Protein AF-D1PS23-F1 (afdb_monomer_lite)

Sequence (517 aa):
MANCVTKAHSDPNADFGEGYWCDHWTYDLDLIENYLAAYPDEKDALLFGPRNYRWYASRAAVLPLAKRCCRTDAGLRQYHSIDPETRQQADGNWLVEEGGSVARSTLMEKLLLLCAIKAATLDSAGMGVEMEGGKPGWYDALNGLPGLFGSSMAETCELDRLLTFTITALEGRAGTVELYTEMAQLLGRAATIMMNDAPWTRWQQMTRLREAYRTATAHTLAGSRTAVACTELAAQLRALQTRVREGIHRAEALGGGLIPTYFSFEATGITETAEGLVPTGLTPQPLPYFLEGPVRRLKTAMTAEEKAQLEENVRTSDLYDPALRMYKVNASLNDTSFEVGRARAFTPGWLENESIWLHMEYKYLLELLKSGLYHRFFAAFCDAAVPFLDPAVYGRSPLENVSFLGSSVNPDPAARGRGFVARLIPADGDVVAMKSVLEANKDYENPSFGNQKTYEFFAEEASAVDYSLVTRYDTAIGDAFGQAIEAVQKGEKDKETALKDFYSEVQAVYPEIEVPA

Foldseek 3Di:
DVVDVVVDDDDDDDDDDQWDALAPVLVVVVVVVVVCVVVVVCLCCQAPNDFPDFAFQHQKDFDAQQQQWDQDPQAIWGHPRIDNHLHPPAPDGTAAAPVRHTDTFGNLLVLLLVLLLQLLQQALLLAFRWPSGQAYHPLRQLSLQNGLRKGFNLSLLSSLVSLVVSLVSLPPDWFWGKYQPLSVVSLVVLLVLLPPPDSNVSNVVSSVSSVVSCVQRSRHGNPDIDTDTSVRSSSSSVSSSVSSVVNNVVQCVVVVNFGLGMWGWHAPAWDADPSHIDGPDIDIDRAFHFLSRLLSNLVHDDDLVSNVSSVVCQCPDQQAQPVLRFGFRGHACQVPDCSSGNLNVDAAQDDNHRWRFPVSRVSNLVSCVVSVVVVVSVVSCCSDQLLNDDCVLQVHDSLWAARTARDPSGPDPSRHNHGDHTDPDPDDDRPLLDLVVLVVQQCQFDVVVVGDSVSVVSNVVNVVDDPVPPDPCCVVLVVLVVVLVVCCVVVVDPNVVSLVVSQVVCCVVPVVDDGDD

Organism: NCBI:txid411471

pLDDT: mean 89.06, std 14.27, range [27.95, 98.88]

Secondary structure (DSSP, 8-state):
-HHHHTTPPP-------S-B-SSTTHHHHHHHHHHHHH-GGGHHHHHHS-S-EE-B--SSEEPPHHHHEEEETTEEEE---EESSTTTT-SSSB-EETTSPBPEE-HHHHHHHHHHHHHHTB-TTSSSEE-TTB--SS-GGGTTGGGGT-EEHHHHHHHHHHHHHHHHHHTT--SEEEEEHHHHHHHHHHHHHHHHS-HHHHHHHHHHHHHHHHHHTSSEE---EEEEEHHHHHHHHHHHHHHHHHHHHHHHHHTTTS--SEEEEEEEEEEEETTEEEEEEEEEEEPSPBTHHHHHHHTSS--HHHHHHHHHHHHHSTTEETTTTEE-SB---TTS-GGG-GGGGSPTTBTTBSSEEHHHHHHHHHHHHHTT-HHHHHHHHHHHSGGGS-HHHHTS-TTSEEEEEB-TT-SSGGGBT-EEEEE---SS--STT-HHHHHHHTT--BGGGTSB-HHHHHHHHHHH--GGG--TTHHHHHHHHHHHHHHHHTTSS-HHHHHHHHHHHHHHH-TTSPPP-

Radius of gyration: 26.43 Å; chains: 1; bounding box: 63×72×61 Å

Structure (mmCIF, N/CA/C/O backbone):
data_AF-D1PS23-F1
#
_entry.id   AF-D1PS23-F1
#
loop_
_atom_site.group_PDB
_atom_site.id
_atom_site.type_symbol
_atom_site.label_atom_id
_atom_site.label_alt_id
_atom_site.label_comp_id
_atom_site.label_asym_id
_atom_site.label_entity_id
_atom_site.label_seq_id
_atom_site.pdbx_PDB_ins_code
_atom_site.Cartn_x
_atom_site.Cartn_y
_atom_site.Cartn_z
_atom_site.occupancy
_atom_site.B_iso_or_equiv
_atom_site.auth_seq_id
_atom_site.auth_comp_id
_atom_site.auth_asym_id
_atom_site.auth_atom_id
_atom_site.pdbx_PDB_model_num
ATOM 1 N N . MET A 1 1 ? 17.006 -23.143 35.780 1.00 33.31 1 MET A N 1
ATOM 2 C CA . MET A 1 1 ? 16.857 -22.250 34.608 1.00 33.31 1 MET A CA 1
ATOM 3 C C . MET A 1 1 ? 15.988 -22.844 33.493 1.00 33.31 1 MET A C 1
ATOM 5 O O . MET A 1 1 ? 15.280 -22.072 32.870 1.00 33.31 1 MET A O 1
ATOM 9 N N . ALA A 1 2 ? 15.915 -24.172 33.306 1.00 28.77 2 ALA A N 1
ATOM 10 C CA . ALA A 1 2 ? 15.008 -24.825 32.336 1.00 28.77 2 ALA A CA 1
ATOM 11 C C . ALA A 1 2 ? 13.499 -24.513 32.520 1.00 28.77 2 ALA A C 1
ATOM 13 O O . ALA A 1 2 ? 12.756 -24.402 31.549 1.00 28.77 2 ALA A O 1
ATOM 14 N N . ASN A 1 3 ? 13.052 -24.256 33.756 1.00 27.95 3 ASN A N 1
ATOM 15 C CA . ASN A 1 3 ? 11.702 -23.739 34.037 1.00 27.95 3 ASN A CA 1
ATOM 16 C C . ASN A 1 3 ? 11.488 -22.265 33.630 1.00 27.95 3 ASN A C 1
ATOM 18 O O . ASN A 1 3 ? 10.355 -21.798 33.683 1.00 27.95 3 ASN A O 1
ATOM 22 N N . CYS A 1 4 ? 12.542 -21.512 33.293 1.00 28.98 4 CYS A N 1
ATOM 23 C CA . CYS A 1 4 ? 12.445 -20.110 32.871 1.00 28.98 4 CYS A CA 1
ATOM 24 C C . CYS A 1 4 ? 12.300 -19.975 31.351 1.00 28.98 4 CYS A C 1
ATOM 26 O O . CYS A 1 4 ? 11.605 -19.072 30.911 1.00 28.98 4 CYS A O 1
ATOM 28 N N . VAL A 1 5 ? 12.898 -20.879 30.566 1.00 38.66 5 VAL A N 1
ATOM 29 C CA . VAL A 1 5 ? 12.822 -20.862 29.090 1.00 38.66 5 VAL A CA 1
ATOM 30 C C . VAL A 1 5 ? 11.526 -21.507 28.587 1.00 38.66 5 VAL A C 1
ATOM 32 O O . VAL A 1 5 ? 10.859 -20.952 27.728 1.00 38.66 5 VAL A O 1
ATOM 35 N N . THR A 1 6 ? 11.059 -22.587 29.223 1.00 32.41 6 THR A N 1
ATOM 36 C CA . THR A 1 6 ? 9.711 -23.159 28.978 1.00 32.41 6 THR A CA 1
ATOM 37 C C . THR A 1 6 ? 8.562 -22.258 29.452 1.00 32.41 6 THR A C 1
ATOM 39 O O . THR A 1 6 ? 7.399 -22.504 29.140 1.00 32.41 6 THR A O 1
ATOM 42 N N . LYS A 1 7 ? 8.889 -21.200 30.204 1.00 36.50 7 LYS A N 1
ATOM 43 C CA . LYS A 1 7 ? 7.988 -20.104 30.583 1.00 36.50 7 LYS A CA 1
ATOM 44 C C . LYS A 1 7 ? 8.340 -18.785 29.887 1.00 36.50 7 LYS A C 1
ATOM 46 O O . LYS A 1 7 ? 7.732 -17.765 30.214 1.00 36.50 7 LYS A O 1
ATOM 51 N N . ALA A 1 8 ? 9.324 -18.776 28.986 1.00 40.12 8 ALA A N 1
ATOM 52 C CA . ALA A 1 8 ? 9.732 -17.563 28.299 1.00 40.12 8 ALA A CA 1
ATOM 53 C C . ALA A 1 8 ? 8.663 -17.195 27.272 1.00 40.12 8 ALA A C 1
ATOM 55 O O . ALA A 1 8 ? 8.278 -17.996 26.424 1.00 40.12 8 ALA A O 1
ATOM 56 N N . HIS A 1 9 ? 8.172 -15.967 27.374 1.00 51.25 9 HIS A N 1
ATOM 57 C CA . HIS A 1 9 ? 7.291 -15.383 26.380 1.00 51.25 9 HIS A CA 1
ATOM 58 C C . HIS A 1 9 ? 8.147 -14.572 25.410 1.00 51.25 9 HIS A C 1
ATOM 60 O O . HIS A 1 9 ? 8.872 -13.676 25.840 1.00 51.25 9 HIS A O 1
ATOM 66 N N . SER A 1 10 ? 8.046 -14.865 24.111 1.00 60.50 10 SER A N 1
ATOM 67 C CA . SER A 1 10 ? 8.505 -13.928 23.086 1.00 60.50 10 SER A CA 1
ATOM 68 C C . SER A 1 10 ? 7.608 -12.694 23.155 1.00 60.50 10 SER A C 1
ATOM 70 O O . SER A 1 10 ? 6.386 -12.805 22.997 1.00 60.50 10 SER A O 1
ATOM 72 N N . ASP A 1 11 ? 8.199 -11.540 23.469 1.00 68.38 11 ASP A N 1
ATOM 73 C CA . ASP A 1 11 ? 7.498 -10.262 23.458 1.00 68.38 11 ASP A CA 1
ATOM 74 C C . ASP A 1 11 ? 8.018 -9.412 22.295 1.00 68.38 11 ASP A C 1
ATOM 76 O O . ASP A 1 11 ? 9.225 -9.162 22.228 1.00 68.38 11 ASP A O 1
ATOM 80 N N . PRO A 1 12 ? 7.148 -8.972 21.367 1.00 71.69 12 PRO A N 1
ATOM 81 C CA . PRO A 1 12 ? 7.563 -8.088 20.291 1.00 71.69 12 PRO A CA 1
ATOM 82 C C . PRO A 1 12 ? 8.238 -6.830 20.842 1.00 71.69 12 PRO A C 1
ATOM 84 O O . PRO A 1 12 ? 7.673 -6.117 21.676 1.00 71.69 12 PRO A O 1
ATOM 87 N N . ASN A 1 13 ? 9.439 -6.548 20.344 1.00 70.44 13 ASN A N 1
ATOM 88 C CA . ASN A 1 13 ? 10.187 -5.341 20.656 1.00 70.44 13 ASN A CA 1
ATOM 89 C C . ASN A 1 13 ? 10.447 -4.587 19.352 1.00 70.44 13 ASN A C 1
ATOM 91 O O . ASN A 1 13 ? 11.071 -5.129 18.442 1.00 70.44 13 ASN A O 1
ATOM 95 N N . ALA A 1 14 ? 9.939 -3.363 19.249 1.00 72.31 14 ALA A N 1
ATOM 96 C CA . ALA A 1 14 ? 10.107 -2.524 18.071 1.00 72.31 14 ALA A CA 1
ATOM 97 C C . ALA A 1 14 ? 10.588 -1.137 18.497 1.00 72.31 14 ALA A C 1
ATOM 99 O O . ALA A 1 14 ? 10.033 -0.542 19.419 1.00 72.31 14 ALA A O 1
ATOM 100 N N . ASP A 1 15 ? 11.585 -0.585 17.818 1.00 73.62 15 ASP A N 1
ATOM 101 C CA . ASP A 1 15 ? 11.950 0.814 18.023 1.00 73.62 15 ASP A CA 1
ATOM 102 C C . ASP A 1 15 ? 11.524 1.647 16.824 1.00 73.62 15 ASP A C 1
ATOM 104 O O . ASP A 1 15 ? 11.521 1.178 15.682 1.00 73.62 15 ASP A O 1
ATOM 108 N N . PHE A 1 16 ? 11.106 2.878 17.093 1.00 80.94 16 PHE A N 1
ATOM 109 C CA . PHE A 1 16 ? 10.738 3.784 16.020 1.00 80.94 16 PHE A CA 1
ATOM 110 C C . PHE A 1 16 ? 12.007 4.255 15.303 1.00 80.94 16 PHE A C 1
ATOM 112 O O . PHE A 1 16 ? 12.930 4.754 15.940 1.00 80.94 16 PHE A O 1
ATOM 119 N N . GLY A 1 17 ? 12.036 4.099 13.978 1.00 80.81 17 GLY A N 1
ATOM 120 C CA . GLY A 1 17 ? 13.113 4.608 13.132 1.00 80.81 17 GLY A CA 1
ATOM 121 C C . GLY A 1 17 ? 12.831 6.033 12.666 1.00 80.81 17 GLY A C 1
ATOM 122 O O . GLY A 1 17 ? 13.127 7.004 13.353 1.00 80.81 17 GLY A O 1
ATOM 123 N N . GLU A 1 18 ? 12.270 6.158 11.465 1.00 83.06 18 GLU A N 1
ATOM 124 C CA . GLU A 1 18 ? 12.160 7.449 10.769 1.00 83.06 18 GLU A CA 1
ATOM 125 C C . GLU A 1 18 ? 10.757 7.788 10.245 1.00 83.06 18 GLU A C 1
ATOM 127 O O . GLU A 1 18 ? 10.450 8.958 10.028 1.00 83.06 18 GLU A O 1
ATOM 132 N N . GLY A 1 19 ? 9.879 6.804 10.052 1.00 89.31 19 GLY A N 1
ATOM 133 C CA . GLY A 1 19 ? 8.512 7.035 9.590 1.00 89.31 19 GLY A CA 1
ATOM 134 C C . GLY A 1 19 ? 7.707 5.748 9.466 1.00 89.31 19 GLY A C 1
ATOM 135 O O . GLY A 1 19 ? 8.142 4.691 9.922 1.00 89.31 19 GLY A O 1
ATOM 136 N N . TYR A 1 20 ? 6.528 5.845 8.850 1.00 93.00 20 TYR A N 1
ATOM 137 C CA . TYR A 1 20 ? 5.635 4.705 8.626 1.00 93.00 20 TYR A CA 1
ATOM 138 C C . TYR A 1 20 ? 5.431 4.471 7.135 1.00 93.00 20 TYR A C 1
ATOM 140 O O . TYR A 1 20 ? 4.775 5.279 6.474 1.00 93.00 20 TYR A O 1
ATOM 148 N N . TRP A 1 21 ? 5.971 3.363 6.627 1.00 95.88 21 TRP A N 1
ATOM 149 C CA . TRP A 1 21 ? 5.755 2.915 5.251 1.00 95.88 21 TRP A CA 1
ATOM 150 C C . TRP A 1 21 ? 4.279 2.606 5.022 1.00 95.88 21 TRP A C 1
ATOM 152 O O . TRP A 1 21 ? 3.604 2.014 5.877 1.00 95.88 21 TRP A O 1
ATOM 162 N N . CYS A 1 22 ? 3.751 3.059 3.886 1.00 95.31 22 CYS A N 1
ATOM 163 C CA . CYS A 1 22 ? 2.314 3.009 3.646 1.00 95.31 22 CYS A CA 1
ATOM 164 C C . CYS A 1 22 ? 1.801 1.590 3.377 1.00 95.31 22 CYS A C 1
ATOM 166 O O . CYS A 1 22 ? 0.612 1.361 3.600 1.00 95.31 22 CYS A O 1
ATOM 168 N N . ASP A 1 23 ? 2.673 0.646 3.008 1.00 96.06 23 ASP A N 1
ATOM 169 C CA . ASP A 1 23 ? 2.362 -0.732 2.605 1.00 96.06 23 ASP A CA 1
ATOM 170 C C . ASP A 1 23 ? 2.509 -1.784 3.720 1.00 96.06 23 ASP A C 1
ATOM 172 O O . ASP A 1 23 ? 1.945 -2.866 3.590 1.00 96.06 23 ASP A O 1
ATOM 176 N N . HIS A 1 24 ? 3.209 -1.506 4.828 1.00 95.19 24 HIS A N 1
ATOM 177 C CA . HIS A 1 24 ? 3.560 -2.527 5.840 1.00 95.19 24 HIS A CA 1
ATOM 178 C C . HIS A 1 24 ? 2.373 -3.331 6.399 1.00 95.19 24 HIS A C 1
ATOM 180 O O . HIS A 1 24 ? 2.517 -4.495 6.754 1.00 95.19 24 HIS A O 1
ATOM 186 N N . TRP A 1 25 ? 1.192 -2.724 6.477 1.00 95.88 25 TRP A N 1
ATOM 187 C CA . TRP A 1 25 ? -0.023 -3.383 6.964 1.00 95.88 25 TRP A CA 1
ATOM 188 C C . TRP A 1 25 ? -0.627 -4.372 5.956 1.00 95.88 25 TRP A C 1
ATOM 190 O O . TRP A 1 25 ? -1.458 -5.197 6.323 1.00 95.88 25 TRP A O 1
ATOM 200 N N . THR A 1 26 ? -0.258 -4.280 4.676 1.00 94.69 26 THR A N 1
ATOM 201 C CA . THR A 1 26 ? -0.838 -5.116 3.614 1.00 94.69 26 THR A CA 1
ATOM 202 C C . THR A 1 26 ? -0.428 -6.582 3.760 1.00 94.69 26 THR A C 1
ATOM 204 O O . THR A 1 26 ? -1.200 -7.475 3.420 1.00 94.69 26 THR A O 1
ATOM 207 N N . TYR A 1 27 ? 0.747 -6.836 4.346 1.00 92.56 27 TYR A N 1
ATOM 208 C CA . TYR A 1 27 ? 1.287 -8.179 4.565 1.00 92.56 27 TYR A CA 1
ATOM 209 C C . TYR A 1 27 ? 0.515 -8.981 5.623 1.00 92.56 27 TYR A C 1
ATOM 211 O O . TYR A 1 27 ? 0.523 -10.210 5.575 1.00 92.56 27 TYR A O 1
ATOM 219 N N . ASP A 1 28 ? -0.193 -8.310 6.540 1.00 94.94 28 ASP A N 1
ATOM 220 C CA . ASP A 1 28 ? -0.976 -8.978 7.588 1.00 94.94 28 ASP A CA 1
ATOM 221 C C . ASP A 1 28 ? -2.061 -9.880 6.985 1.00 94.94 28 ASP A C 1
ATOM 223 O O . ASP A 1 28 ? -2.278 -10.999 7.452 1.00 94.94 28 ASP A O 1
ATOM 227 N N . LEU A 1 29 ? -2.730 -9.418 5.921 1.00 96.00 29 LEU A N 1
ATOM 228 C CA . LEU A 1 29 ? -3.776 -10.202 5.266 1.00 96.00 29 LEU A CA 1
ATOM 229 C C . LEU A 1 29 ? -3.198 -11.419 4.541 1.00 96.00 29 LEU A C 1
ATOM 231 O O . LEU A 1 29 ? -3.779 -12.496 4.638 1.00 96.00 29 LEU A O 1
ATOM 235 N N . ASP A 1 30 ? -2.050 -11.271 3.875 1.00 90.31 30 ASP A N 1
ATOM 236 C CA . ASP A 1 30 ? -1.392 -12.388 3.191 1.00 90.31 30 ASP A CA 1
ATOM 237 C C . ASP A 1 30 ? -1.003 -13.493 4.208 1.00 90.31 30 ASP A C 1
ATOM 239 O O . ASP A 1 30 ? -1.193 -14.679 3.937 1.00 90.31 30 ASP A O 1
ATOM 243 N N . LEU A 1 31 ? -0.552 -13.130 5.420 1.00 92.19 31 LEU A N 1
ATOM 244 C CA . LEU A 1 31 ? -0.286 -14.089 6.507 1.00 92.19 31 LEU A CA 1
ATOM 245 C C . LEU A 1 31 ? -1.560 -14.781 7.012 1.00 92.19 31 LEU A C 1
ATOM 247 O O . LEU A 1 31 ? -1.560 -15.996 7.223 1.00 92.19 31 LEU A O 1
ATOM 251 N N . ILE A 1 32 ? -2.648 -14.027 7.195 1.00 95.56 32 ILE A N 1
ATOM 252 C CA . ILE A 1 32 ? -3.945 -14.573 7.624 1.00 95.56 32 ILE A CA 1
ATOM 253 C C . ILE A 1 32 ? -4.486 -15.550 6.576 1.00 95.56 32 ILE A C 1
ATOM 255 O O . ILE A 1 32 ? -4.934 -16.640 6.923 1.00 95.56 32 ILE A O 1
ATOM 259 N N . GLU A 1 33 ? -4.442 -15.187 5.297 1.00 91.06 33 GLU A N 1
ATOM 260 C CA . GLU A 1 33 ? -4.911 -16.043 4.207 1.00 91.06 33 GLU A CA 1
ATOM 261 C C . GLU A 1 33 ? -4.064 -17.310 4.078 1.00 91.06 33 GLU A C 1
ATOM 263 O O . GLU A 1 33 ? -4.629 -18.394 3.942 1.00 91.06 33 GLU A O 1
ATOM 268 N N . ASN A 1 34 ? -2.736 -17.207 4.193 1.00 89.06 34 ASN A N 1
ATOM 269 C CA . ASN A 1 34 ? -1.849 -18.372 4.186 1.00 89.06 34 ASN A CA 1
ATOM 270 C C . ASN A 1 34 ? -2.144 -19.316 5.361 1.00 89.06 34 ASN A C 1
ATOM 272 O O . ASN A 1 34 ? -2.212 -20.530 5.171 1.00 89.06 34 ASN A O 1
ATOM 276 N N . TYR A 1 35 ? -2.374 -18.772 6.560 1.00 91.69 35 TYR A N 1
ATOM 277 C CA . TYR A 1 35 ? -2.771 -19.565 7.723 1.00 91.69 35 TYR A CA 1
ATOM 278 C C . TYR A 1 35 ? -4.092 -20.301 7.482 1.00 91.69 35 TYR A C 1
ATOM 280 O O . TYR A 1 35 ? -4.178 -21.510 7.675 1.00 91.69 35 TYR A O 1
ATOM 288 N N . LEU A 1 36 ? -5.117 -19.585 7.015 1.00 91.94 36 LEU A N 1
ATOM 289 C CA . LEU A 1 36 ? -6.451 -20.142 6.787 1.00 91.94 36 LEU A CA 1
ATOM 290 C C . LEU A 1 36 ? -6.520 -21.077 5.575 1.00 91.94 36 LEU A C 1
ATOM 292 O O . LEU A 1 36 ? -7.441 -21.886 5.490 1.00 91.94 36 LEU A O 1
ATOM 296 N N . ALA A 1 37 ? -5.559 -21.000 4.653 1.00 88.06 37 ALA A N 1
ATOM 297 C CA . ALA A 1 37 ? -5.410 -21.986 3.589 1.00 88.06 37 ALA A CA 1
ATOM 298 C C . ALA A 1 37 ? -4.998 -23.362 4.143 1.00 88.06 37 ALA A C 1
ATOM 300 O O . ALA A 1 37 ? -5.428 -24.381 3.605 1.00 88.06 37 ALA A O 1
ATOM 301 N N . ALA A 1 38 ? -4.207 -23.395 5.222 1.00 92.50 38 ALA A N 1
ATOM 302 C CA . ALA A 1 38 ? -3.830 -24.624 5.921 1.00 92.50 38 ALA A CA 1
ATOM 303 C C . ALA A 1 38 ? -4.854 -25.040 6.996 1.00 92.50 38 ALA A C 1
ATOM 305 O O . ALA A 1 38 ? -5.157 -26.226 7.116 1.00 92.50 38 ALA A O 1
ATOM 306 N N . TYR A 1 39 ? -5.408 -24.073 7.737 1.00 93.38 39 TYR A N 1
ATOM 307 C CA . TYR A 1 39 ? -6.303 -24.278 8.888 1.00 93.38 39 TYR A CA 1
ATOM 308 C C . TYR A 1 39 ? -7.639 -23.523 8.724 1.00 93.38 39 TYR A C 1
ATOM 310 O O . TYR A 1 39 ? -7.917 -22.555 9.442 1.00 93.38 39 TYR A O 1
ATOM 318 N N . PRO A 1 40 ? -8.485 -23.906 7.751 1.00 91.69 40 PRO A N 1
ATOM 319 C CA . PRO A 1 40 ? -9.711 -23.169 7.433 1.00 91.69 40 PRO A CA 1
ATOM 320 C C . PRO A 1 40 ? -10.762 -23.205 8.554 1.00 91.69 40 PRO A C 1
ATOM 322 O O . PRO A 1 40 ? -11.548 -22.266 8.701 1.00 91.69 40 PRO A O 1
ATOM 325 N N . ASP A 1 41 ? -10.786 -24.272 9.349 1.00 95.12 41 ASP A N 1
ATOM 326 C CA . ASP A 1 41 ? -11.681 -24.481 10.489 1.00 95.12 41 ASP A CA 1
ATOM 327 C C . ASP A 1 41 ? -11.355 -23.579 11.688 1.00 95.12 41 ASP A C 1
ATOM 329 O O . ASP A 1 41 ? -12.228 -23.295 12.510 1.00 95.12 41 ASP A O 1
ATOM 333 N N . GLU A 1 42 ? -10.142 -23.029 11.743 1.00 95.06 42 GLU A N 1
ATOM 334 C CA . GLU A 1 42 ? -9.721 -22.117 12.806 1.00 95.06 42 GLU A CA 1
ATOM 335 C C . GLU A 1 42 ? -10.136 -20.658 12.579 1.00 95.06 42 GLU A C 1
ATOM 337 O O . GLU A 1 42 ? -9.927 -19.814 13.454 1.00 95.06 42 GLU A O 1
ATOM 342 N N . LYS A 1 43 ? -10.775 -20.336 11.445 1.00 94.88 43 LYS A N 1
ATOM 343 C CA . LYS A 1 43 ? -11.159 -18.961 11.082 1.00 94.88 43 LYS A CA 1
ATOM 344 C C . LYS A 1 43 ? -11.909 -18.227 12.192 1.00 94.88 43 LYS A C 1
ATOM 346 O O . LYS A 1 43 ? -11.584 -17.082 12.509 1.00 94.88 43 LYS A O 1
ATOM 351 N N . ASP A 1 44 ? -12.902 -18.876 12.790 1.00 95.00 44 ASP A N 1
ATOM 352 C CA . ASP A 1 44 ? -13.728 -18.255 13.824 1.00 95.00 44 ASP A CA 1
ATOM 353 C C . ASP A 1 44 ? -12.950 -18.025 15.125 1.00 95.00 44 ASP A C 1
ATOM 355 O O . ASP A 1 44 ? -13.078 -16.965 15.742 1.00 95.00 44 ASP A O 1
ATOM 359 N N . ALA A 1 45 ? -12.101 -18.980 15.514 1.00 95.50 45 ALA A N 1
ATOM 360 C CA . ALA A 1 45 ? -11.244 -18.861 16.689 1.00 95.50 45 ALA A CA 1
ATOM 361 C C . ALA A 1 45 ? -10.165 -17.783 16.497 1.00 95.50 45 ALA A C 1
ATOM 363 O O . ALA A 1 45 ? -9.925 -16.987 17.405 1.00 95.50 45 ALA A O 1
ATOM 364 N N . LEU A 1 46 ? -9.572 -17.706 15.305 1.00 95.75 46 LEU A N 1
ATOM 365 C CA . LEU A 1 46 ? -8.567 -16.711 14.942 1.00 95.75 46 LEU A CA 1
ATOM 366 C C . LEU A 1 46 ? -9.147 -15.287 14.968 1.00 95.75 46 LEU A C 1
ATOM 368 O O . LEU A 1 46 ? -8.565 -14.383 15.568 1.00 95.75 46 LEU A O 1
ATOM 372 N N . LEU A 1 47 ? -10.305 -15.075 14.333 1.00 97.12 47 LEU A N 1
ATOM 373 C CA . LEU A 1 47 ? -10.888 -13.740 14.164 1.00 97.12 47 LEU A CA 1
ATOM 374 C C . LEU A 1 47 ? -11.649 -13.252 15.402 1.00 97.12 47 LEU A C 1
ATOM 376 O O . LEU A 1 47 ? -11.507 -12.091 15.799 1.00 97.12 47 LEU A O 1
ATOM 380 N N . PHE A 1 48 ? -12.459 -14.122 16.005 1.00 96.81 48 PHE A N 1
ATOM 381 C CA . PHE A 1 48 ? -13.428 -13.768 17.048 1.00 96.81 48 PHE A CA 1
ATOM 382 C C . PHE A 1 48 ? -13.131 -14.405 18.407 1.00 96.81 48 PHE A C 1
ATOM 384 O O . PHE A 1 48 ? -13.947 -14.287 19.323 1.00 96.81 48 PHE A O 1
ATOM 391 N N . GLY A 1 49 ? -11.993 -15.086 18.543 1.00 94.62 49 GLY A N 1
ATOM 392 C CA . GLY A 1 49 ? -11.561 -15.694 19.793 1.00 94.62 49 GLY A CA 1
ATOM 393 C C . GLY A 1 49 ? -11.280 -14.684 20.915 1.00 94.62 49 GLY A C 1
ATOM 394 O O . GLY A 1 49 ? -11.636 -13.503 20.840 1.00 94.62 49 GLY A O 1
ATOM 395 N N . PRO A 1 50 ? -10.637 -15.133 22.005 1.00 94.56 50 PRO A N 1
ATOM 396 C CA . PRO A 1 50 ? -10.348 -14.275 23.148 1.00 94.56 50 PRO A CA 1
ATOM 397 C C . PRO A 1 50 ? -9.472 -13.071 22.769 1.00 94.56 50 PRO A C 1
ATOM 399 O O . PRO A 1 50 ? -8.652 -13.124 21.851 1.00 94.56 50 PRO A O 1
ATOM 402 N N . ARG A 1 51 ? -9.614 -11.972 23.523 1.00 94.38 51 ARG A N 1
ATOM 403 C CA . ARG A 1 51 ? -8.851 -10.730 23.314 1.00 94.38 51 ARG A CA 1
ATOM 404 C C . ARG A 1 51 ? -7.385 -10.884 23.734 1.00 94.38 51 ARG A C 1
ATOM 406 O O . ARG A 1 51 ? -6.969 -10.434 24.804 1.00 94.38 51 ARG A O 1
ATOM 413 N N . ASN A 1 52 ? -6.599 -11.531 22.886 1.00 92.12 52 ASN A N 1
ATOM 414 C CA . ASN A 1 52 ? -5.184 -11.806 23.129 1.00 92.12 52 ASN A CA 1
ATOM 415 C C . ASN A 1 52 ? -4.247 -10.800 22.447 1.00 92.12 52 ASN A C 1
ATOM 417 O O . ASN A 1 52 ? -3.080 -10.707 22.823 1.00 92.12 52 ASN A O 1
ATOM 421 N N . TYR A 1 53 ? -4.746 -10.009 21.494 1.00 94.12 53 TYR A N 1
ATOM 422 C CA . TYR A 1 53 ? -3.930 -9.066 20.735 1.00 94.12 53 TYR A CA 1
ATOM 423 C C . TYR A 1 53 ? -3.767 -7.751 21.486 1.00 94.12 53 TYR A C 1
ATOM 425 O O . TYR A 1 53 ? -4.751 -7.120 21.874 1.00 94.12 53 TYR A O 1
ATOM 433 N N . ARG A 1 54 ? -2.520 -7.311 21.649 1.00 93.69 54 ARG A N 1
ATOM 434 C CA . ARG A 1 54 ? -2.161 -6.048 22.308 1.00 93.69 54 ARG A CA 1
ATOM 435 C C . ARG A 1 54 ? -1.977 -4.928 21.289 1.00 93.69 54 ARG A C 1
ATOM 437 O O . ARG A 1 54 ? -1.828 -5.177 20.092 1.00 93.69 54 ARG A O 1
ATOM 444 N N . TRP A 1 55 ? -1.998 -3.682 21.745 1.00 92.19 55 TRP A N 1
ATOM 445 C CA . TRP A 1 55 ? -1.729 -2.506 20.914 1.00 92.19 55 TRP A CA 1
ATOM 446 C C . TRP A 1 55 ? -0.340 -1.971 21.212 1.00 92.19 55 TRP A C 1
ATOM 448 O O . TRP A 1 55 ? -0.038 -1.679 22.364 1.00 92.19 55 TRP A O 1
ATOM 458 N N . TYR A 1 56 ? 0.502 -1.858 20.188 1.00 89.44 56 TYR A N 1
ATOM 459 C CA . TYR A 1 56 ? 1.842 -1.320 20.373 1.00 89.44 56 TYR A CA 1
ATOM 460 C C . TYR A 1 56 ? 1.776 0.172 20.710 1.00 89.44 56 TYR A C 1
ATOM 462 O O . TYR A 1 56 ? 1.067 0.940 20.047 1.00 89.44 56 TYR A O 1
ATOM 470 N N . ALA A 1 57 ? 2.519 0.597 21.729 1.00 86.44 57 ALA A N 1
ATOM 471 C CA . ALA A 1 57 ? 2.663 2.004 22.062 1.00 86.44 57 ALA A CA 1
ATOM 472 C C . ALA A 1 57 ? 3.689 2.650 21.117 1.00 86.44 57 ALA A C 1
ATOM 474 O O . ALA A 1 57 ? 4.861 2.790 21.444 1.00 86.44 57 ALA A O 1
ATOM 475 N N . SER A 1 58 ? 3.239 3.047 19.924 1.00 78.00 58 SER A N 1
ATOM 476 C CA . SER A 1 58 ? 4.076 3.754 18.946 1.00 78.00 58 SER A CA 1
ATOM 477 C C . SER A 1 58 ? 4.795 4.959 19.559 1.00 78.00 58 SER A C 1
ATOM 479 O O . SER A 1 58 ? 4.131 5.848 20.074 1.00 78.00 58 SER A O 1
ATOM 481 N N . ARG A 1 59 ? 6.127 5.022 19.470 1.00 79.25 59 ARG A N 1
ATOM 482 C CA . ARG A 1 59 ? 6.928 6.092 20.099 1.00 79.25 59 ARG A CA 1
ATOM 483 C C . ARG A 1 59 ? 6.824 7.453 19.408 1.00 79.25 59 ARG A C 1
ATOM 485 O O . ARG A 1 59 ? 7.164 8.467 20.007 1.00 79.25 59 ARG A O 1
ATOM 492 N N . ALA A 1 60 ? 6.306 7.462 18.186 1.00 86.25 60 ALA A N 1
ATOM 493 C CA . ALA A 1 60 ? 6.103 8.659 17.393 1.00 86.25 60 ALA A CA 1
ATOM 494 C C . ALA A 1 60 ? 4.664 8.726 16.862 1.00 86.25 60 ALA A C 1
ATOM 496 O O . ALA A 1 60 ? 3.970 7.702 16.766 1.00 86.25 60 ALA A O 1
ATOM 497 N N . ALA A 1 61 ? 4.200 9.932 16.541 1.00 89.12 61 ALA A N 1
ATOM 498 C CA . ALA A 1 61 ? 2.866 10.160 15.995 1.00 89.12 61 ALA A CA 1
ATOM 499 C C . ALA A 1 61 ? 2.928 10.879 14.649 1.00 89.12 61 ALA A C 1
ATOM 501 O O . ALA A 1 61 ? 3.794 11.714 14.408 1.00 89.12 61 ALA A O 1
ATOM 502 N N . VAL A 1 62 ? 1.970 10.574 13.774 1.00 93.31 62 VAL A N 1
ATOM 503 C CA . VAL A 1 62 ? 1.788 11.329 12.530 1.00 93.31 62 VAL A CA 1
ATOM 504 C C . VAL A 1 62 ? 1.206 12.699 12.869 1.00 93.31 62 VAL A C 1
ATOM 506 O O . VAL A 1 62 ? 0.152 12.782 13.506 1.00 93.31 62 VAL A O 1
ATOM 509 N N . LEU A 1 63 ? 1.880 13.761 12.433 1.00 94.00 63 LEU A N 1
ATOM 510 C CA . LEU A 1 63 ? 1.464 15.137 12.685 1.00 94.00 63 LEU A CA 1
ATOM 511 C C . LEU A 1 63 ? 0.182 15.501 11.908 1.00 94.00 63 LEU A C 1
ATOM 513 O O . LEU A 1 63 ? -0.044 14.994 10.805 1.00 94.00 63 LEU A O 1
ATOM 517 N N . PRO A 1 64 ? -0.659 16.409 12.435 1.00 95.19 64 PRO A N 1
ATOM 518 C CA . PRO A 1 64 ? -1.785 16.962 11.688 1.00 95.19 64 PRO A CA 1
ATOM 519 C C . PRO A 1 64 ? -1.348 17.588 10.359 1.00 95.19 64 PRO A C 1
ATOM 521 O O . PRO A 1 64 ? -0.274 18.186 10.278 1.00 95.19 64 PRO A O 1
ATOM 524 N N . LEU A 1 65 ? -2.194 17.511 9.332 1.00 95.69 65 LEU A N 1
ATOM 525 C CA . LEU A 1 65 ? -1.946 18.033 7.984 1.00 95.69 65 LEU A CA 1
ATOM 526 C C . LEU A 1 65 ? -1.413 19.471 8.005 1.00 95.69 65 LEU A C 1
ATOM 528 O O . LEU A 1 65 ? -0.419 19.761 7.346 1.00 95.69 65 LEU A O 1
ATOM 532 N N . ALA A 1 66 ? -2.031 20.351 8.799 1.00 95.00 66 ALA A N 1
ATOM 533 C CA . ALA A 1 66 ? -1.646 21.761 8.879 1.00 95.00 66 ALA A CA 1
ATOM 534 C C . ALA A 1 66 ? -0.185 21.970 9.319 1.00 95.00 66 ALA A C 1
ATOM 536 O O . ALA A 1 66 ? 0.473 22.902 8.858 1.00 95.00 66 ALA A O 1
ATOM 537 N N . LYS A 1 67 ? 0.339 21.066 10.158 1.00 94.62 67 LYS A N 1
ATOM 538 C CA . LYS A 1 67 ? 1.724 21.089 10.651 1.00 94.62 67 LYS A CA 1
ATOM 539 C C . LYS A 1 67 ? 2.717 20.421 9.701 1.00 94.62 67 LYS A C 1
ATOM 541 O O . LYS A 1 67 ? 3.915 20.640 9.837 1.00 94.62 67 LYS A O 1
ATOM 546 N N . ARG A 1 68 ? 2.226 19.606 8.764 1.00 94.94 68 ARG A N 1
ATOM 547 C CA . ARG A 1 68 ? 3.049 18.926 7.754 1.00 94.94 68 ARG A CA 1
ATOM 548 C C . ARG A 1 68 ? 3.203 19.758 6.484 1.00 94.94 68 ARG A C 1
ATOM 550 O O . ARG A 1 68 ? 4.166 19.597 5.748 1.00 94.94 68 ARG A O 1
ATOM 557 N N . CYS A 1 69 ? 2.271 20.661 6.209 1.00 96.31 69 CYS A N 1
ATOM 558 C CA . CYS A 1 69 ? 2.310 21.506 5.024 1.00 96.31 69 CYS A CA 1
ATOM 559 C C . CYS A 1 69 ? 3.377 22.609 5.122 1.00 96.31 69 CYS A C 1
ATOM 561 O O . CYS A 1 69 ? 3.356 23.442 6.028 1.00 96.31 69 CYS A O 1
ATOM 563 N N . CYS A 1 70 ? 4.258 22.680 4.128 1.00 94.88 70 CYS A N 1
ATOM 564 C CA . CYS A 1 70 ? 5.305 23.691 4.008 1.00 94.88 70 CYS A CA 1
ATOM 565 C C . CYS A 1 70 ? 5.230 24.382 2.643 1.00 94.88 70 CYS A C 1
ATOM 567 O O . CYS A 1 70 ? 4.968 23.739 1.625 1.00 94.88 70 CYS A O 1
ATOM 569 N N . ARG A 1 71 ? 5.483 25.695 2.608 1.00 94.69 71 ARG A N 1
ATOM 570 C CA . ARG A 1 71 ? 5.618 26.445 1.353 1.00 94.69 71 ARG A CA 1
ATOM 571 C C . ARG A 1 71 ? 7.052 26.326 0.839 1.00 94.69 71 ARG A C 1
ATOM 573 O O . ARG A 1 71 ? 7.989 26.587 1.587 1.00 94.69 71 ARG A O 1
ATOM 580 N N . THR A 1 72 ? 7.201 25.965 -0.427 1.00 94.19 72 THR A N 1
ATOM 581 C CA . THR A 1 72 ? 8.472 25.928 -1.156 1.00 94.19 72 THR A CA 1
ATOM 582 C C . THR A 1 72 ? 8.361 26.762 -2.432 1.00 94.19 72 THR A C 1
ATOM 584 O O . THR A 1 72 ? 7.266 27.183 -2.815 1.00 94.19 72 THR A O 1
ATOM 587 N N . ASP A 1 73 ? 9.484 26.970 -3.120 1.00 92.19 73 ASP A N 1
ATOM 588 C CA . ASP A 1 73 ? 9.500 27.633 -4.432 1.00 92.19 73 ASP A CA 1
ATOM 589 C C . ASP A 1 73 ? 8.717 26.842 -5.498 1.00 92.19 73 ASP A C 1
ATOM 591 O O . ASP A 1 73 ? 8.216 27.422 -6.459 1.00 92.19 73 ASP A O 1
ATOM 595 N N . ALA A 1 74 ? 8.569 25.526 -5.305 1.00 89.94 74 ALA A N 1
ATOM 596 C CA . ALA A 1 74 ? 7.823 24.626 -6.182 1.00 89.94 74 ALA A CA 1
ATOM 597 C C . ALA A 1 74 ? 6.336 24.474 -5.794 1.00 89.94 74 ALA A C 1
ATOM 599 O O . ALA A 1 74 ? 5.609 23.737 -6.453 1.00 89.94 74 ALA A O 1
ATOM 600 N N . GLY A 1 75 ? 5.867 25.161 -4.745 1.00 93.69 75 GLY A N 1
ATOM 601 C CA . GLY A 1 75 ? 4.475 25.121 -4.292 1.00 93.69 75 GLY A CA 1
ATOM 602 C C . GLY A 1 75 ? 4.311 24.590 -2.868 1.00 93.69 75 GLY A C 1
ATOM 603 O O . GLY A 1 75 ? 5.191 24.722 -2.020 1.00 93.69 75 GLY A O 1
ATOM 604 N N . LEU A 1 76 ? 3.136 24.040 -2.561 1.00 96.94 76 LEU A N 1
ATOM 605 C CA . LEU A 1 76 ? 2.889 23.421 -1.257 1.00 96.94 76 LEU A CA 1
ATOM 606 C C . LEU A 1 76 ? 3.460 21.997 -1.253 1.00 96.94 76 LEU A C 1
ATOM 608 O O . LEU A 1 76 ? 3.273 21.257 -2.219 1.00 96.94 76 LEU A O 1
ATOM 612 N N . ARG A 1 77 ? 4.124 21.602 -0.166 1.00 96.69 77 ARG A N 1
ATOM 613 C CA . ARG A 1 77 ? 4.673 20.253 0.058 1.00 96.69 77 ARG A CA 1
ATOM 614 C C . ARG A 1 77 ? 4.312 19.748 1.455 1.00 96.69 77 ARG A C 1
ATOM 616 O O . ARG A 1 77 ? 3.937 20.552 2.306 1.00 96.69 77 ARG A O 1
ATOM 623 N N . GLN A 1 78 ? 4.428 18.442 1.695 1.00 94.50 78 GLN A N 1
ATOM 624 C CA . GLN A 1 78 ? 4.243 17.824 3.015 1.00 94.50 78 GLN A CA 1
ATOM 625 C C . GLN A 1 78 ? 5.574 17.333 3.604 1.00 94.50 78 GLN A C 1
ATOM 627 O O . GLN A 1 78 ? 6.079 16.281 3.230 1.00 94.50 78 GLN A O 1
ATOM 632 N N . TYR A 1 79 ? 6.131 18.047 4.574 1.00 91.94 79 TYR A N 1
ATOM 633 C CA . TYR A 1 79 ? 7.335 17.638 5.301 1.00 91.94 79 TYR A CA 1
ATOM 634 C C . TYR A 1 79 ? 7.044 17.434 6.788 1.00 91.94 79 TYR A C 1
ATOM 636 O O . TYR A 1 79 ? 5.925 17.642 7.241 1.00 91.94 79 TYR A O 1
ATOM 644 N N . HIS A 1 80 ? 8.037 16.962 7.547 1.00 89.25 80 HIS A N 1
ATOM 645 C CA . HIS A 1 80 ? 7.913 16.767 8.999 1.00 89.25 80 HIS A CA 1
ATOM 646 C C . HIS A 1 80 ? 6.702 15.900 9.369 1.00 89.25 80 HIS A C 1
ATOM 648 O O . HIS A 1 80 ? 5.868 16.276 10.182 1.00 89.25 80 HIS A O 1
ATOM 654 N N . SER A 1 81 ? 6.569 14.736 8.725 1.00 91.44 81 SER A N 1
ATOM 655 C CA . SER A 1 81 ? 5.364 13.913 8.885 1.00 91.44 81 SER A CA 1
ATOM 656 C C . SER A 1 81 ? 5.171 13.367 10.298 1.00 91.44 81 SER A C 1
ATOM 658 O O . SER A 1 81 ? 4.050 13.021 10.669 1.00 91.44 81 SER A O 1
ATOM 660 N N . ILE A 1 82 ? 6.249 13.298 11.076 1.00 91.94 82 ILE A N 1
ATOM 661 C CA . ILE A 1 82 ? 6.301 12.618 12.359 1.00 91.94 82 ILE A CA 1
ATOM 662 C C . ILE A 1 82 ? 6.709 13.585 13.466 1.00 91.94 82 ILE A C 1
ATOM 664 O O . ILE A 1 82 ? 7.670 14.337 13.314 1.00 91.94 82 ILE A O 1
ATOM 668 N N . ASP A 1 83 ? 6.006 13.507 14.590 1.00 86.62 83 ASP A N 1
ATOM 669 C CA . ASP A 1 83 ? 6.432 14.051 15.873 1.00 86.62 83 ASP A CA 1
ATOM 670 C C . ASP A 1 83 ? 7.149 12.946 16.678 1.00 86.62 83 ASP A C 1
ATOM 672 O O . ASP A 1 83 ? 6.500 11.975 17.091 1.00 86.62 83 ASP A O 1
ATOM 676 N N . PRO A 1 84 ? 8.479 13.047 16.874 1.00 73.19 84 PRO A N 1
ATOM 677 C CA . PRO A 1 84 ? 9.255 12.057 17.616 1.00 73.19 84 PRO A CA 1
ATOM 678 C C . PRO A 1 84 ? 9.111 12.202 19.140 1.00 73.19 84 PRO A C 1
ATOM 680 O O . PRO A 1 84 ? 9.600 11.355 19.887 1.00 73.19 84 PRO A O 1
ATOM 683 N N . GLU A 1 85 ? 8.476 13.271 19.622 1.00 68.31 85 GLU A N 1
ATOM 684 C CA . GLU A 1 85 ? 8.383 13.591 21.047 1.00 68.31 85 GLU A CA 1
ATOM 685 C C . GLU A 1 85 ? 7.055 13.139 21.662 1.00 68.31 85 GLU A C 1
ATOM 687 O O . GLU A 1 85 ? 6.952 13.050 22.887 1.00 68.31 85 GLU A O 1
ATOM 692 N N . THR A 1 86 ? 6.060 12.767 20.841 1.00 64.88 86 THR A N 1
ATOM 693 C CA . THR A 1 86 ? 4.701 12.476 21.319 1.00 64.88 86 THR A CA 1
ATOM 694 C C . THR A 1 86 ? 4.658 11.389 22.390 1.00 64.88 86 THR A C 1
ATOM 696 O O . THR A 1 86 ? 3.777 11.441 23.235 1.00 64.88 86 THR A O 1
ATOM 699 N N . ARG A 1 87 ? 5.562 10.396 22.414 1.00 60.25 87 ARG A N 1
ATOM 700 C CA . ARG A 1 87 ? 5.498 9.310 23.416 1.00 60.25 87 ARG A CA 1
ATOM 701 C C . ARG A 1 87 ? 6.816 8.971 24.107 1.00 60.25 87 ARG A C 1
ATOM 703 O O . ARG A 1 87 ? 6.985 7.842 24.559 1.00 60.25 87 ARG A O 1
ATOM 710 N N . GLN A 1 88 ? 7.706 9.947 24.297 1.00 58.03 88 GLN A N 1
ATOM 711 C CA . GLN A 1 88 ? 8.915 9.753 25.122 1.00 58.03 88 GLN A CA 1
ATOM 712 C C . GLN A 1 88 ? 8.614 9.358 26.588 1.00 58.03 88 GLN A C 1
ATOM 714 O O . GLN A 1 88 ? 9.512 8.916 27.294 1.00 58.03 88 GLN A O 1
ATOM 719 N N . GLN A 1 89 ? 7.360 9.493 27.042 1.00 51.97 89 GLN A N 1
ATOM 720 C CA . GLN A 1 89 ? 6.920 9.246 28.423 1.00 51.97 89 GLN A CA 1
ATOM 721 C C . GLN A 1 89 ? 6.127 7.940 28.632 1.00 51.97 89 GLN A C 1
ATOM 723 O O . GLN A 1 89 ? 5.568 7.744 29.707 1.00 51.97 89 GLN A O 1
ATOM 728 N N . ALA A 1 90 ? 6.007 7.062 27.630 1.00 59.59 90 ALA A N 1
ATOM 729 C CA . ALA A 1 90 ? 5.291 5.798 27.820 1.00 59.59 90 ALA A CA 1
ATOM 730 C C . ALA A 1 90 ? 6.168 4.775 28.568 1.00 59.59 90 ALA A C 1
ATOM 732 O O . ALA A 1 90 ? 7.183 4.320 28.038 1.00 59.59 90 ALA A O 1
ATOM 733 N N . ASP A 1 91 ? 5.752 4.382 29.776 1.00 62.88 91 ASP A N 1
ATOM 734 C CA . ASP A 1 91 ? 6.356 3.262 30.503 1.00 62.88 91 ASP A CA 1
ATOM 735 C C . ASP A 1 91 ? 5.977 1.935 29.813 1.00 62.88 91 ASP A C 1
ATOM 737 O O . ASP A 1 91 ? 4.914 1.359 30.045 1.00 62.88 91 ASP A O 1
ATOM 741 N N . GLY A 1 92 ? 6.860 1.446 28.938 1.00 78.31 92 GLY A N 1
ATOM 742 C CA . GLY A 1 92 ? 6.743 0.143 28.274 1.00 78.31 92 GLY A CA 1
ATOM 743 C C . GLY A 1 92 ? 6.285 0.182 26.810 1.00 78.31 92 GLY A C 1
ATOM 744 O O . GLY A 1 92 ? 6.042 1.229 26.218 1.00 78.31 92 GLY A O 1
ATOM 745 N N . ASN A 1 93 ? 6.193 -1.005 26.203 1.00 84.44 93 ASN A N 1
ATOM 746 C CA . ASN A 1 93 ? 5.968 -1.182 24.759 1.00 84.44 93 ASN A CA 1
ATOM 747 C C . ASN A 1 93 ? 4.481 -1.248 24.354 1.00 84.44 93 ASN A C 1
ATOM 749 O O . ASN A 1 93 ? 4.154 -1.302 23.166 1.00 84.44 93 ASN A O 1
ATOM 753 N N . TRP A 1 94 ? 3.562 -1.264 25.321 1.00 90.06 94 TRP A N 1
ATOM 754 C CA . TRP A 1 94 ? 2.148 -1.569 25.095 1.00 90.06 94 TRP A CA 1
ATOM 755 C C . TRP A 1 94 ? 1.250 -0.407 25.510 1.00 90.06 94 TRP A C 1
ATOM 757 O O . TRP A 1 94 ? 1.443 0.194 26.561 1.00 90.06 94 TRP A O 1
ATOM 767 N N . LEU A 1 95 ? 0.244 -0.110 24.687 1.00 91.06 95 LEU A N 1
ATOM 768 C CA . LEU A 1 95 ? -0.784 0.872 25.006 1.00 91.06 95 LEU A CA 1
ATOM 769 C C . LEU A 1 95 ? -1.627 0.360 26.178 1.00 91.06 95 LEU A C 1
ATOM 771 O O . LEU A 1 95 ? -1.996 -0.820 26.220 1.00 91.06 95 LEU A O 1
ATOM 775 N N . VAL A 1 96 ? -1.956 1.255 27.102 1.00 92.94 96 VAL A N 1
ATOM 776 C CA . VAL A 1 96 ? -2.790 0.952 28.267 1.00 92.94 96 VAL A CA 1
ATOM 777 C C . VAL A 1 96 ? -4.146 1.637 28.164 1.00 92.94 96 VAL A C 1
ATOM 779 O O . VAL A 1 96 ? -4.336 2.605 27.429 1.00 92.94 96 VAL A O 1
ATOM 782 N N . GLU A 1 97 ? -5.112 1.106 28.890 1.00 94.50 97 GLU A N 1
ATOM 783 C CA . GLU A 1 97 ? -6.385 1.764 29.145 1.00 94.50 97 GLU A CA 1
ATOM 784 C C . GLU A 1 97 ? -6.207 2.809 30.263 1.00 94.50 97 GLU A C 1
ATOM 786 O O . GLU A 1 97 ? -5.257 2.727 31.041 1.00 94.50 97 GLU A O 1
ATOM 791 N N . GLU A 1 98 ? -7.126 3.767 30.402 1.00 91.06 98 GLU A N 1
ATOM 792 C CA . GLU A 1 98 ? -7.112 4.755 31.500 1.00 91.06 98 GLU A CA 1
ATOM 793 C C . GLU A 1 98 ? -7.075 4.102 32.896 1.00 91.06 98 GLU A C 1
ATOM 795 O O . GLU A 1 98 ? -6.540 4.677 33.841 1.00 91.06 98 GLU A O 1
ATOM 800 N N . GLY A 1 99 ? -7.584 2.871 33.023 1.00 85.31 99 GLY A N 1
ATOM 801 C CA . GLY A 1 99 ? -7.498 2.059 34.242 1.00 85.31 99 GLY A CA 1
ATOM 802 C C . GLY A 1 99 ? -6.130 1.410 34.508 1.00 85.31 99 GLY A C 1
ATOM 803 O O . GLY A 1 99 ? -5.983 0.708 35.506 1.00 85.31 99 GLY A O 1
ATOM 804 N N . GLY A 1 100 ? -5.139 1.601 33.631 1.00 89.81 100 GLY A N 1
ATOM 805 C CA . GLY A 1 100 ? -3.775 1.069 33.752 1.00 89.81 100 GLY A CA 1
ATOM 806 C C . GLY A 1 100 ? -3.577 -0.361 33.229 1.00 89.81 100 GLY A C 1
ATOM 807 O O . GLY A 1 100 ? -2.451 -0.854 33.198 1.00 89.81 100 GLY A O 1
ATOM 808 N N . SER A 1 101 ? -4.638 -1.045 32.794 1.00 92.88 101 SER A N 1
ATOM 809 C CA . SER A 1 101 ? -4.565 -2.358 32.141 1.00 92.88 101 SER A CA 1
ATOM 810 C C . SER A 1 101 ? -3.997 -2.255 30.728 1.00 92.88 101 SER A C 1
ATOM 812 O O . SER A 1 101 ? -4.312 -1.328 29.989 1.00 92.88 101 SER A O 1
ATOM 814 N N . VAL A 1 102 ? -3.213 -3.250 30.299 1.00 94.06 102 VAL A N 1
ATOM 815 C CA . VAL A 1 102 ? -2.783 -3.349 28.894 1.00 94.06 102 VAL A CA 1
ATOM 816 C C . VAL A 1 102 ? -4.007 -3.503 27.993 1.00 94.06 102 VAL A C 1
ATOM 818 O O . VAL A 1 102 ? -4.793 -4.440 28.165 1.00 94.06 102 VAL A O 1
ATOM 821 N N . ALA A 1 103 ? -4.126 -2.627 26.998 1.00 95.50 103 ALA A N 1
ATOM 822 C CA . ALA A 1 103 ? -5.212 -2.662 26.036 1.00 95.50 103 ALA A CA 1
ATOM 823 C C . ALA A 1 103 ? -5.151 -3.945 25.195 1.00 95.50 103 ALA A C 1
ATOM 825 O O . ALA A 1 103 ? -4.123 -4.282 24.596 1.00 95.50 103 ALA A O 1
ATOM 826 N N . ARG A 1 104 ? -6.279 -4.655 25.125 1.00 96.69 104 ARG A N 1
ATOM 827 C CA . ARG A 1 104 ? -6.411 -5.957 24.459 1.00 96.69 104 ARG A CA 1
ATOM 828 C C . ARG A 1 104 ? -7.583 -5.971 23.494 1.00 96.69 104 ARG A C 1
ATOM 830 O O . ARG A 1 104 ? -8.612 -5.359 23.759 1.00 96.69 104 ARG A O 1
ATOM 837 N N . SER A 1 105 ? -7.444 -6.709 22.403 1.00 97.38 105 SER A N 1
ATOM 838 C CA . SER A 1 105 ? -8.392 -6.776 21.286 1.00 97.38 105 SER A CA 1
ATOM 839 C C . SER A 1 105 ? -8.450 -8.172 20.674 1.00 97.38 105 SER A C 1
ATOM 841 O O . SER A 1 105 ? -7.570 -9.002 20.925 1.00 97.38 105 SER A O 1
ATOM 843 N N . THR A 1 106 ? -9.496 -8.437 19.895 1.00 98.06 106 THR A N 1
ATOM 844 C CA . THR A 1 106 ? -9.534 -9.584 18.973 1.00 98.06 106 THR A CA 1
ATOM 845 C C . THR A 1 106 ? -8.822 -9.231 17.665 1.00 98.06 106 THR A C 1
ATOM 847 O O . THR A 1 106 ? -8.555 -8.056 17.398 1.00 98.06 106 THR A O 1
ATOM 850 N N . LEU A 1 107 ? -8.539 -10.225 16.817 1.00 98.06 107 LEU A N 1
ATOM 851 C CA . LEU A 1 107 ? -8.035 -9.937 15.473 1.00 98.06 107 LEU A CA 1
ATOM 852 C C . LEU A 1 107 ? -9.097 -9.214 14.633 1.00 98.06 107 LEU A C 1
ATOM 854 O O . LEU A 1 107 ? -8.767 -8.271 13.926 1.00 98.06 107 LEU A O 1
ATOM 858 N N . MET A 1 108 ? -10.380 -9.567 14.764 1.00 98.25 108 MET A N 1
ATOM 859 C CA . MET A 1 108 ? -11.459 -8.854 14.070 1.00 98.25 108 MET A CA 1
ATOM 860 C C . MET A 1 108 ? -11.474 -7.350 14.398 1.00 98.25 108 MET A C 1
ATOM 862 O O . MET A 1 108 ? -11.590 -6.521 13.500 1.00 98.25 108 MET A O 1
ATOM 866 N N . GLU A 1 109 ? -11.293 -6.975 15.667 1.00 98.31 109 GLU A N 1
ATOM 867 C CA . GLU A 1 109 ? -11.206 -5.567 16.081 1.00 98.31 109 GLU A CA 1
ATOM 868 C C . GLU A 1 109 ? -9.998 -4.850 15.442 1.00 98.31 109 GLU A C 1
ATOM 870 O O . GLU A 1 109 ? -10.119 -3.700 15.016 1.00 98.31 109 GLU A O 1
ATOM 875 N N . LYS A 1 110 ? -8.858 -5.540 15.282 1.00 98.25 110 LYS A N 1
ATOM 876 C CA . LYS A 1 110 ? -7.680 -5.024 14.557 1.00 98.25 110 LYS A CA 1
ATOM 877 C C . LYS A 1 110 ? -7.988 -4.743 13.089 1.00 98.25 110 LYS A C 1
ATOM 879 O O . LYS A 1 110 ? -7.675 -3.657 12.603 1.00 98.25 110 LYS A O 1
ATOM 884 N N . LEU A 1 111 ? -8.616 -5.699 12.403 1.00 98.69 111 LEU A N 1
ATOM 885 C CA . LEU A 1 111 ? -8.953 -5.580 10.982 1.00 98.69 111 LEU A CA 1
ATOM 886 C C . LEU A 1 111 ? -9.983 -4.470 10.733 1.00 98.69 111 LEU A C 1
ATOM 888 O O . LEU A 1 111 ? -9.839 -3.700 9.784 1.00 98.69 111 LEU A O 1
ATOM 892 N N . LEU A 1 112 ? -10.975 -4.332 11.619 1.00 98.81 112 LEU A N 1
ATOM 893 C CA . LEU A 1 112 ? -11.972 -3.259 11.567 1.00 98.81 112 LEU A CA 1
ATOM 894 C C . LEU A 1 112 ? -11.334 -1.875 11.700 1.00 98.81 112 LEU A C 1
ATOM 896 O O . LEU A 1 112 ? -11.635 -0.979 10.907 1.00 98.81 112 LEU A O 1
ATOM 900 N N . LEU A 1 113 ? -10.421 -1.702 12.661 1.00 98.50 113 LEU A N 1
ATOM 901 C CA . LEU A 1 113 ? -9.694 -0.445 12.807 1.00 98.50 113 LEU A CA 1
ATOM 902 C C . LEU A 1 113 ? -8.833 -0.152 11.575 1.00 98.50 113 LEU A C 1
ATOM 904 O O . LEU A 1 113 ? -8.799 0.984 11.104 1.00 98.50 113 LEU A O 1
ATOM 908 N N . LEU A 1 114 ? -8.150 -1.168 11.048 1.00 98.38 114 LEU A N 1
ATOM 909 C CA . LEU A 1 114 ? -7.288 -1.020 9.882 1.00 98.38 114 LEU A CA 1
ATOM 910 C C . LEU A 1 114 ? -8.089 -0.593 8.644 1.00 98.38 114 LEU A C 1
ATOM 912 O O . LEU A 1 114 ? -7.697 0.366 7.978 1.00 98.38 114 LEU A O 1
ATOM 916 N N . CYS A 1 115 ? -9.258 -1.202 8.408 1.00 98.81 115 CYS A N 1
ATOM 917 C CA . CYS A 1 115 ? -10.206 -0.773 7.376 1.00 98.81 115 CYS A CA 1
ATOM 918 C C . CYS A 1 115 ? -10.600 0.701 7.543 1.00 98.81 115 CYS A C 1
ATOM 920 O O . CYS A 1 115 ? -10.521 1.477 6.591 1.00 98.81 115 CYS A O 1
ATOM 922 N N . ALA A 1 116 ? -11.006 1.095 8.755 1.00 98.69 116 ALA A N 1
ATOM 923 C CA . ALA A 1 116 ? -11.462 2.451 9.041 1.00 98.69 116 ALA A CA 1
ATOM 924 C C . ALA A 1 116 ? -10.351 3.492 8.833 1.00 98.69 116 ALA A C 1
ATOM 926 O O . ALA A 1 116 ? -10.567 4.492 8.150 1.00 98.69 116 ALA A O 1
ATOM 927 N N . ILE A 1 117 ? -9.155 3.250 9.383 1.00 98.06 117 ILE A N 1
ATOM 928 C CA . ILE A 1 117 ? -8.018 4.171 9.275 1.00 98.06 117 ILE A CA 1
ATOM 929 C C . ILE A 1 117 ? -7.564 4.298 7.824 1.00 98.06 117 ILE A C 1
ATOM 931 O O . ILE A 1 117 ? -7.374 5.414 7.355 1.00 98.06 117 ILE A O 1
ATOM 935 N N . LYS A 1 118 ? -7.399 3.188 7.097 1.00 98.50 118 LYS A N 1
ATOM 936 C CA . LYS A 1 118 ? -6.869 3.237 5.728 1.00 98.50 118 LYS A CA 1
ATOM 937 C C . LYS A 1 118 ? -7.867 3.839 4.745 1.00 98.50 118 LYS A C 1
ATOM 939 O O . LYS A 1 118 ? -7.461 4.645 3.916 1.00 98.50 118 LYS A O 1
ATOM 944 N N . ALA A 1 119 ? -9.166 3.578 4.909 1.00 98.62 119 ALA A N 1
ATOM 945 C CA . ALA A 1 119 ? -10.200 4.295 4.162 1.00 98.62 119 ALA A CA 1
ATOM 946 C C . ALA A 1 119 ? -10.224 5.795 4.505 1.00 98.62 119 ALA A C 1
ATOM 948 O O . ALA A 1 119 ? -10.455 6.630 3.633 1.00 98.62 119 ALA A O 1
ATOM 949 N N . ALA A 1 120 ? -9.949 6.157 5.763 1.00 98.31 120 ALA A N 1
ATOM 950 C CA . ALA A 1 120 ? -9.803 7.550 6.173 1.00 98.31 120 ALA A CA 1
ATOM 951 C C . ALA A 1 120 ? -8.556 8.239 5.621 1.00 98.31 120 ALA A C 1
ATOM 953 O O . ALA A 1 120 ? -8.516 9.465 5.644 1.00 98.31 120 ALA A O 1
ATOM 954 N N . THR A 1 121 ? -7.575 7.484 5.134 1.00 98.38 121 THR A N 1
ATOM 955 C CA . THR A 1 121 ? -6.323 7.967 4.535 1.00 98.38 121 THR A CA 1
ATOM 956 C C . THR A 1 121 ? -6.367 7.908 3.000 1.00 98.38 121 THR A C 1
ATOM 958 O O . THR A 1 121 ? -5.328 7.962 2.357 1.00 98.38 121 THR A O 1
ATOM 961 N N . LEU A 1 122 ? -7.542 7.792 2.370 1.00 98.69 122 LEU A N 1
ATOM 962 C CA . LEU A 1 122 ? -7.641 7.988 0.919 1.00 98.69 122 LEU A CA 1
ATOM 963 C C . LEU A 1 122 ? -7.332 9.444 0.547 1.00 98.69 122 LEU A C 1
ATOM 965 O O . LEU A 1 122 ? -7.711 10.368 1.269 1.00 98.69 122 LEU A O 1
ATOM 969 N N . ASP A 1 123 ? -6.682 9.633 -0.598 1.00 98.50 123 ASP A N 1
ATOM 970 C CA . ASP A 1 123 ? -6.316 10.949 -1.111 1.00 98.50 123 ASP A CA 1
ATOM 971 C C . ASP A 1 123 ? -7.530 11.820 -1.475 1.00 98.50 123 ASP A C 1
ATOM 973 O O . ASP A 1 123 ? -8.687 11.388 -1.486 1.00 98.50 123 ASP A O 1
ATOM 977 N N . SER A 1 124 ? -7.267 13.088 -1.790 1.00 97.44 124 SER A N 1
ATOM 978 C CA . SER A 1 124 ? -8.312 14.062 -2.142 1.00 97.44 124 SER A CA 1
ATOM 979 C C . SER A 1 124 ? -9.123 13.701 -3.395 1.00 97.44 124 SER A C 1
ATOM 981 O O . SER A 1 124 ? -10.264 14.151 -3.545 1.00 97.44 124 SER A O 1
ATOM 983 N N . ALA A 1 125 ? -8.569 12.863 -4.274 1.00 97.69 125 ALA A N 1
ATOM 984 C CA . ALA A 1 125 ? -9.258 12.305 -5.427 1.00 97.69 125 ALA A CA 1
ATOM 985 C C . ALA A 1 125 ? -9.934 10.960 -5.107 1.00 97.69 125 ALA A C 1
ATOM 987 O O . ALA A 1 125 ? -10.568 10.386 -5.990 1.00 97.69 125 ALA A O 1
ATOM 988 N N . GLY A 1 126 ? -9.860 10.470 -3.870 1.00 97.94 126 GLY A N 1
ATOM 989 C CA . GLY A 1 126 ? -10.420 9.200 -3.425 1.00 97.94 126 GLY A CA 1
ATOM 990 C C . GLY A 1 126 ? -9.827 7.981 -4.129 1.00 97.94 126 GLY A C 1
ATOM 991 O O . GLY A 1 126 ? -10.538 6.988 -4.242 1.00 97.94 126 GLY A O 1
ATOM 992 N N . MET A 1 127 ? -8.601 8.068 -4.655 1.00 98.50 127 MET A N 1
ATOM 993 C CA . MET A 1 127 ? -7.972 7.002 -5.443 1.00 98.50 127 MET A CA 1
ATOM 994 C C . MET A 1 127 ? -6.965 6.207 -4.611 1.00 98.50 127 MET A C 1
ATOM 996 O O . MET A 1 127 ? -7.259 5.086 -4.208 1.00 98.50 127 MET A O 1
ATOM 1000 N N . GLY A 1 128 ? -5.789 6.767 -4.345 1.00 98.50 128 GLY A N 1
ATOM 1001 C CA . GLY A 1 128 ? -4.702 6.134 -3.607 1.00 98.50 128 GLY A CA 1
ATOM 1002 C C . GLY A 1 128 ? -4.799 6.346 -2.095 1.00 98.50 128 GLY A C 1
ATOM 1003 O O . GLY A 1 128 ? -5.388 7.319 -1.623 1.00 98.50 128 GLY A O 1
ATOM 1004 N N . VAL A 1 129 ? -4.169 5.462 -1.322 1.00 98.81 129 VAL A N 1
ATOM 1005 C CA . VAL A 1 129 ? -3.900 5.697 0.106 1.00 98.81 129 VAL A CA 1
ATOM 1006 C C . VAL A 1 129 ? -2.716 6.659 0.233 1.00 98.81 129 VAL A C 1
ATOM 1008 O O . VAL A 1 129 ? -1.672 6.437 -0.378 1.00 98.81 129 VAL A O 1
ATOM 1011 N N . GLU A 1 130 ? -2.870 7.729 1.011 1.00 98.31 130 GLU A N 1
ATOM 1012 C CA . GLU A 1 130 ? -1.852 8.766 1.209 1.00 98.31 130 GLU A CA 1
ATOM 1013 C C . GLU A 1 130 ? -0.619 8.248 1.963 1.00 98.31 130 GLU A C 1
ATOM 1015 O O . GLU A 1 130 ? -0.711 7.534 2.968 1.00 98.31 130 GLU A O 1
ATOM 1020 N N . MET A 1 131 ? 0.553 8.726 1.552 1.00 97.75 131 MET A N 1
ATOM 1021 C CA . MET A 1 131 ? 1.848 8.488 2.196 1.00 97.75 131 MET A CA 1
ATOM 1022 C C . MET A 1 131 ? 2.077 9.445 3.384 1.00 97.75 131 MET A C 1
ATOM 1024 O O . MET A 1 131 ? 3.151 10.016 3.566 1.00 97.75 131 MET A O 1
ATOM 1028 N N . GLU A 1 132 ? 1.051 9.647 4.218 1.00 95.44 132 GLU A N 1
ATOM 1029 C CA . GLU A 1 132 ? 1.054 10.655 5.293 1.00 95.44 132 GLU A CA 1
ATOM 1030 C C . GLU A 1 132 ? 2.047 10.365 6.435 1.00 95.44 132 GLU A C 1
ATOM 1032 O O . GLU A 1 132 ? 2.346 11.251 7.231 1.00 95.44 132 GLU A O 1
ATOM 1037 N N . GLY A 1 133 ? 2.556 9.130 6.513 1.00 95.00 133 GLY A N 1
ATOM 1038 C CA . GLY A 1 133 ? 3.568 8.686 7.475 1.00 95.00 133 GLY A CA 1
ATOM 1039 C C . GLY A 1 133 ? 5.006 9.048 7.093 1.00 95.00 133 GLY A C 1
ATOM 1040 O O . GLY A 1 133 ? 5.937 8.624 7.778 1.00 95.00 133 GLY A O 1
ATOM 1041 N N . GLY A 1 134 ? 5.199 9.804 6.006 1.00 94.94 134 GLY A N 1
ATOM 1042 C CA . GLY A 1 134 ? 6.505 10.291 5.556 1.00 94.94 134 GLY A CA 1
ATOM 1043 C C . GLY A 1 134 ? 7.369 9.249 4.848 1.00 94.94 134 GLY A C 1
ATOM 1044 O O . GLY A 1 134 ? 8.548 9.509 4.611 1.00 94.94 134 GLY A O 1
ATOM 1045 N N . LYS A 1 135 ? 6.811 8.079 4.522 1.00 96.06 135 LYS A N 1
ATOM 1046 C CA . LYS A 1 135 ? 7.500 6.999 3.810 1.00 96.06 135 LYS A CA 1
ATOM 1047 C C . LYS A 1 135 ? 6.627 6.443 2.682 1.00 96.06 135 LYS A C 1
ATOM 1049 O O . LYS A 1 135 ? 5.400 6.454 2.826 1.00 96.06 135 LYS A O 1
ATOM 1054 N N . PRO A 1 136 ? 7.240 6.011 1.564 1.00 96.44 136 PRO A N 1
ATOM 1055 C CA . PRO A 1 136 ? 6.522 5.393 0.453 1.00 96.44 136 PRO A CA 1
ATOM 1056 C C . PRO A 1 136 ? 6.057 3.971 0.815 1.00 96.44 136 PRO A C 1
ATOM 1058 O O . PRO A 1 136 ? 6.083 3.572 1.981 1.00 96.44 136 PRO A O 1
ATOM 1061 N N . GLY A 1 137 ? 5.583 3.230 -0.187 1.00 95.12 137 GLY A N 1
ATOM 1062 C CA . GLY A 1 137 ? 5.248 1.810 -0.062 1.00 95.12 137 GLY A CA 1
ATOM 1063 C C . GLY A 1 137 ? 6.451 0.914 -0.359 1.00 95.12 137 GLY A C 1
ATOM 1064 O O . GLY A 1 137 ? 7.597 1.296 -0.119 1.00 95.12 137 GLY A O 1
ATOM 1065 N N . TRP A 1 138 ? 6.190 -0.243 -0.976 1.00 95.88 138 TRP A N 1
ATOM 1066 C CA . TRP A 1 138 ? 7.220 -1.217 -1.360 1.00 95.88 138 TRP A CA 1
ATOM 1067 C C . TRP A 1 138 ? 8.338 -0.603 -2.219 1.00 95.88 138 TRP A C 1
ATOM 1069 O O . TRP A 1 138 ? 9.514 -0.944 -2.068 1.00 95.88 138 TRP A O 1
ATOM 1079 N N . TYR A 1 139 ? 7.980 0.322 -3.113 1.00 96.00 139 TYR A N 1
ATOM 1080 C CA . TYR A 1 139 ? 8.932 1.017 -3.971 1.00 96.00 139 TYR A CA 1
ATOM 1081 C C . TYR A 1 139 ? 9.632 2.155 -3.208 1.00 96.00 139 TYR A C 1
ATOM 1083 O O . TYR A 1 139 ? 9.321 3.341 -3.349 1.00 96.00 139 TYR A O 1
ATOM 1091 N N . ASP A 1 140 ? 10.621 1.789 -2.395 1.00 92.06 140 ASP A N 1
ATOM 1092 C CA . ASP A 1 140 ? 11.316 2.714 -1.492 1.00 92.06 140 ASP A CA 1
ATOM 1093 C C . ASP A 1 140 ? 12.077 3.839 -2.223 1.00 92.06 140 ASP A C 1
ATOM 1095 O O . ASP A 1 140 ? 12.303 4.920 -1.680 1.00 92.06 140 ASP A O 1
ATOM 1099 N N . ALA A 1 141 ? 12.439 3.634 -3.493 1.00 93.50 141 ALA A N 1
ATOM 1100 C CA . ALA A 1 141 ? 13.128 4.644 -4.292 1.00 93.50 141 ALA A CA 1
ATOM 1101 C C . ALA A 1 141 ? 12.256 5.865 -4.659 1.00 93.50 141 ALA A C 1
ATOM 1103 O O . ALA A 1 141 ? 12.799 6.869 -5.127 1.00 93.50 141 ALA A O 1
ATOM 1104 N N . LEU A 1 142 ? 10.945 5.826 -4.380 1.00 97.19 142 LEU A N 1
ATOM 1105 C CA . LEU A 1 142 ? 10.034 6.981 -4.408 1.00 97.19 142 LEU A CA 1
ATOM 1106 C C . LEU A 1 142 ? 10.001 7.727 -3.060 1.00 97.19 142 LEU A C 1
ATOM 1108 O O . LEU A 1 142 ? 8.975 8.243 -2.623 1.00 97.19 142 LEU A O 1
ATOM 1112 N N . ASN A 1 143 ? 11.139 7.792 -2.375 1.00 95.00 143 ASN A N 1
ATOM 1113 C CA . ASN A 1 143 ? 11.274 8.383 -1.044 1.00 95.00 143 ASN A CA 1
ATOM 1114 C C . ASN A 1 143 ? 10.997 9.897 -0.961 1.00 95.00 143 ASN A C 1
ATOM 1116 O O . ASN A 1 143 ? 10.885 10.418 0.147 1.00 95.00 143 ASN A O 1
ATOM 1120 N N . GLY A 1 144 ? 10.876 10.604 -2.088 1.00 96.56 144 GLY A N 1
ATOM 1121 C CA . GLY A 1 144 ? 10.454 12.008 -2.124 1.00 96.56 144 GLY A CA 1
ATOM 1122 C C . GLY A 1 144 ? 8.949 12.199 -2.352 1.00 96.56 144 GLY A C 1
ATOM 1123 O O . GLY A 1 144 ? 8.387 13.228 -1.976 1.00 96.56 144 GLY A O 1
ATOM 1124 N N . LEU A 1 145 ? 8.264 11.178 -2.877 1.00 97.94 145 LEU A N 1
ATOM 1125 C CA . LEU A 1 145 ? 6.839 11.213 -3.201 1.00 97.94 145 LEU A CA 1
ATOM 1126 C C . LEU A 1 145 ? 5.913 11.551 -2.011 1.00 97.94 145 LEU A C 1
ATOM 1128 O O . LEU A 1 145 ? 4.965 12.309 -2.233 1.00 97.94 145 LEU A O 1
ATOM 1132 N N . PRO A 1 146 ? 6.172 11.121 -0.754 1.00 97.88 146 PRO A N 1
ATOM 1133 C CA . PRO A 1 146 ? 5.393 11.585 0.400 1.00 97.88 146 PRO A CA 1
ATOM 1134 C C . PRO A 1 146 ? 5.336 13.118 0.521 1.00 97.88 146 PRO A C 1
ATOM 1136 O O . PRO A 1 146 ? 4.296 13.678 0.872 1.00 97.88 146 PRO A O 1
ATOM 1139 N N . GLY A 1 147 ? 6.422 13.805 0.143 1.00 97.31 147 GLY A N 1
ATOM 1140 C CA . GLY A 1 147 ? 6.516 15.266 0.116 1.00 97.31 147 GLY A CA 1
ATOM 1141 C C . GLY A 1 147 ? 5.589 15.941 -0.892 1.00 97.31 147 GLY A C 1
ATOM 1142 O O . GLY A 1 147 ? 5.212 17.099 -0.714 1.00 97.31 147 GLY A O 1
ATOM 1143 N N . LEU A 1 148 ? 5.169 15.204 -1.917 1.00 97.88 148 LEU A N 1
ATOM 1144 C CA . LEU A 1 148 ? 4.345 15.673 -3.028 1.00 97.88 148 LEU A CA 1
ATOM 1145 C C . LEU A 1 148 ? 2.876 15.281 -2.861 1.00 97.88 148 LEU A C 1
ATOM 1147 O O . LEU A 1 148 ? 2.187 15.045 -3.852 1.00 97.88 148 LEU A O 1
ATOM 1151 N N . PHE A 1 149 ? 2.408 15.165 -1.611 1.00 97.88 149 PHE A N 1
ATOM 1152 C CA . PHE A 1 149 ? 1.075 14.640 -1.299 1.00 97.88 149 PHE A CA 1
ATOM 1153 C C . PHE A 1 149 ? 0.858 13.240 -1.899 1.00 97.88 149 PHE A C 1
ATOM 1155 O O . PHE A 1 149 ? -0.245 12.902 -2.316 1.00 97.88 149 PHE A O 1
ATOM 1162 N N . GLY A 1 150 ? 1.929 12.443 -1.949 1.00 98.19 150 GLY A N 1
ATOM 1163 C CA . GLY A 1 150 ? 1.963 11.138 -2.591 1.00 98.19 150 GLY A CA 1
ATOM 1164 C C . GLY A 1 150 ? 0.858 10.191 -2.137 1.00 98.19 150 GLY A C 1
ATOM 1165 O O . GLY A 1 150 ? 0.588 10.086 -0.938 1.00 98.19 150 GLY A O 1
ATOM 1166 N N . SER A 1 151 ? 0.267 9.455 -3.076 1.00 98.62 151 SER A N 1
ATOM 1167 C CA . SER A 1 151 ? -0.675 8.374 -2.779 1.00 98.62 151 SER A CA 1
ATOM 1168 C C . SER A 1 151 ? -0.427 7.136 -3.642 1.00 98.62 151 SER A C 1
ATOM 1170 O O . SER A 1 151 ? 0.247 7.204 -4.674 1.00 98.62 151 SER A O 1
ATOM 1172 N N . SER A 1 152 ? -0.940 5.990 -3.189 1.00 98.56 152 SER A N 1
ATOM 1173 C CA . SER A 1 152 ? -0.666 4.680 -3.782 1.00 98.56 152 SER A CA 1
ATOM 1174 C C . SER A 1 152 ? -1.931 3.856 -4.018 1.00 98.56 152 SER A C 1
ATOM 1176 O O . SER A 1 152 ? -2.702 3.581 -3.095 1.00 98.56 152 SER A O 1
ATOM 1178 N N . MET A 1 153 ? -2.117 3.414 -5.263 1.00 98.75 15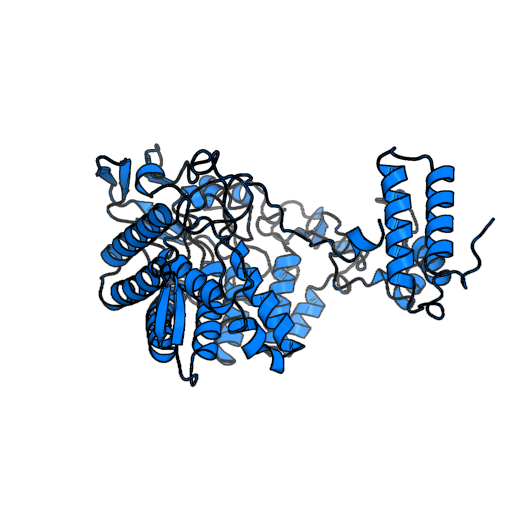3 MET A N 1
ATOM 1179 C CA . MET A 1 153 ? -3.164 2.470 -5.658 1.00 98.75 153 MET A CA 1
ATOM 1180 C C . MET A 1 153 ? -2.852 1.031 -5.262 1.00 98.75 153 MET A C 1
ATOM 1182 O O . MET A 1 153 ? -3.783 0.231 -5.159 1.00 98.75 153 MET A O 1
ATOM 1186 N N . ALA A 1 154 ? -1.577 0.699 -5.031 1.00 98.25 154 ALA A N 1
ATOM 1187 C CA . ALA A 1 154 ? -1.179 -0.609 -4.520 1.00 98.25 154 ALA A CA 1
ATOM 1188 C C . ALA A 1 154 ? -1.881 -0.879 -3.179 1.00 98.25 154 ALA A C 1
ATOM 1190 O O . ALA A 1 154 ? -2.601 -1.868 -3.027 1.00 98.25 154 ALA A O 1
ATOM 1191 N N . GLU A 1 155 ? -1.785 0.085 -2.263 1.00 98.62 155 GLU A N 1
ATOM 1192 C CA . GLU A 1 155 ? -2.426 0.033 -0.950 1.00 98.62 155 GLU A CA 1
ATOM 1193 C C . GLU A 1 155 ? -3.956 0.131 -1.038 1.00 98.62 155 GLU A C 1
ATOM 1195 O O . GLU A 1 155 ? -4.649 -0.502 -0.243 1.00 98.62 155 GLU A O 1
ATOM 1200 N N . THR A 1 156 ? -4.510 0.870 -2.006 1.00 98.81 156 THR A N 1
ATOM 1201 C CA . THR A 1 156 ? -5.968 0.906 -2.235 1.00 98.81 156 THR A CA 1
ATOM 1202 C C . THR A 1 156 ? -6.508 -0.453 -2.684 1.00 98.81 156 THR A C 1
ATOM 1204 O O . THR A 1 156 ? -7.567 -0.876 -2.220 1.00 98.81 156 THR A O 1
ATOM 1207 N N . CYS A 1 157 ? -5.791 -1.169 -3.555 1.00 98.75 157 CYS A N 1
ATOM 1208 C CA . CYS A 1 157 ? -6.182 -2.518 -3.967 1.00 98.75 157 CYS A CA 1
ATOM 1209 C C . CYS A 1 157 ? -6.144 -3.490 -2.779 1.00 98.75 157 CYS A C 1
ATOM 1211 O O . CYS A 1 157 ? -7.089 -4.250 -2.573 1.00 98.75 157 CYS A O 1
ATOM 1213 N N . GLU A 1 158 ? -5.102 -3.422 -1.947 1.00 98.69 158 GLU A N 1
ATOM 1214 C CA . GLU A 1 158 ? -5.018 -4.218 -0.713 1.00 98.69 158 GLU A CA 1
ATOM 1215 C C . GLU A 1 158 ? -6.111 -3.832 0.301 1.00 98.69 158 GLU A C 1
ATOM 1217 O O . GLU A 1 158 ? -6.627 -4.690 1.018 1.00 98.69 158 GLU A O 1
ATOM 1222 N N . LEU A 1 159 ? -6.555 -2.570 0.313 1.00 98.88 159 LEU A N 1
ATOM 1223 C CA . LEU A 1 159 ? -7.675 -2.127 1.144 1.00 98.88 159 LEU A CA 1
ATOM 1224 C C . LEU A 1 159 ? -9.001 -2.735 0.677 1.00 98.88 159 LEU A C 1
ATOM 1226 O O . LEU A 1 159 ? -9.788 -3.166 1.518 1.00 98.88 159 LEU A O 1
ATOM 1230 N N . ASP A 1 160 ? -9.250 -2.830 -0.633 1.00 98.81 160 ASP A N 1
ATOM 1231 C CA . ASP A 1 160 ? -10.434 -3.535 -1.146 1.00 98.81 160 ASP A CA 1
ATOM 1232 C C . ASP A 1 160 ? -10.420 -5.023 -0.768 1.00 98.81 160 ASP A C 1
ATOM 1234 O O . ASP A 1 160 ? -11.461 -5.571 -0.384 1.00 98.81 160 ASP A O 1
ATOM 1238 N N . ARG A 1 161 ? -9.249 -5.674 -0.810 1.00 98.44 161 ARG A N 1
ATOM 1239 C CA . ARG A 1 161 ? -9.096 -7.067 -0.358 1.00 98.44 161 ARG A CA 1
ATOM 1240 C C . ARG A 1 161 ? -9.406 -7.210 1.125 1.00 98.44 161 ARG A C 1
ATOM 1242 O O . ARG A 1 161 ? -10.226 -8.049 1.494 1.00 98.44 161 ARG A O 1
ATOM 1249 N N . LEU A 1 162 ? -8.816 -6.357 1.961 1.00 98.81 162 LEU A N 1
ATOM 1250 C CA . LEU A 1 162 ? -9.041 -6.367 3.404 1.00 98.81 162 LEU A CA 1
ATOM 1251 C C . LEU A 1 162 ? -10.514 -6.113 3.751 1.00 98.81 162 LEU A C 1
ATOM 1253 O O . LEU A 1 162 ? -11.087 -6.826 4.579 1.00 98.81 162 LEU A O 1
ATOM 1257 N N . LEU A 1 163 ? -11.149 -5.139 3.093 1.00 98.88 163 LEU A N 1
ATOM 1258 C CA . LEU A 1 163 ? -12.577 -4.865 3.249 1.00 98.88 163 LEU A CA 1
ATOM 1259 C C . LEU A 1 163 ? -13.410 -6.080 2.842 1.00 98.88 163 LEU A C 1
ATOM 1261 O O . LEU A 1 163 ? -14.279 -6.496 3.603 1.00 98.88 163 LEU A O 1
ATOM 1265 N N . THR A 1 164 ? -13.114 -6.695 1.695 1.00 98.69 164 THR A N 1
ATOM 1266 C CA . THR A 1 164 ? -13.815 -7.897 1.214 1.00 98.69 164 THR A CA 1
ATOM 1267 C C . THR A 1 164 ? -13.704 -9.049 2.210 1.00 98.69 164 THR A C 1
ATOM 1269 O O . THR A 1 164 ? -14.721 -9.646 2.571 1.00 98.69 164 THR A O 1
ATOM 1272 N N . PHE A 1 165 ? -12.494 -9.341 2.695 1.00 98.56 165 PHE A N 1
ATOM 1273 C CA . PHE A 1 165 ? -12.249 -10.388 3.686 1.00 98.56 165 PHE A CA 1
ATOM 1274 C C . PHE A 1 165 ? -13.042 -10.138 4.975 1.00 98.56 165 PHE A C 1
ATOM 1276 O O . PHE A 1 165 ? -13.750 -11.023 5.462 1.00 98.56 165 PHE A O 1
ATOM 1283 N N . THR A 1 166 ? -12.972 -8.910 5.494 1.00 98.69 166 THR A N 1
ATOM 1284 C CA . THR A 1 166 ? -13.592 -8.529 6.770 1.00 98.69 166 THR A CA 1
ATOM 1285 C C . THR A 1 166 ? -15.119 -8.515 6.673 1.00 98.69 166 THR A C 1
ATOM 1287 O O . THR A 1 166 ? -15.789 -9.061 7.547 1.00 98.69 166 THR A O 1
ATOM 1290 N N . ILE A 1 167 ? -15.681 -7.976 5.584 1.00 98.69 167 ILE A N 1
ATOM 1291 C CA . ILE A 1 167 ? -17.124 -8.025 5.294 1.00 98.69 167 ILE A CA 1
ATOM 1292 C C . ILE A 1 167 ? -17.591 -9.482 5.244 1.00 98.69 167 ILE A C 1
ATOM 1294 O O . ILE A 1 167 ? -18.529 -9.845 5.946 1.00 98.69 167 ILE A O 1
ATOM 1298 N N . THR A 1 168 ? -16.893 -10.339 4.495 1.00 97.56 168 THR A N 1
ATOM 1299 C CA . THR A 1 168 ? -17.253 -11.760 4.353 1.00 97.56 168 THR A CA 1
ATOM 1300 C C . THR A 1 168 ? -17.221 -12.501 5.690 1.00 97.56 168 THR A C 1
ATOM 1302 O O . THR A 1 168 ? -18.035 -13.387 5.924 1.00 97.56 168 THR A O 1
ATOM 1305 N N . ALA A 1 169 ? -16.293 -12.160 6.586 1.00 97.19 169 ALA A N 1
ATOM 1306 C CA . ALA A 1 169 ? -16.224 -12.758 7.919 1.00 97.19 169 ALA A CA 1
ATOM 1307 C C . ALA A 1 169 ? -17.360 -12.305 8.859 1.00 97.19 169 ALA A C 1
ATOM 1309 O O . ALA A 1 169 ? -17.690 -13.020 9.803 1.00 97.19 169 ALA A O 1
ATOM 1310 N N . LEU A 1 170 ? -17.948 -11.129 8.624 1.00 98.00 170 LEU A N 1
ATOM 1311 C CA . LEU A 1 170 ? -19.068 -10.593 9.406 1.00 98.00 170 LEU A CA 1
ATOM 1312 C C . LEU A 1 170 ? -20.433 -11.015 8.847 1.00 98.00 170 LEU A C 1
ATOM 1314 O O . LEU A 1 170 ? -21.417 -11.072 9.586 1.00 98.00 170 LEU A O 1
ATOM 1318 N N . GLU A 1 171 ? -20.516 -11.296 7.550 1.00 93.06 171 GLU A N 1
ATOM 1319 C CA . GLU A 1 171 ? -21.774 -11.606 6.878 1.00 93.06 171 GLU A CA 1
ATOM 1320 C C . GLU A 1 171 ? -22.357 -12.955 7.268 1.00 93.06 171 GLU A C 1
ATOM 1322 O O . GLU A 1 171 ? -21.663 -13.956 7.401 1.00 93.06 171 GLU A O 1
ATOM 1327 N N . GLY A 1 172 ? -23.674 -12.971 7.488 1.00 81.00 172 GLY A N 1
ATOM 1328 C CA . GLY A 1 172 ? -24.380 -14.153 7.981 1.00 81.00 172 GLY A CA 1
ATOM 1329 C C . GLY A 1 172 ? -24.092 -14.493 9.448 1.00 81.00 172 GLY A C 1
ATOM 1330 O O . GLY A 1 172 ? -24.749 -15.380 9.994 1.00 81.00 172 GLY A O 1
ATOM 1331 N N . ARG A 1 173 ? -23.177 -13.777 10.119 1.00 92.69 173 ARG A N 1
ATOM 1332 C CA . ARG A 1 173 ? -22.899 -13.945 11.547 1.00 92.69 173 ARG A CA 1
ATOM 1333 C C . ARG A 1 173 ? -23.933 -13.195 12.387 1.00 92.69 173 ARG A C 1
ATOM 1335 O O . ARG A 1 173 ? -24.138 -11.993 12.225 1.00 92.69 173 ARG A O 1
ATOM 1342 N N . ALA A 1 174 ? -24.564 -13.902 13.320 1.00 92.50 174 ALA A N 1
ATOM 1343 C CA . ALA A 1 174 ? -25.411 -13.287 14.338 1.00 92.50 174 ALA A CA 1
ATOM 1344 C C . ALA A 1 174 ? -24.569 -12.733 15.502 1.00 92.50 174 ALA A C 1
ATOM 1346 O O . ALA A 1 174 ? -23.497 -13.252 15.810 1.00 92.50 174 ALA A O 1
ATOM 1347 N N . GLY A 1 175 ? -25.087 -11.715 16.192 1.00 94.62 175 GLY A N 1
ATOM 1348 C CA . GLY A 1 175 ? -24.467 -11.147 17.392 1.00 94.62 175 GLY A CA 1
ATOM 1349 C C . GLY A 1 175 ? -23.654 -9.880 17.135 1.00 94.62 175 GLY A C 1
ATOM 1350 O O . GLY A 1 175 ? -23.808 -9.208 16.111 1.00 94.62 175 GLY A O 1
ATOM 1351 N N . THR A 1 176 ? -22.811 -9.534 18.105 1.00 97.56 176 THR A N 1
ATOM 1352 C CA . THR A 1 176 ? -22.059 -8.277 18.145 1.00 97.56 176 THR A CA 1
ATOM 1353 C C . THR A 1 176 ? -20.552 -8.518 18.179 1.00 97.56 176 THR A C 1
ATOM 1355 O O . THR A 1 176 ? -20.078 -9.558 18.638 1.00 97.56 176 THR A O 1
ATOM 1358 N N . VAL A 1 177 ? -19.795 -7.528 17.711 1.00 98.00 177 VAL A N 1
ATOM 1359 C CA . VAL A 1 177 ? -18.366 -7.384 17.995 1.00 98.00 177 VAL A CA 1
ATOM 1360 C C . VAL A 1 177 ? -18.209 -6.201 18.937 1.00 98.00 177 VAL A C 1
ATOM 1362 O O . VAL A 1 177 ? -18.753 -5.123 18.709 1.00 98.00 177 VAL A O 1
ATOM 1365 N N . GLU A 1 178 ? -17.473 -6.419 20.015 1.00 97.88 178 GLU A N 1
ATOM 1366 C CA . GLU A 1 178 ? -17.127 -5.377 20.972 1.00 97.88 178 GLU A CA 1
ATOM 1367 C C . GLU A 1 178 ? -15.885 -4.630 20.496 1.00 97.88 178 GLU A C 1
ATOM 1369 O O . GLU A 1 178 ? -14.822 -5.237 20.345 1.00 97.88 178 GLU A O 1
ATOM 1374 N N . LEU A 1 179 ? -16.005 -3.320 20.319 1.00 98.31 179 LEU A N 1
ATOM 1375 C CA . LEU A 1 179 ? -14.907 -2.437 19.938 1.00 98.31 179 LEU A CA 1
ATOM 1376 C C . LEU A 1 179 ? -14.631 -1.448 21.065 1.00 98.31 179 LEU A C 1
ATOM 1378 O O . LEU A 1 179 ? -15.556 -1.079 21.789 1.00 98.31 179 LEU A O 1
ATOM 1382 N N . TYR A 1 180 ? -13.400 -0.954 21.191 1.00 98.06 180 TYR A N 1
ATOM 1383 C CA . TYR A 1 180 ? -13.192 0.306 21.912 1.00 98.06 180 TYR A CA 1
ATOM 1384 C C . TYR A 1 180 ? -14.110 1.394 21.342 1.00 98.06 180 TYR A C 1
ATOM 1386 O O . TYR A 1 180 ? -14.273 1.510 20.122 1.00 98.06 180 TYR A O 1
ATOM 1394 N N . THR A 1 181 ? -14.742 2.172 22.219 1.00 98.19 181 THR A N 1
ATOM 1395 C CA . THR A 1 181 ? -15.770 3.152 21.831 1.00 98.19 181 THR A CA 1
ATOM 1396 C C . THR A 1 181 ? -15.243 4.158 20.807 1.00 98.19 181 THR A C 1
ATOM 1398 O O . THR A 1 181 ? -15.936 4.488 19.847 1.00 98.19 181 THR A O 1
ATOM 1401 N N . GLU A 1 182 ? -13.992 4.584 20.948 1.00 98.06 182 GLU A N 1
ATOM 1402 C CA . GLU A 1 182 ? -13.293 5.473 20.021 1.00 98.06 182 GLU A CA 1
ATOM 1403 C C . GLU A 1 182 ? -13.206 4.866 18.611 1.00 98.06 182 GLU A C 1
ATOM 1405 O O . GLU A 1 182 ? -13.389 5.568 17.616 1.00 98.06 182 GLU A O 1
ATOM 1410 N N . MET A 1 183 ? -12.988 3.548 18.513 1.00 97.94 183 MET A N 1
ATOM 1411 C CA . MET A 1 183 ? -12.922 2.817 17.242 1.00 97.94 183 MET A CA 1
ATOM 1412 C C . MET A 1 183 ? -14.308 2.670 16.607 1.00 97.94 183 MET A C 1
ATOM 1414 O O . MET A 1 183 ? -14.457 2.894 15.406 1.00 97.94 183 MET A O 1
ATOM 1418 N N . ALA A 1 184 ? -15.334 2.349 17.404 1.00 98.56 184 ALA A N 1
ATOM 1419 C CA . ALA A 1 184 ? -16.716 2.280 16.925 1.00 98.56 184 ALA A CA 1
ATOM 1420 C C . ALA A 1 184 ? -17.189 3.640 16.379 1.00 98.56 184 ALA A C 1
ATOM 1422 O O . ALA A 1 184 ? -17.784 3.715 15.303 1.00 98.56 184 ALA A O 1
ATOM 1423 N N . GLN A 1 185 ? -16.864 4.729 17.083 1.00 98.44 185 GLN A N 1
ATOM 1424 C CA . GLN A 1 185 ? -17.164 6.093 16.646 1.00 98.44 185 GLN A CA 1
ATOM 1425 C C . GLN A 1 185 ? -16.407 6.474 15.371 1.00 98.44 185 GLN A C 1
ATOM 1427 O O . GLN A 1 185 ? -17.009 7.065 14.472 1.00 98.44 185 GLN A O 1
ATOM 1432 N N . LEU A 1 186 ? -15.117 6.129 15.267 1.00 98.75 186 LEU A N 1
ATOM 1433 C CA . LEU A 1 186 ? -14.330 6.328 14.049 1.00 98.75 186 LEU A CA 1
ATOM 1434 C C . LEU A 1 186 ? -14.998 5.632 12.858 1.00 98.75 186 LEU A C 1
ATOM 1436 O O . LEU A 1 186 ? -15.266 6.285 11.851 1.00 98.75 186 LEU A O 1
ATOM 1440 N N . LEU A 1 187 ? -15.307 4.340 12.978 1.00 98.75 187 LEU A N 1
ATOM 1441 C CA . LEU A 1 187 ? -15.870 3.546 11.886 1.00 98.75 187 LEU A CA 1
ATOM 1442 C C . LEU A 1 187 ? -17.271 4.029 11.471 1.00 98.75 187 LEU A C 1
ATOM 1444 O O . LEU A 1 187 ? -17.514 4.258 10.284 1.00 98.75 187 LEU A O 1
ATOM 1448 N N . GLY A 1 188 ? -18.176 4.255 12.427 1.00 98.62 188 GLY A N 1
ATOM 1449 C CA . GLY A 1 188 ? -19.532 4.730 12.131 1.00 98.62 188 GLY A CA 1
ATOM 1450 C C . GLY A 1 188 ? -19.548 6.114 11.470 1.00 98.62 188 GLY A C 1
ATOM 1451 O O . GLY A 1 188 ? -20.273 6.348 10.494 1.00 98.62 188 GLY A O 1
ATOM 1452 N N . ARG A 1 189 ? -18.698 7.039 11.942 1.00 98.69 189 ARG A N 1
ATOM 1453 C CA . ARG A 1 189 ? -18.558 8.373 11.331 1.00 98.69 189 ARG A CA 1
ATOM 1454 C C . ARG A 1 189 ? -17.894 8.307 9.959 1.00 98.69 189 ARG A C 1
ATOM 1456 O O . ARG A 1 189 ? -18.366 8.982 9.048 1.00 98.69 189 ARG A O 1
ATOM 1463 N N . ALA A 1 190 ? -16.862 7.480 9.795 1.00 98.75 190 ALA A N 1
ATOM 1464 C CA . ALA A 1 190 ? -16.198 7.245 8.514 1.00 98.75 190 ALA A CA 1
ATOM 1465 C C . ALA A 1 190 ? -17.191 6.761 7.448 1.00 98.75 190 ALA A C 1
ATOM 1467 O O . ALA A 1 190 ? -17.257 7.334 6.361 1.00 98.75 190 ALA A O 1
ATOM 1468 N N . ALA A 1 191 ? -18.023 5.769 7.780 1.00 98.69 191 ALA A N 1
ATOM 1469 C CA . ALA A 1 191 ? -19.061 5.266 6.883 1.00 98.69 191 ALA A CA 1
ATOM 1470 C C . ALA A 1 191 ? -20.072 6.362 6.494 1.00 98.69 191 ALA A C 1
ATOM 1472 O O . ALA A 1 191 ? -20.426 6.501 5.322 1.00 98.69 191 ALA A O 1
ATOM 1473 N N . THR A 1 192 ? -20.484 7.191 7.459 1.00 98.50 192 THR A N 1
ATOM 1474 C CA . THR A 1 192 ? -21.405 8.314 7.217 1.00 98.50 192 THR A CA 1
ATOM 1475 C C . THR A 1 192 ? -20.803 9.353 6.265 1.00 98.50 192 THR A C 1
ATOM 1477 O O . THR A 1 192 ? -21.461 9.756 5.306 1.00 98.50 192 THR A O 1
ATOM 1480 N N . ILE A 1 193 ? -19.552 9.763 6.491 1.00 98.62 193 ILE A N 1
ATOM 1481 C CA . ILE A 1 193 ? -18.843 10.744 5.652 1.00 98.62 193 ILE A CA 1
ATOM 1482 C C . ILE A 1 193 ? -18.644 10.200 4.229 1.00 98.62 193 ILE A C 1
ATOM 1484 O O . ILE A 1 193 ? -18.904 10.899 3.248 1.00 98.62 193 ILE A O 1
ATOM 1488 N N . MET A 1 194 ? -18.246 8.930 4.096 1.00 97.31 194 MET A N 1
ATOM 1489 C CA . MET A 1 194 ? -18.052 8.280 2.795 1.00 97.31 194 MET A CA 1
ATOM 1490 C C . MET A 1 194 ? -19.321 8.281 1.941 1.00 97.31 194 MET A C 1
ATOM 1492 O O . MET A 1 194 ? -19.242 8.464 0.724 1.00 97.31 194 MET A O 1
ATOM 1496 N N . MET A 1 195 ? -20.494 8.112 2.552 1.00 95.69 195 MET A N 1
ATOM 1497 C CA . MET A 1 195 ? -21.755 8.053 1.813 1.00 95.69 195 MET A CA 1
ATOM 1498 C C . MET A 1 195 ? -22.313 9.421 1.432 1.00 95.69 195 MET A C 1
ATOM 1500 O O . MET A 1 195 ? -22.838 9.550 0.327 1.00 95.69 195 MET A O 1
ATOM 1504 N N . ASN A 1 196 ? -22.201 10.414 2.315 1.00 95.50 196 ASN A N 1
ATOM 1505 C CA . ASN A 1 196 ? -23.003 11.636 2.217 1.00 95.50 196 ASN A CA 1
ATOM 1506 C C . ASN A 1 196 ? -22.234 12.859 1.700 1.00 95.50 196 ASN A C 1
ATOM 1508 O O . ASN A 1 196 ? -22.840 13.746 1.101 1.00 95.50 196 ASN A O 1
ATOM 1512 N N . ASP A 1 197 ? -20.916 12.913 1.894 1.00 96.38 197 ASP A N 1
ATOM 1513 C CA . ASP A 1 197 ? -20.155 14.134 1.623 1.00 96.38 197 ASP A CA 1
ATOM 1514 C C . ASP A 1 197 ? -19.650 14.189 0.177 1.00 96.38 197 ASP A C 1
ATOM 1516 O O . ASP A 1 197 ? -19.291 13.169 -0.418 1.00 96.38 197 ASP A O 1
ATOM 1520 N N . ALA A 1 198 ? -19.561 15.396 -0.388 1.00 96.25 198 ALA A N 1
ATOM 1521 C CA . ALA A 1 198 ? -18.910 15.640 -1.678 1.00 96.25 198 ALA A CA 1
ATOM 1522 C C . ALA A 1 198 ? -17.390 15.373 -1.597 1.00 96.25 198 ALA A C 1
ATOM 1524 O O . ALA A 1 198 ? -16.825 15.523 -0.516 1.00 96.25 198 ALA A O 1
ATOM 1525 N N . PRO A 1 199 ? -16.689 15.037 -2.702 1.00 95.19 199 PRO A N 1
ATOM 1526 C CA . PRO A 1 199 ? -15.303 14.546 -2.662 1.00 95.19 199 PRO A CA 1
ATOM 1527 C C . PRO A 1 199 ? -14.324 15.394 -1.834 1.00 95.19 199 PRO A C 1
ATOM 1529 O O . PRO A 1 199 ? -13.663 14.870 -0.942 1.00 95.19 199 PRO A O 1
ATOM 1532 N N . TRP A 1 200 ? -14.286 16.710 -2.065 1.00 96.56 200 TRP A N 1
ATOM 1533 C CA . TRP A 1 200 ? -13.392 17.607 -1.327 1.00 96.56 200 TRP A CA 1
ATOM 1534 C C . TRP A 1 200 ? -13.749 17.697 0.164 1.00 96.56 200 TRP A C 1
ATOM 1536 O O . TRP A 1 200 ? -12.891 17.538 1.030 1.00 96.56 200 TRP A O 1
ATOM 1546 N N . THR A 1 201 ? -15.033 17.895 0.480 1.00 97.62 201 THR A N 1
ATOM 1547 C CA . THR A 1 201 ? -15.525 17.939 1.866 1.00 97.62 201 THR A CA 1
ATOM 1548 C C . THR A 1 201 ? -15.261 16.624 2.591 1.00 97.62 201 THR A C 1
ATOM 1550 O O . THR A 1 201 ? -14.806 16.642 3.731 1.00 97.62 201 THR A O 1
ATOM 1553 N N . ARG A 1 202 ? -15.469 15.496 1.909 1.00 98.06 202 ARG A N 1
ATOM 1554 C CA . ARG A 1 202 ? -15.210 14.152 2.416 1.00 98.06 202 ARG A CA 1
ATOM 1555 C C . ARG A 1 202 ? -13.756 14.007 2.831 1.00 98.06 202 ARG A C 1
ATOM 1557 O O . ARG A 1 202 ? -13.503 13.656 3.975 1.00 98.06 202 ARG A O 1
ATOM 1564 N N . TRP A 1 203 ? -12.810 14.337 1.952 1.00 98.19 203 TRP A N 1
ATOM 1565 C CA . TRP A 1 203 ? -11.381 14.279 2.274 1.00 98.19 203 TRP A CA 1
ATOM 1566 C C . TRP A 1 203 ? -11.036 15.129 3.506 1.00 98.19 203 TRP A C 1
ATOM 1568 O O . TRP A 1 203 ? -10.396 14.648 4.441 1.00 98.19 203 TRP A O 1
ATOM 1578 N N . GLN A 1 204 ? -11.550 16.361 3.582 1.00 97.50 204 GLN A N 1
ATOM 1579 C CA . GLN A 1 204 ? -11.332 17.226 4.744 1.00 97.50 204 GLN A CA 1
ATOM 1580 C C . GLN A 1 204 ? -11.923 16.644 6.041 1.00 97.50 204 GLN A C 1
ATOM 1582 O O . GLN A 1 204 ? -11.298 16.728 7.098 1.00 97.50 204 GLN A O 1
ATOM 1587 N N . GLN A 1 205 ? -13.131 16.077 5.992 1.00 98.38 205 GLN A N 1
ATOM 1588 C CA . GLN A 1 205 ? -13.788 15.477 7.157 1.00 98.38 205 GLN A CA 1
ATOM 1589 C C . GLN A 1 205 ? -13.105 14.176 7.595 1.00 98.38 205 GLN A C 1
ATOM 1591 O O . GLN A 1 205 ? -12.914 13.981 8.794 1.00 98.38 205 GLN A O 1
ATOM 1596 N N . MET A 1 206 ? -12.676 13.326 6.656 1.00 98.50 206 MET A N 1
ATOM 1597 C CA . MET A 1 206 ? -11.926 12.101 6.957 1.00 98.50 206 MET A CA 1
ATOM 1598 C C . MET A 1 206 ? -10.570 12.418 7.595 1.00 98.50 206 MET A C 1
ATOM 1600 O O . MET A 1 206 ? -10.217 11.798 8.597 1.00 98.50 206 MET A O 1
ATOM 1604 N N . THR A 1 207 ? -9.858 13.435 7.096 1.00 97.75 207 THR A N 1
ATOM 1605 C CA . THR A 1 207 ? -8.604 13.913 7.701 1.00 97.75 207 THR A CA 1
ATOM 1606 C C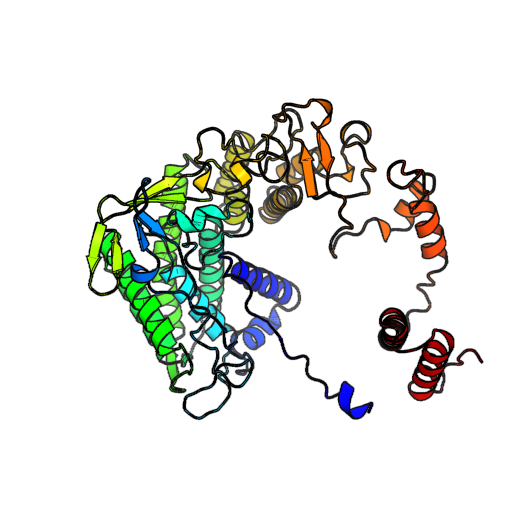 . THR A 1 207 ? -8.819 14.395 9.133 1.00 97.75 207 THR A C 1
ATOM 1608 O O . THR A 1 207 ? -8.154 13.904 10.043 1.00 97.75 207 THR A O 1
ATOM 1611 N N . ARG A 1 208 ? -9.817 15.255 9.384 1.00 97.88 208 ARG A N 1
ATOM 1612 C CA . ARG A 1 208 ? -10.145 15.707 10.752 1.00 97.88 208 ARG A CA 1
ATOM 1613 C C . ARG A 1 208 ? -10.549 14.556 11.670 1.00 97.88 208 ARG A C 1
ATOM 1615 O O . ARG A 1 208 ? -10.159 14.532 12.832 1.00 97.88 208 ARG A O 1
ATOM 1622 N N . LEU A 1 209 ? -11.342 13.610 11.165 1.00 98.56 209 LEU A N 1
ATOM 1623 C CA . LEU A 1 209 ? -11.790 12.445 11.925 1.00 98.56 209 LEU A CA 1
ATOM 1624 C C . LEU A 1 209 ? -10.605 11.555 12.332 1.00 98.56 209 LEU A C 1
ATOM 1626 O O . LEU A 1 209 ? -10.517 11.142 13.487 1.00 98.56 209 LEU A O 1
ATOM 1630 N N . ARG A 1 210 ? -9.683 11.297 11.399 1.00 97.81 210 ARG A N 1
ATOM 1631 C CA . ARG A 1 210 ? -8.468 10.503 11.618 1.00 97.81 210 ARG A CA 1
ATOM 1632 C C . ARG A 1 210 ? -7.521 11.172 12.610 1.00 97.81 210 ARG A C 1
ATOM 1634 O O . ARG A 1 210 ? -7.016 10.506 13.511 1.00 97.81 210 ARG A O 1
ATOM 1641 N N . GLU A 1 211 ? -7.301 12.475 12.467 1.00 96.88 211 GLU A N 1
ATOM 1642 C CA . GLU A 1 211 ? -6.481 13.263 13.391 1.00 96.88 211 GLU A CA 1
ATOM 1643 C C . GLU A 1 211 ? -7.083 13.277 14.799 1.00 96.88 211 GLU A C 1
ATOM 1645 O O . GLU A 1 211 ? -6.379 12.977 15.759 1.00 96.88 211 GLU A O 1
ATOM 1650 N N . ALA A 1 212 ? -8.394 13.514 14.925 1.00 97.12 212 ALA A N 1
ATOM 1651 C CA . ALA A 1 212 ? -9.082 13.486 16.214 1.00 97.12 212 ALA A CA 1
ATOM 1652 C C . ALA A 1 212 ? -8.984 12.114 16.896 1.00 97.12 212 ALA A C 1
ATOM 1654 O O . ALA A 1 212 ? -8.724 12.050 18.097 1.00 97.12 212 ALA A O 1
ATOM 1655 N N . TYR A 1 213 ? -9.139 11.021 16.139 1.00 97.38 213 TYR A N 1
ATOM 1656 C CA . TYR A 1 213 ? -8.943 9.669 16.664 1.00 97.38 213 TYR A CA 1
ATOM 1657 C C . TYR A 1 213 ? -7.507 9.468 17.166 1.00 97.38 213 TYR A C 1
ATOM 1659 O O . TYR A 1 213 ? -7.312 9.043 18.300 1.00 97.38 213 TYR A O 1
ATOM 1667 N N . ARG A 1 214 ? -6.496 9.844 16.368 1.00 94.06 214 ARG A N 1
ATOM 1668 C CA . ARG A 1 214 ? -5.081 9.733 16.764 1.00 94.06 214 ARG A CA 1
ATOM 1669 C C . ARG A 1 214 ? -4.768 10.524 18.029 1.00 94.06 214 ARG A C 1
ATOM 1671 O O . ARG A 1 214 ? -4.038 10.013 18.871 1.00 94.06 214 ARG A O 1
ATOM 1678 N N . THR A 1 215 ? -5.315 11.732 18.169 1.00 92.44 215 THR A N 1
ATOM 1679 C CA . THR A 1 215 ? -5.167 12.549 19.380 1.00 92.44 215 THR A CA 1
ATOM 1680 C C . THR A 1 215 ? -5.841 11.893 20.582 1.00 92.44 215 THR A C 1
ATOM 1682 O O . THR A 1 215 ? -5.223 11.799 21.638 1.00 92.44 215 THR A O 1
ATOM 1685 N N . ALA A 1 216 ? -7.073 11.402 20.429 1.00 93.38 216 ALA A N 1
ATOM 1686 C CA . ALA A 1 216 ? -7.810 10.758 21.516 1.00 93.38 216 ALA A CA 1
ATOM 1687 C C . ALA A 1 216 ? -7.122 9.477 22.012 1.00 93.38 216 ALA A C 1
ATOM 1689 O O . ALA A 1 216 ? -7.101 9.218 23.209 1.00 93.38 216 ALA A O 1
ATOM 1690 N N . THR A 1 217 ? -6.506 8.710 21.108 1.00 92.19 217 THR A N 1
ATOM 1691 C CA . THR A 1 217 ? -5.823 7.448 21.432 1.00 92.19 217 THR A CA 1
ATOM 1692 C C . THR A 1 217 ? -4.300 7.599 21.504 1.00 92.19 217 THR A C 1
ATOM 1694 O O . THR A 1 217 ? -3.553 6.638 21.281 1.00 92.19 217 THR A O 1
ATOM 1697 N N . ALA A 1 218 ? -3.805 8.823 21.718 1.00 88.31 218 ALA A N 1
ATOM 1698 C CA . ALA A 1 218 ? -2.383 9.127 21.628 1.00 88.31 218 ALA A CA 1
ATOM 1699 C C . ALA A 1 218 ? -1.567 8.483 22.749 1.00 88.31 218 ALA A C 1
ATOM 1701 O O . ALA A 1 218 ? -0.417 8.163 22.508 1.00 88.31 218 ALA A O 1
ATOM 1702 N N . HIS A 1 219 ? -2.119 8.264 23.939 1.00 86.81 219 HIS A N 1
ATOM 1703 C CA . HIS A 1 219 ? -1.357 7.720 25.074 1.00 86.81 219 HIS A CA 1
ATOM 1704 C C . HIS A 1 219 ? -2.065 6.562 25.762 1.00 86.81 219 HIS A C 1
ATOM 1706 O O . HIS A 1 219 ? -1.417 5.624 26.218 1.00 86.81 219 HIS A O 1
ATOM 1712 N N . THR A 1 220 ? -3.390 6.614 25.797 1.00 90.62 220 THR A N 1
ATOM 1713 C CA . THR A 1 220 ? -4.244 5.616 26.427 1.00 90.62 220 THR A CA 1
ATOM 1714 C C . THR A 1 220 ? -5.483 5.377 25.571 1.00 90.62 220 THR A C 1
ATOM 1716 O O . THR A 1 220 ? -5.775 6.141 24.650 1.00 90.62 220 THR A O 1
ATOM 1719 N N . LEU A 1 221 ? -6.204 4.297 25.861 1.00 93.12 221 LEU A N 1
ATOM 1720 C CA . LEU A 1 221 ? -7.599 4.123 25.447 1.00 93.12 221 LEU A CA 1
ATOM 1721 C C . LEU A 1 221 ? -8.505 4.353 26.655 1.00 93.12 221 LEU A C 1
ATOM 1723 O O . LEU A 1 221 ? -8.139 3.988 27.770 1.00 93.12 221 LEU A O 1
ATOM 1727 N N . ALA A 1 222 ? -9.718 4.860 26.456 1.00 94.06 222 ALA A N 1
ATOM 1728 C CA . ALA A 1 222 ? -10.668 5.078 27.548 1.00 94.06 222 ALA A CA 1
ATOM 1729 C C . ALA A 1 222 ? -11.070 3.776 28.271 1.00 94.06 222 ALA A C 1
ATOM 1731 O O . ALA A 1 222 ? -11.672 3.803 29.340 1.00 94.06 222 ALA A O 1
ATOM 1732 N N . GLY A 1 223 ? -10.817 2.606 27.673 1.00 93.75 223 GLY A N 1
ATOM 1733 C CA . GLY A 1 223 ? -11.220 1.301 28.213 1.00 93.75 223 GLY A CA 1
ATOM 1734 C C . GLY A 1 223 ? -12.702 0.977 27.998 1.00 93.75 223 GLY A C 1
ATOM 1735 O O . GLY A 1 223 ? -13.083 -0.194 27.977 1.00 93.75 223 GLY A O 1
ATOM 1736 N N . SER A 1 224 ? -13.540 1.995 27.777 1.00 96.69 224 SER A N 1
ATOM 1737 C CA . SER A 1 224 ? -14.948 1.819 27.418 1.00 96.69 224 SER A CA 1
ATOM 1738 C C . SER A 1 224 ? -15.099 1.084 26.082 1.00 96.69 224 SER A C 1
ATOM 1740 O O . SER A 1 224 ? -14.325 1.299 25.143 1.00 96.69 224 SER A O 1
ATOM 1742 N N . ARG A 1 225 ? -16.111 0.215 25.994 1.00 97.75 225 ARG A N 1
ATOM 1743 C CA . ARG A 1 225 ? -16.387 -0.581 24.796 1.00 97.75 225 ARG A CA 1
ATOM 1744 C C . ARG A 1 225 ? -17.836 -0.485 24.367 1.00 97.75 225 ARG A C 1
ATOM 1746 O O . ARG A 1 225 ? -18.730 -0.284 25.185 1.00 97.75 225 ARG A O 1
ATOM 1753 N N . THR A 1 226 ? -18.033 -0.628 23.065 1.00 98.44 226 THR A N 1
ATOM 1754 C CA . THR A 1 226 ? -19.327 -0.576 22.398 1.00 98.44 226 THR A CA 1
ATOM 1755 C C . THR A 1 226 ? -19.561 -1.883 21.649 1.00 98.44 226 THR A C 1
ATOM 1757 O O . THR A 1 226 ? -18.759 -2.272 20.797 1.00 98.44 226 THR A O 1
ATOM 1760 N N . ALA A 1 227 ? -20.687 -2.531 21.945 1.00 98.31 227 ALA A N 1
ATOM 1761 C CA . ALA A 1 227 ? -21.202 -3.668 21.197 1.00 98.31 227 ALA A CA 1
ATOM 1762 C C . ALA A 1 227 ? -21.805 -3.182 19.873 1.00 98.31 227 ALA A C 1
ATOM 1764 O O . ALA A 1 227 ? -22.796 -2.451 19.890 1.00 98.31 227 ALA A O 1
ATOM 1765 N N . VAL A 1 228 ? -21.256 -3.596 18.731 1.00 98.56 228 VAL A N 1
ATOM 1766 C CA . VAL A 1 228 ? -21.811 -3.254 17.410 1.00 98.56 228 VAL A CA 1
ATOM 1767 C C . VAL A 1 228 ? -22.252 -4.528 16.704 1.00 98.56 228 V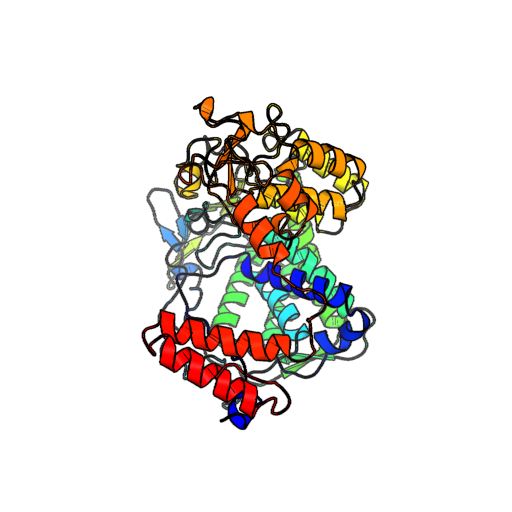AL A C 1
ATOM 1769 O O . VAL A 1 228 ? -21.520 -5.518 16.686 1.00 98.56 228 VAL A O 1
ATOM 1772 N N . ALA A 1 229 ? -23.461 -4.537 16.140 1.00 98.31 229 ALA A N 1
ATOM 1773 C CA . ALA A 1 229 ? -23.986 -5.711 15.448 1.00 98.31 229 ALA A CA 1
ATOM 1774 C C . ALA A 1 229 ? -23.119 -6.071 14.230 1.00 98.31 229 ALA A C 1
ATOM 1776 O O . ALA A 1 229 ? -22.709 -5.189 13.475 1.00 98.31 229 ALA A O 1
ATOM 1777 N N . CYS A 1 230 ? -22.890 -7.366 13.985 1.00 98.44 230 CYS A N 1
ATOM 1778 C CA . CYS A 1 230 ? -22.099 -7.814 12.829 1.00 98.44 230 CYS A CA 1
ATOM 1779 C C . CYS A 1 230 ? -22.685 -7.302 11.502 1.00 98.44 230 CYS A C 1
ATOM 1781 O O . CYS A 1 230 ? -21.946 -6.868 10.621 1.00 98.44 230 CYS A O 1
ATOM 1783 N N . THR A 1 231 ? -24.017 -7.266 11.389 1.00 97.62 231 THR A N 1
ATOM 1784 C CA . THR A 1 231 ? -24.731 -6.713 10.228 1.00 97.62 231 THR A CA 1
ATOM 1785 C C . THR A 1 231 ? -24.503 -5.213 10.048 1.00 97.62 231 THR A C 1
ATOM 1787 O O . THR A 1 231 ? -24.415 -4.735 8.920 1.00 97.62 231 THR A O 1
ATOM 1790 N N . GLU A 1 232 ? -24.399 -4.465 11.147 1.00 98.19 232 GLU A N 1
ATOM 1791 C CA . GLU A 1 232 ? -24.118 -3.029 11.112 1.00 98.19 232 GLU A CA 1
ATOM 1792 C C . GLU A 1 232 ? -22.666 -2.769 10.698 1.00 98.19 232 GLU A C 1
ATOM 1794 O O . GLU A 1 232 ? -22.427 -1.953 9.810 1.00 98.19 232 GLU A O 1
ATOM 1799 N N . LEU A 1 233 ? -21.708 -3.514 11.257 1.00 98.81 233 LEU A N 1
ATOM 1800 C CA . LEU A 1 233 ? -20.298 -3.429 10.868 1.00 98.81 233 LEU A CA 1
ATOM 1801 C C . LEU A 1 233 ? -20.107 -3.764 9.387 1.00 98.81 233 LEU A C 1
ATOM 1803 O O . LEU A 1 233 ? -19.440 -3.021 8.673 1.00 98.81 233 LEU A O 1
ATOM 1807 N N . ALA A 1 234 ? -20.742 -4.831 8.895 1.00 98.69 234 ALA A N 1
ATOM 1808 C CA . ALA A 1 234 ? -20.707 -5.177 7.477 1.00 98.69 234 ALA A CA 1
ATOM 1809 C C . ALA A 1 234 ? -21.261 -4.037 6.601 1.00 98.69 234 ALA A C 1
ATOM 1811 O O . ALA A 1 234 ? -20.646 -3.681 5.596 1.00 98.69 234 ALA A O 1
ATOM 1812 N N . ALA A 1 235 ? -22.373 -3.406 6.996 1.00 98.31 235 ALA A N 1
ATOM 1813 C CA . ALA A 1 235 ? -22.934 -2.261 6.277 1.00 98.31 235 ALA A CA 1
ATOM 1814 C C . ALA A 1 235 ? -21.996 -1.038 6.288 1.00 98.31 235 ALA A C 1
ATOM 1816 O O . ALA A 1 235 ? -21.802 -0.400 5.250 1.00 98.31 235 ALA A O 1
ATOM 1817 N N . GLN A 1 236 ? -21.370 -0.738 7.430 1.00 98.75 236 GLN A N 1
ATOM 1818 C CA . GLN A 1 236 ? -20.383 0.337 7.557 1.00 98.75 236 GLN A CA 1
ATOM 1819 C C . GLN A 1 236 ? -19.164 0.084 6.658 1.00 98.75 236 GLN A C 1
ATOM 1821 O O . GLN A 1 236 ? -18.758 0.975 5.914 1.00 98.75 236 GLN A O 1
ATOM 1826 N N . LEU A 1 237 ? -18.618 -1.135 6.644 1.00 98.88 237 LEU A N 1
ATOM 1827 C CA . LEU A 1 237 ? -17.502 -1.495 5.765 1.00 98.88 237 LEU A CA 1
ATOM 1828 C C . LEU A 1 237 ? -17.889 -1.465 4.280 1.00 98.88 237 LEU A C 1
ATOM 1830 O O . LEU A 1 237 ? -17.086 -1.032 3.457 1.00 98.88 237 LEU A O 1
ATOM 1834 N N . ARG A 1 238 ? -19.119 -1.852 3.918 1.00 98.75 238 ARG A N 1
ATOM 1835 C CA . ARG A 1 238 ? -19.623 -1.747 2.536 1.00 98.75 238 ARG A CA 1
ATOM 1836 C C . ARG A 1 238 ? -19.683 -0.302 2.044 1.00 98.75 238 ARG A C 1
ATOM 1838 O O . ARG A 1 238 ? -19.390 -0.049 0.873 1.00 98.75 238 ARG A O 1
ATOM 1845 N N . ALA A 1 239 ? -20.005 0.649 2.921 1.00 98.62 239 ALA A N 1
ATOM 1846 C CA . ALA A 1 239 ? -19.933 2.071 2.593 1.00 98.62 239 ALA A CA 1
ATOM 1847 C C . ALA A 1 239 ? -18.493 2.509 2.268 1.00 98.62 239 ALA A C 1
ATOM 1849 O O . ALA A 1 239 ? -18.275 3.201 1.272 1.00 98.62 239 ALA A O 1
ATOM 1850 N N . LEU A 1 240 ? -17.505 2.056 3.052 1.00 98.88 240 LEU A N 1
ATOM 1851 C CA . LEU A 1 240 ? -16.087 2.311 2.767 1.00 98.88 240 LEU A CA 1
ATOM 1852 C C . LEU A 1 240 ? -15.666 1.658 1.441 1.00 98.88 240 LEU A C 1
ATOM 1854 O O . LEU A 1 240 ? -15.110 2.322 0.568 1.00 98.88 240 LEU A O 1
ATOM 1858 N N . GLN A 1 241 ? -15.994 0.375 1.259 1.00 98.81 241 GLN A N 1
ATOM 1859 C CA . GLN A 1 241 ? -15.640 -0.409 0.075 1.00 98.81 241 GLN A CA 1
ATOM 1860 C C . GLN A 1 241 ? -16.197 0.184 -1.214 1.00 98.81 241 GLN A C 1
ATOM 1862 O O . GLN A 1 241 ? -15.502 0.204 -2.226 1.00 98.81 241 GLN A O 1
ATOM 1867 N N . THR A 1 242 ? -17.428 0.694 -1.184 1.00 98.62 242 THR A N 1
ATOM 1868 C CA . THR A 1 242 ? -18.032 1.343 -2.353 1.00 98.62 242 THR A CA 1
ATOM 1869 C C . THR A 1 242 ? -17.151 2.492 -2.842 1.00 98.62 242 THR A C 1
ATOM 1871 O O . THR A 1 242 ? -16.846 2.569 -4.029 1.00 98.62 242 THR A O 1
ATOM 1874 N N . ARG A 1 243 ? -16.657 3.340 -1.930 1.00 98.44 243 ARG A N 1
ATOM 1875 C CA . ARG A 1 243 ? -15.778 4.464 -2.289 1.00 98.44 243 ARG A CA 1
ATOM 1876 C C . ARG A 1 243 ? -14.379 4.024 -2.703 1.00 98.44 243 ARG A C 1
ATOM 1878 O O . ARG A 1 243 ? -13.845 4.589 -3.651 1.00 98.44 243 ARG A O 1
ATOM 1885 N N . VAL A 1 244 ? -13.823 2.995 -2.065 1.00 98.81 244 VAL A N 1
ATOM 1886 C CA . VAL A 1 244 ? -12.540 2.396 -2.474 1.00 98.81 244 VAL A CA 1
ATOM 1887 C C . VAL A 1 244 ? -12.616 1.877 -3.915 1.00 98.81 244 VAL A C 1
ATOM 1889 O O . VAL A 1 244 ? -11.760 2.202 -4.734 1.00 98.81 244 VAL A O 1
ATOM 1892 N N . ARG A 1 245 ? -13.672 1.135 -4.267 1.00 98.62 245 ARG A N 1
ATOM 1893 C CA . ARG A 1 245 ? -13.861 0.595 -5.625 1.00 98.62 245 ARG A CA 1
ATOM 1894 C C . ARG A 1 245 ? -14.115 1.682 -6.664 1.00 98.62 245 ARG A C 1
ATOM 1896 O O . ARG A 1 245 ? -13.561 1.614 -7.756 1.00 98.62 245 ARG A O 1
ATOM 1903 N N . GLU A 1 246 ? -14.886 2.715 -6.329 1.00 98.31 246 GLU A N 1
ATOM 1904 C CA . GLU A 1 246 ? -15.019 3.899 -7.191 1.00 98.31 246 GLU A CA 1
ATOM 1905 C C . GLU A 1 246 ? -13.665 4.577 -7.455 1.00 98.31 246 GLU A C 1
ATOM 1907 O O . GLU A 1 246 ? -13.415 5.026 -8.575 1.00 98.31 246 GLU A O 1
ATOM 1912 N N . GLY A 1 247 ? -12.793 4.641 -6.444 1.00 98.38 247 GLY A N 1
ATOM 1913 C CA . GLY A 1 247 ? -11.419 5.125 -6.563 1.00 98.38 247 GLY A CA 1
ATOM 1914 C C . GLY A 1 247 ? -10.576 4.296 -7.527 1.00 98.38 247 GLY A C 1
ATOM 1915 O O . GLY A 1 247 ? -9.938 4.854 -8.419 1.00 98.38 247 GLY A O 1
ATOM 1916 N N . ILE A 1 248 ? -10.636 2.966 -7.401 1.00 98.56 248 ILE A N 1
ATOM 1917 C CA . ILE A 1 248 ? -9.961 2.022 -8.307 1.00 98.56 248 ILE A CA 1
ATOM 1918 C C . ILE A 1 248 ? -10.415 2.242 -9.752 1.00 98.56 248 ILE A C 1
ATOM 1920 O O . ILE A 1 248 ? -9.578 2.485 -10.618 1.00 98.56 248 ILE A O 1
ATOM 1924 N N . HIS A 1 249 ? -11.723 2.257 -10.010 1.00 97.44 249 HIS A N 1
ATOM 1925 C CA . HIS A 1 249 ? -12.249 2.455 -11.364 1.00 97.44 249 HIS A CA 1
ATOM 1926 C C . HIS A 1 249 ? -11.905 3.829 -11.948 1.00 97.44 249 HIS A C 1
ATOM 1928 O O . HIS A 1 249 ? -11.673 3.960 -13.150 1.00 97.44 249 HIS A O 1
ATOM 1934 N N . ARG A 1 250 ? -11.834 4.869 -11.109 1.00 97.94 250 ARG A N 1
ATOM 1935 C CA . ARG A 1 250 ? -11.381 6.197 -11.536 1.00 97.94 250 ARG A CA 1
ATOM 1936 C C . ARG A 1 250 ? -9.915 6.184 -11.957 1.00 97.94 250 ARG A C 1
ATOM 1938 O O . ARG A 1 250 ? -9.596 6.750 -13.000 1.00 97.94 250 ARG A O 1
ATOM 1945 N N . ALA A 1 251 ? -9.046 5.541 -11.181 1.00 98.12 251 ALA A N 1
ATOM 1946 C CA . ALA A 1 251 ? -7.631 5.413 -11.516 1.00 98.12 251 ALA A CA 1
ATOM 1947 C C . ALA A 1 251 ? -7.426 4.589 -12.800 1.00 98.12 251 ALA A C 1
ATOM 1949 O O . ALA A 1 251 ? -6.646 4.992 -13.658 1.00 98.12 251 ALA A O 1
ATOM 1950 N N . GLU A 1 252 ? -8.175 3.494 -12.980 1.00 96.06 252 GLU A N 1
ATOM 1951 C CA . GLU A 1 252 ? -8.167 2.687 -14.213 1.00 96.06 252 GLU A CA 1
ATOM 1952 C C . GLU A 1 252 ? -8.568 3.506 -15.442 1.00 96.06 252 GLU A C 1
ATOM 1954 O O . GLU A 1 252 ? -7.934 3.409 -16.495 1.00 96.06 252 GLU A O 1
ATOM 1959 N N . ALA A 1 253 ? -9.609 4.332 -15.309 1.00 96.06 253 ALA A N 1
ATOM 1960 C CA . ALA A 1 253 ? -10.051 5.212 -16.382 1.00 96.06 253 ALA A CA 1
ATOM 1961 C C . ALA A 1 253 ? -8.994 6.277 -16.718 1.00 96.06 253 ALA A C 1
ATOM 1963 O O . ALA A 1 253 ? -8.783 6.573 -17.894 1.00 96.06 253 ALA A O 1
ATOM 1964 N N . LEU A 1 254 ? -8.305 6.828 -15.710 1.00 96.38 254 LEU A N 1
ATOM 1965 C CA . LEU A 1 254 ? -7.225 7.800 -15.913 1.00 96.38 254 LEU A CA 1
ATOM 1966 C C . LEU A 1 254 ? -6.006 7.195 -16.619 1.00 96.38 254 LEU A C 1
ATOM 1968 O O . LEU A 1 254 ? -5.391 7.881 -17.430 1.00 96.38 254 LEU A O 1
ATOM 1972 N N . GLY A 1 255 ? -5.663 5.937 -16.340 1.00 95.06 255 GLY A N 1
ATOM 1973 C CA . GLY A 1 255 ? -4.549 5.240 -16.992 1.00 95.06 255 GLY A CA 1
ATOM 1974 C C . GLY A 1 255 ? -4.953 4.396 -18.203 1.00 95.06 255 GLY A C 1
ATOM 1975 O O . GLY A 1 255 ? -4.244 3.465 -18.576 1.00 95.06 255 GLY A O 1
ATOM 1976 N N . GLY A 1 256 ? -6.106 4.672 -18.823 1.00 92.38 256 GLY A N 1
ATOM 1977 C CA . GLY A 1 256 ? -6.485 4.046 -20.095 1.00 92.38 256 GLY A CA 1
ATOM 1978 C C . GLY A 1 256 ? -6.558 2.514 -20.057 1.00 92.38 256 GLY A C 1
ATOM 1979 O O . GLY A 1 256 ? -6.251 1.869 -21.056 1.00 92.38 256 GLY A O 1
ATOM 1980 N N . GLY A 1 257 ? -6.942 1.929 -18.917 1.00 88.88 257 GLY A N 1
ATOM 1981 C CA . GLY A 1 257 ? -7.027 0.477 -18.719 1.00 88.88 257 GLY A CA 1
ATOM 1982 C C . GLY A 1 257 ? -5.883 -0.135 -17.904 1.00 88.88 257 GLY A C 1
ATOM 1983 O O . GLY A 1 257 ? -5.966 -1.311 -17.547 1.00 88.88 257 GLY A O 1
ATOM 1984 N N . LEU A 1 258 ? -4.848 0.637 -17.569 1.00 94.94 258 LEU A N 1
ATOM 1985 C CA . LEU A 1 258 ? -3.905 0.330 -16.491 1.00 94.94 258 LEU A CA 1
ATOM 1986 C C . LEU A 1 258 ? -4.118 1.311 -15.344 1.00 94.94 258 LEU A C 1
ATOM 1988 O O . LEU A 1 258 ? -4.475 2.462 -15.568 1.00 94.94 258 LEU A O 1
ATOM 1992 N N . ILE A 1 259 ? -3.882 0.881 -14.106 1.00 95.94 259 ILE A N 1
ATOM 1993 C CA . ILE A 1 259 ? -3.863 1.825 -12.988 1.00 95.94 259 ILE A CA 1
ATOM 1994 C C . ILE A 1 259 ? -2.504 2.531 -12.927 1.00 95.94 259 ILE A C 1
ATOM 1996 O O . ILE A 1 259 ? -1.476 1.852 -12.842 1.00 95.94 259 ILE A O 1
ATOM 2000 N N . PRO A 1 260 ? -2.453 3.876 -12.919 1.00 97.88 260 PRO A N 1
ATOM 2001 C CA . PRO A 1 260 ? -1.280 4.581 -12.430 1.00 97.88 260 PRO A CA 1
ATOM 2002 C C . PRO A 1 260 ? -1.093 4.203 -10.961 1.00 97.88 260 PRO A C 1
ATOM 2004 O O . PRO A 1 260 ? -1.972 4.433 -10.129 1.00 97.88 260 PRO A O 1
ATOM 2007 N N . THR A 1 261 ? 0.022 3.547 -10.650 1.00 98.50 261 THR A N 1
ATOM 2008 C CA . THR A 1 261 ? 0.253 2.976 -9.316 1.00 98.50 261 THR A CA 1
ATOM 2009 C C . THR A 1 261 ? 0.390 4.058 -8.256 1.00 98.50 261 THR A C 1
ATOM 2011 O O . THR A 1 261 ? -0.069 3.873 -7.132 1.00 98.50 261 THR A O 1
ATOM 2014 N N . TYR A 1 262 ? 0.989 5.190 -8.623 1.00 98.69 262 TYR A N 1
ATOM 2015 C CA . TYR A 1 262 ? 1.271 6.287 -7.713 1.00 98.69 262 TYR A CA 1
ATOM 2016 C C . TYR A 1 262 ? 0.818 7.621 -8.296 1.00 98.69 262 TYR A C 1
ATOM 2018 O O . TYR A 1 262 ? 0.875 7.843 -9.508 1.00 98.69 262 TYR A O 1
ATOM 2026 N N . PHE A 1 263 ? 0.426 8.527 -7.408 1.00 98.62 263 PHE A N 1
ATOM 2027 C CA . PHE A 1 263 ? 0.057 9.897 -7.742 1.00 98.62 263 PHE A CA 1
ATOM 2028 C C . PHE A 1 263 ? 0.845 10.873 -6.875 1.00 98.62 263 PHE A C 1
ATOM 2030 O O . PHE A 1 263 ? 1.084 10.602 -5.699 1.00 98.62 263 PHE A O 1
ATOM 2037 N N . SER A 1 264 ? 1.204 12.021 -7.440 1.00 98.12 264 SER A N 1
ATOM 2038 C CA . SER A 1 264 ? 1.484 13.244 -6.682 1.00 98.12 264 SER A CA 1
ATOM 2039 C C . SER A 1 264 ? 0.311 14.215 -6.818 1.00 98.12 264 SER A C 1
ATOM 2041 O O . SER A 1 264 ? -0.576 14.014 -7.650 1.00 98.12 264 SER A O 1
ATOM 2043 N N . PHE A 1 265 ? 0.262 15.264 -5.996 1.00 98.12 265 PHE A N 1
ATOM 2044 C CA . PHE A 1 265 ? -0.776 16.288 -6.098 1.00 98.12 265 PHE A CA 1
ATOM 2045 C C . PHE A 1 265 ? -0.189 17.689 -6.016 1.00 98.12 265 PHE A C 1
ATOM 2047 O O . PHE A 1 265 ? 0.673 17.973 -5.186 1.00 98.12 265 PHE A O 1
ATOM 2054 N N . GLU A 1 266 ? -0.740 18.582 -6.834 1.00 97.31 266 GLU A N 1
ATOM 2055 C CA . GLU A 1 266 ? -0.419 20.006 -6.800 1.00 97.31 266 GLU A CA 1
ATOM 2056 C C . GLU A 1 266 ? -1.571 20.810 -6.199 1.00 97.31 266 GLU A C 1
ATOM 2058 O O . GLU A 1 266 ? -2.745 20.624 -6.546 1.00 97.31 266 GLU A O 1
ATOM 2063 N N . ALA A 1 267 ? -1.235 21.716 -5.281 1.00 97.19 267 ALA A N 1
ATOM 2064 C CA . ALA A 1 267 ? -2.214 22.558 -4.609 1.00 97.19 267 ALA A CA 1
ATOM 2065 C C . ALA A 1 267 ? -2.726 23.662 -5.543 1.00 97.19 267 ALA A C 1
ATOM 2067 O O . ALA A 1 267 ? -1.951 24.455 -6.071 1.00 97.19 267 ALA A O 1
ATOM 2068 N N . THR A 1 268 ? -4.047 23.775 -5.695 1.00 96.31 268 THR A N 1
ATOM 2069 C CA . THR A 1 268 ? -4.675 24.850 -6.490 1.00 96.31 268 THR A CA 1
ATOM 2070 C C . THR A 1 268 ? -4.844 26.146 -5.698 1.00 96.31 268 THR A C 1
ATOM 2072 O O . THR A 1 268 ? -5.153 27.194 -6.259 1.00 96.31 268 THR A O 1
ATOM 2075 N N . GLY A 1 269 ? -4.674 26.079 -4.380 1.00 95.62 269 GLY A N 1
ATOM 2076 C CA . GLY A 1 269 ? -4.720 27.218 -3.479 1.00 95.62 269 GLY A CA 1
ATOM 2077 C C . GLY A 1 269 ? -4.321 26.809 -2.067 1.00 95.62 269 GLY A C 1
ATOM 2078 O O . GLY A 1 269 ? -4.318 25.626 -1.721 1.00 95.62 269 GLY A O 1
ATOM 2079 N N . ILE A 1 270 ? -3.942 27.797 -1.260 1.00 96.25 270 ILE A N 1
ATOM 2080 C CA . ILE A 1 270 ? -3.424 27.605 0.096 1.00 96.25 270 ILE A CA 1
ATOM 2081 C C . ILE A 1 270 ? -4.130 28.604 1.008 1.00 96.25 270 ILE A C 1
ATOM 2083 O O . ILE A 1 270 ? -4.279 29.771 0.652 1.00 96.25 270 ILE A O 1
ATOM 2087 N N . THR A 1 271 ? -4.552 28.155 2.183 1.00 95.44 271 THR A N 1
ATOM 2088 C CA . THR A 1 271 ? -5.027 29.018 3.269 1.00 95.44 271 THR A CA 1
ATOM 2089 C C . THR A 1 271 ? -4.131 28.835 4.483 1.00 95.44 271 THR A C 1
ATOM 2091 O O . THR A 1 271 ? -3.682 27.729 4.774 1.00 95.44 271 THR A O 1
ATOM 2094 N N . GLU A 1 272 ? -3.860 29.935 5.173 1.00 95.50 272 GLU A N 1
ATOM 2095 C CA . GLU A 1 272 ? -3.144 29.943 6.443 1.00 95.50 272 GLU A CA 1
ATOM 2096 C C . GLU A 1 272 ? -4.165 29.908 7.585 1.00 95.50 272 GLU A C 1
ATOM 2098 O O . GLU A 1 272 ? -5.093 30.720 7.621 1.00 95.50 272 GLU A O 1
ATOM 2103 N N . THR A 1 273 ? -4.031 28.930 8.478 1.00 92.69 273 THR A N 1
ATOM 2104 C CA . THR A 1 273 ? -4.829 28.799 9.703 1.00 92.69 273 THR A CA 1
ATOM 2105 C C . THR A 1 273 ? -3.938 29.006 10.926 1.00 92.69 273 THR A C 1
ATOM 2107 O O . THR A 1 273 ? -2.720 29.133 10.807 1.00 92.69 273 THR A O 1
ATOM 2110 N N . ALA A 1 274 ? -4.530 29.033 12.122 1.00 92.12 274 ALA A N 1
ATOM 2111 C CA . ALA A 1 274 ? -3.758 29.143 13.360 1.00 92.12 274 ALA A CA 1
ATOM 2112 C C . ALA A 1 274 ? -2.813 27.942 13.583 1.00 92.12 274 ALA A C 1
ATOM 2114 O O . ALA A 1 274 ? -1.811 28.057 14.283 1.00 92.12 274 ALA A O 1
ATOM 2115 N N . GLU A 1 275 ? -3.129 26.792 12.985 1.00 90.50 275 GLU A N 1
ATOM 2116 C CA . GLU A 1 275 ? -2.410 25.526 13.121 1.00 90.50 275 GLU A CA 1
ATOM 2117 C C . GLU A 1 275 ? -1.360 25.292 12.023 1.00 90.50 275 GLU A C 1
ATOM 2119 O O . GLU A 1 275 ? -0.577 24.347 12.137 1.00 90.50 275 GLU A O 1
ATOM 2124 N N . GLY A 1 276 ? -1.345 26.120 10.972 1.00 93.75 276 GLY A N 1
ATOM 2125 C CA . GLY A 1 276 ? -0.400 26.039 9.860 1.00 93.75 276 GLY A CA 1
ATOM 2126 C C . GLY A 1 276 ? -1.053 26.207 8.486 1.00 93.75 276 GLY A C 1
ATOM 2127 O O . GLY A 1 276 ? -2.107 26.824 8.339 1.00 93.75 276 GLY A O 1
ATOM 2128 N N . LEU A 1 277 ? -0.404 25.684 7.447 1.00 95.62 277 LEU A N 1
ATOM 2129 C CA . LEU A 1 277 ? -0.866 25.824 6.064 1.00 95.62 277 LEU A CA 1
ATOM 2130 C C . LEU A 1 277 ? -1.785 24.665 5.678 1.00 95.62 277 LEU A C 1
ATOM 2132 O O . LEU A 1 277 ? -1.497 23.509 5.969 1.00 95.62 277 LEU A O 1
ATOM 2136 N N . VAL A 1 278 ? -2.860 24.943 4.946 1.00 95.69 278 VAL A N 1
ATOM 2137 C CA . VAL A 1 278 ? -3.736 23.899 4.394 1.00 95.69 278 VAL A CA 1
ATOM 2138 C C . VAL A 1 278 ? -4.058 24.166 2.924 1.00 95.69 278 VAL A C 1
ATOM 2140 O O . VAL A 1 278 ? -4.264 25.324 2.542 1.00 95.69 278 VAL A O 1
ATOM 2143 N N . PRO A 1 279 ? -4.121 23.128 2.071 1.00 96.88 279 PRO A N 1
ATOM 2144 C CA . PRO A 1 279 ? -4.568 23.298 0.697 1.00 96.88 279 PRO A CA 1
ATOM 2145 C C . PRO A 1 279 ? -6.076 23.583 0.648 1.00 96.88 279 PRO A C 1
ATOM 2147 O O . PRO A 1 279 ? -6.856 23.030 1.427 1.00 96.88 279 PRO A O 1
ATOM 2150 N N . THR A 1 280 ? -6.502 24.420 -0.299 1.00 96.00 280 THR A N 1
ATOM 2151 C CA . THR A 1 280 ? -7.926 24.651 -0.620 1.00 96.00 280 THR A CA 1
ATOM 2152 C C . THR A 1 280 ? -8.418 23.824 -1.806 1.00 96.00 280 THR A C 1
ATOM 2154 O O . THR A 1 280 ? -9.619 23.772 -2.056 1.00 96.00 280 THR A O 1
ATOM 2157 N N . GLY A 1 281 ? -7.499 23.159 -2.504 1.00 97.00 281 GLY A N 1
ATOM 2158 C CA . GLY A 1 281 ? -7.758 22.176 -3.548 1.00 97.00 281 GLY A CA 1
ATOM 2159 C C . GLY A 1 281 ? -6.459 21.462 -3.918 1.00 97.00 281 GLY A C 1
ATOM 2160 O O . GLY A 1 281 ? -5.375 22.021 -3.740 1.00 97.00 281 GLY A O 1
ATOM 2161 N N . LEU A 1 282 ? -6.570 20.226 -4.399 1.00 97.56 282 LEU A N 1
ATOM 2162 C CA . LEU A 1 282 ? -5.453 19.381 -4.819 1.00 97.56 282 LEU A CA 1
ATOM 2163 C C . LEU A 1 282 ? -5.808 18.732 -6.160 1.00 97.56 282 LEU A C 1
ATOM 2165 O O . LEU A 1 282 ? -6.886 18.154 -6.302 1.00 97.56 282 LEU A O 1
ATOM 2169 N N . THR A 1 283 ? -4.910 18.836 -7.138 1.00 97.25 283 THR A N 1
ATOM 2170 C CA . THR A 1 283 ? -5.076 18.220 -8.462 1.00 97.25 283 THR A CA 1
ATOM 2171 C C . THR A 1 283 ? -4.141 17.018 -8.587 1.00 97.25 283 THR A C 1
ATOM 2173 O O . THR A 1 283 ? -2.931 17.219 -8.458 1.00 97.25 283 THR A O 1
ATOM 2176 N N . PRO A 1 284 ? -4.650 15.800 -8.857 1.00 97.50 284 PRO A N 1
ATOM 2177 C CA . PRO A 1 284 ? -3.811 14.615 -9.011 1.00 97.50 284 PRO A CA 1
ATOM 2178 C C . PRO A 1 284 ? -2.937 14.705 -10.265 1.00 97.50 284 PRO A C 1
ATOM 2180 O O . PRO A 1 284 ? -3.394 15.140 -11.321 1.00 97.50 284 PRO A O 1
ATOM 2183 N N . GLN A 1 285 ? -1.702 14.232 -10.147 1.00 97.25 285 GLN A N 1
ATOM 2184 C CA . GLN A 1 285 ? -0.736 14.042 -11.222 1.00 97.25 285 GLN A CA 1
ATOM 2185 C C . GLN A 1 285 ? -0.310 12.564 -11.208 1.00 97.25 285 GLN A C 1
ATOM 2187 O O . GLN A 1 285 ? 0.404 12.147 -10.290 1.00 97.25 285 GLN A O 1
ATOM 2192 N N . PRO A 1 286 ? -0.783 11.733 -12.155 1.00 97.56 286 PRO A N 1
ATOM 2193 C CA . PRO A 1 286 ? -0.359 10.339 -12.224 1.00 97.56 286 PRO A CA 1
ATOM 2194 C C . PRO A 1 286 ? 1.133 10.262 -12.550 1.00 97.56 286 PRO A C 1
ATOM 2196 O O . PRO A 1 286 ? 1.613 10.946 -13.455 1.00 97.56 286 PRO A O 1
ATOM 2199 N N . LEU A 1 287 ? 1.861 9.405 -11.837 1.00 98.19 287 LEU A N 1
ATOM 2200 C CA . LEU A 1 287 ? 3.199 9.008 -12.263 1.00 98.19 287 LEU A CA 1
ATOM 2201 C C . LEU A 1 287 ? 3.098 8.009 -13.436 1.00 98.19 287 LEU A C 1
ATOM 2203 O O . LEU A 1 287 ? 2.039 7.401 -13.639 1.00 98.19 287 LEU A O 1
ATOM 2207 N N . PRO A 1 288 ? 4.193 7.800 -14.195 1.00 97.75 288 PRO A N 1
ATOM 2208 C CA . PRO A 1 288 ? 4.298 6.696 -15.149 1.00 97.75 288 PRO A CA 1
ATOM 2209 C C . PRO A 1 288 ? 3.933 5.345 -14.515 1.00 97.75 288 PRO A C 1
ATOM 2211 O O . PRO A 1 288 ? 3.974 5.195 -13.296 1.00 97.75 288 PRO A O 1
ATOM 2214 N N . TYR A 1 289 ? 3.571 4.346 -15.323 1.00 98.44 289 TYR A N 1
ATOM 2215 C CA . TYR A 1 289 ? 3.137 3.048 -14.795 1.00 98.44 289 TYR A CA 1
ATOM 2216 C C . TYR A 1 289 ? 4.239 2.335 -14.002 1.00 98.44 289 TYR A C 1
ATOM 2218 O O . TYR A 1 289 ? 5.407 2.362 -14.381 1.00 98.44 289 TYR A O 1
ATOM 2226 N N . PHE A 1 2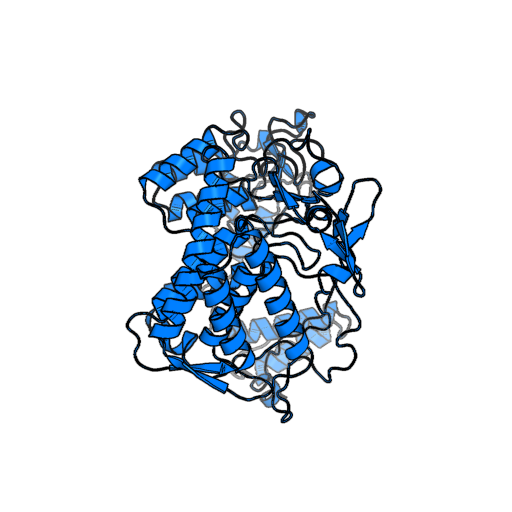90 ? 3.846 1.629 -12.940 1.00 98.75 290 PHE A N 1
ATOM 2227 C CA . PHE A 1 290 ? 4.708 0.719 -12.181 1.00 98.75 290 PHE A CA 1
ATOM 2228 C C . PHE A 1 290 ? 4.062 -0.658 -12.156 1.00 98.75 290 PHE A C 1
ATOM 2230 O O . PHE A 1 290 ? 2.853 -0.752 -11.942 1.00 98.75 290 PHE A O 1
ATOM 2237 N N . LEU A 1 291 ? 4.857 -1.718 -12.300 1.00 98.75 291 LEU A N 1
ATOM 2238 C CA . LEU A 1 291 ? 4.361 -3.097 -12.353 1.00 98.75 291 LEU A CA 1
ATOM 2239 C C . LEU A 1 291 ? 3.581 -3.494 -11.090 1.00 98.75 291 LEU A C 1
ATOM 2241 O O . LEU A 1 291 ? 2.654 -4.297 -11.168 1.00 98.75 291 LEU A O 1
ATOM 2245 N N . GLU A 1 292 ? 3.891 -2.880 -9.943 1.00 98.50 292 GLU A N 1
ATOM 2246 C CA . GLU A 1 292 ? 3.169 -3.123 -8.690 1.00 98.50 292 GLU A CA 1
ATOM 2247 C C . GLU A 1 292 ? 1.659 -2.862 -8.804 1.00 98.50 292 GLU A C 1
ATOM 2249 O O . GLU A 1 292 ? 0.872 -3.612 -8.233 1.00 98.50 292 GLU A O 1
ATOM 2254 N N . GLY A 1 293 ? 1.228 -1.854 -9.566 1.00 97.94 293 GLY A N 1
ATOM 2255 C CA . GLY A 1 293 ? -0.195 -1.545 -9.730 1.00 97.94 293 GLY A CA 1
ATOM 2256 C C . GLY A 1 293 ? -0.966 -2.747 -10.285 1.00 97.94 293 GLY A C 1
ATOM 2257 O O . GLY A 1 293 ? -1.813 -3.305 -9.583 1.00 97.94 293 GLY A O 1
ATOM 2258 N N . PRO A 1 294 ? -0.646 -3.213 -11.505 1.00 97.75 294 PRO A N 1
ATOM 2259 C CA . PRO A 1 294 ? -1.235 -4.422 -12.072 1.00 97.75 294 PRO A CA 1
ATOM 2260 C C . PRO A 1 294 ? -1.155 -5.653 -11.158 1.00 97.75 294 PRO A C 1
ATOM 2262 O O . PRO A 1 294 ? -2.152 -6.362 -11.027 1.00 97.75 294 PRO A O 1
ATOM 2265 N N . VAL A 1 295 ? -0.026 -5.877 -10.471 1.00 97.88 295 VAL A N 1
ATOM 2266 C CA . VAL A 1 295 ? 0.129 -6.978 -9.498 1.00 97.88 295 VAL A CA 1
ATOM 2267 C C . VAL A 1 295 ? -0.950 -6.912 -8.422 1.00 97.88 295 VAL A C 1
ATOM 2269 O O . VAL A 1 295 ? -1.674 -7.879 -8.198 1.00 97.88 295 VAL A O 1
ATOM 2272 N N . ARG A 1 296 ? -1.095 -5.760 -7.764 1.00 97.75 296 ARG A N 1
ATOM 2273 C CA . ARG A 1 296 ? -2.058 -5.587 -6.669 1.00 97.75 296 ARG A CA 1
ATOM 2274 C C . ARG A 1 296 ? -3.493 -5.604 -7.173 1.00 97.75 296 ARG A C 1
ATOM 2276 O O . ARG A 1 296 ? -4.372 -6.123 -6.491 1.00 97.75 296 ARG A O 1
ATOM 2283 N N . ARG A 1 297 ? -3.730 -5.098 -8.383 1.00 97.75 297 ARG A N 1
ATOM 2284 C CA . ARG A 1 297 ? -5.047 -5.120 -9.017 1.00 97.75 297 ARG A CA 1
ATOM 2285 C C . ARG A 1 297 ? -5.517 -6.542 -9.333 1.00 97.75 297 ARG A C 1
ATOM 2287 O O . ARG A 1 297 ? -6.679 -6.840 -9.081 1.00 97.75 297 ARG A O 1
ATOM 2294 N N . LEU A 1 298 ? -4.634 -7.438 -9.789 1.00 97.31 298 LEU A N 1
ATOM 2295 C CA . LEU A 1 298 ? -4.964 -8.852 -10.048 1.00 97.31 298 LEU A CA 1
ATOM 2296 C C . LEU A 1 298 ? -5.429 -9.615 -8.793 1.00 97.31 298 LEU A C 1
ATOM 2298 O O . LEU A 1 298 ? -6.193 -10.583 -8.909 1.00 97.31 298 LEU A O 1
ATOM 2302 N N . LYS A 1 299 ? -5.006 -9.162 -7.604 1.00 95.62 299 LYS A N 1
ATOM 2303 C CA . LYS A 1 299 ? -5.397 -9.734 -6.308 1.00 95.62 299 LYS A CA 1
ATOM 2304 C C . LYS A 1 299 ? -6.821 -9.355 -5.875 1.00 95.62 299 LYS A C 1
ATOM 2306 O O . LYS A 1 299 ? -7.323 -9.929 -4.907 1.00 95.62 299 LYS A O 1
ATOM 2311 N N . THR A 1 300 ? -7.472 -8.385 -6.526 1.00 96.31 300 THR A N 1
ATOM 2312 C CA . THR A 1 300 ? -8.838 -7.966 -6.174 1.00 96.31 300 THR A CA 1
ATOM 2313 C C . THR A 1 300 ? -9.898 -8.762 -6.941 1.00 96.31 300 THR A C 1
ATOM 2315 O O . THR A 1 300 ? -9.597 -9.583 -7.813 1.00 96.31 300 THR A O 1
ATOM 2318 N N . ALA A 1 301 ? -11.171 -8.565 -6.587 1.00 92.38 301 ALA A N 1
ATOM 2319 C CA . ALA A 1 301 ? -12.277 -9.256 -7.240 1.00 92.38 301 ALA A CA 1
ATOM 2320 C C . ALA A 1 301 ? -12.428 -8.776 -8.696 1.00 92.38 301 ALA A C 1
ATOM 2322 O O . ALA A 1 301 ? -12.879 -7.659 -8.950 1.00 92.38 301 ALA A O 1
ATOM 2323 N N . MET A 1 302 ? -12.043 -9.636 -9.640 1.00 94.56 302 MET A N 1
ATOM 2324 C CA . MET A 1 302 ? -12.122 -9.421 -11.087 1.00 94.56 302 MET A CA 1
ATOM 2325 C C . MET A 1 302 ? -12.631 -10.685 -11.769 1.00 94.56 302 MET A C 1
ATOM 2327 O O . MET A 1 302 ? -12.329 -11.801 -11.337 1.00 94.56 302 MET A O 1
ATOM 2331 N N . THR A 1 303 ? -13.354 -10.504 -12.864 1.00 96.19 303 THR A N 1
ATOM 2332 C CA . THR A 1 303 ? -13.694 -11.574 -13.805 1.00 96.19 303 THR A CA 1
ATOM 2333 C C . THR A 1 303 ? -12.446 -12.093 -14.523 1.00 96.19 303 THR A C 1
ATOM 2335 O O . THR A 1 303 ? -11.411 -11.423 -14.582 1.00 96.19 303 THR A O 1
ATOM 2338 N N . ALA A 1 304 ? -12.528 -13.301 -15.084 1.00 94.81 304 ALA A N 1
ATOM 2339 C CA . ALA A 1 304 ? -11.422 -13.879 -15.846 1.00 94.81 304 ALA A CA 1
ATOM 2340 C C . ALA A 1 304 ? -11.073 -13.018 -17.074 1.00 94.81 304 ALA A C 1
ATOM 2342 O O . ALA A 1 304 ? -9.899 -12.850 -17.406 1.00 94.81 304 ALA A O 1
ATOM 2343 N N . GLU A 1 305 ? -12.085 -12.426 -17.706 1.00 96.69 305 GLU A N 1
ATOM 2344 C CA . GLU A 1 305 ? -11.960 -11.535 -18.855 1.00 96.69 305 GLU A CA 1
ATOM 2345 C C . GLU A 1 305 ? -11.227 -10.242 -18.488 1.00 96.69 305 GLU A C 1
ATOM 2347 O O . GLU A 1 305 ? -10.288 -9.856 -19.182 1.00 96.69 305 GLU A O 1
ATOM 2352 N N . GLU A 1 306 ? -11.589 -9.600 -17.373 1.00 96.69 306 GLU A N 1
ATOM 2353 C CA . GLU A 1 306 ? -10.895 -8.398 -16.892 1.00 96.69 306 GLU A CA 1
ATOM 2354 C C . GLU A 1 306 ? -9.432 -8.695 -16.545 1.00 96.69 306 GLU A C 1
ATOM 2356 O O . GLU A 1 306 ? -8.550 -7.900 -16.867 1.00 96.69 306 GLU A O 1
ATOM 2361 N N . LYS A 1 307 ? -9.146 -9.851 -15.929 1.00 97.12 307 LYS A N 1
ATOM 2362 C CA . LYS A 1 307 ? -7.770 -10.270 -15.615 1.00 97.12 307 LYS A CA 1
ATOM 2363 C C . LYS A 1 307 ? -6.948 -10.515 -16.880 1.00 97.12 307 LYS A C 1
ATOM 2365 O O . LYS A 1 307 ? -5.801 -10.080 -16.960 1.00 97.12 307 LYS A O 1
ATOM 2370 N N . ALA A 1 308 ? -7.535 -11.167 -17.882 1.00 96.88 308 ALA A N 1
ATOM 2371 C CA . ALA A 1 308 ? -6.895 -11.367 -19.178 1.00 96.88 308 ALA A CA 1
ATOM 2372 C C . ALA A 1 308 ? -6.672 -10.039 -19.921 1.00 96.88 308 ALA A C 1
ATOM 2374 O O . ALA A 1 308 ? -5.647 -9.869 -20.582 1.00 96.88 308 ALA A O 1
ATOM 2375 N N . GLN A 1 309 ? -7.596 -9.085 -19.811 1.00 97.56 309 GLN A N 1
ATOM 2376 C CA . GLN A 1 309 ? -7.415 -7.762 -20.402 1.00 97.56 309 GLN A CA 1
ATOM 2377 C C . GLN A 1 309 ? -6.314 -6.969 -19.689 1.00 97.56 309 GLN A C 1
ATOM 2379 O O . GLN A 1 309 ? -5.503 -6.336 -20.356 1.00 97.56 309 GLN A O 1
ATOM 2384 N N . LEU A 1 310 ? -6.245 -7.031 -18.356 1.00 97.62 310 LEU A N 1
ATOM 2385 C CA . LEU A 1 310 ? -5.189 -6.379 -17.581 1.00 97.62 310 LEU A CA 1
ATOM 2386 C C . LEU A 1 310 ? -3.802 -6.930 -17.938 1.00 97.62 310 LEU A C 1
ATOM 2388 O O . LEU A 1 310 ? -2.888 -6.146 -18.172 1.00 97.62 310 LEU A O 1
ATOM 2392 N N . GLU A 1 311 ? -3.650 -8.254 -18.038 1.00 97.31 311 GLU A N 1
ATOM 2393 C CA . GLU A 1 311 ? -2.387 -8.870 -18.472 1.00 97.31 311 GLU A CA 1
ATOM 2394 C C . GLU A 1 311 ? -1.982 -8.390 -19.871 1.00 97.31 311 GLU A C 1
ATOM 2396 O O . GLU A 1 311 ? -0.831 -8.006 -20.078 1.00 97.31 311 GLU A O 1
ATOM 2401 N N . GLU A 1 312 ? -2.937 -8.338 -20.808 1.00 97.38 312 GLU A N 1
ATOM 2402 C CA . GLU A 1 312 ? -2.667 -7.871 -22.169 1.00 97.38 312 GLU A CA 1
ATOM 2403 C C . GLU A 1 312 ? -2.231 -6.403 -22.166 1.00 97.38 312 GLU A C 1
ATOM 2405 O O . GLU A 1 312 ? -1.236 -6.050 -22.799 1.00 97.38 312 GLU A O 1
ATOM 2410 N N . ASN A 1 313 ? -2.917 -5.559 -21.392 1.00 97.88 313 ASN A N 1
ATOM 2411 C CA . ASN A 1 313 ? -2.561 -4.153 -21.245 1.00 97.88 313 ASN A CA 1
ATOM 2412 C C . ASN A 1 313 ? -1.124 -4.002 -20.725 1.00 97.88 313 ASN A C 1
ATOM 2414 O O . ASN A 1 313 ? -0.365 -3.219 -21.291 1.00 97.88 313 ASN A O 1
ATOM 2418 N N . VAL A 1 314 ? -0.716 -4.783 -19.714 1.00 98.06 314 VAL A N 1
ATOM 2419 C CA . VAL A 1 314 ? 0.668 -4.782 -19.201 1.00 98.06 314 VAL A CA 1
ATOM 2420 C C . VAL A 1 314 ? 1.649 -5.179 -20.302 1.00 98.06 314 VAL A C 1
ATOM 2422 O O . VAL A 1 314 ? 2.613 -4.454 -20.544 1.00 98.06 314 VAL A O 1
ATOM 2425 N N . ARG A 1 315 ? 1.381 -6.282 -21.007 1.00 96.75 315 ARG A N 1
ATOM 2426 C CA . ARG A 1 315 ? 2.234 -6.828 -22.076 1.00 96.75 315 ARG A CA 1
ATOM 2427 C C . ARG A 1 315 ? 2.402 -5.877 -23.266 1.00 96.75 315 ARG A C 1
ATOM 2429 O O . ARG A 1 315 ? 3.435 -5.902 -23.927 1.00 96.75 315 ARG A O 1
ATOM 2436 N N . THR A 1 316 ? 1.397 -5.047 -23.544 1.00 96.62 316 THR A N 1
ATOM 2437 C CA . THR A 1 316 ? 1.435 -4.030 -24.614 1.00 96.62 316 THR A CA 1
ATOM 2438 C C . THR A 1 316 ? 1.908 -2.650 -24.156 1.00 96.62 316 THR A C 1
ATOM 2440 O O . THR A 1 316 ? 2.028 -1.747 -24.981 1.00 96.62 316 THR A O 1
ATOM 2443 N N . SER A 1 317 ? 2.161 -2.470 -22.859 1.00 97.31 317 SER A N 1
ATOM 2444 C CA . SER A 1 317 ? 2.611 -1.200 -22.288 1.00 97.31 317 SER A CA 1
ATOM 2445 C C . SER A 1 317 ? 4.132 -1.099 -22.218 1.00 97.31 317 SER A C 1
ATOM 2447 O O . SER A 1 317 ? 4.852 -2.087 -22.362 1.00 97.31 317 SER A O 1
ATOM 2449 N N . ASP A 1 318 ? 4.612 0.088 -21.852 1.00 96.31 318 ASP A N 1
ATOM 2450 C CA . ASP A 1 318 ? 6.024 0.346 -21.564 1.00 96.31 318 ASP A CA 1
ATOM 2451 C C . ASP A 1 318 ? 6.558 -0.405 -20.333 1.00 96.31 318 ASP A C 1
ATOM 2453 O O . ASP A 1 318 ? 7.727 -0.240 -19.995 1.00 96.31 318 ASP A O 1
ATOM 2457 N N . LEU A 1 319 ? 5.741 -1.210 -19.644 1.00 98.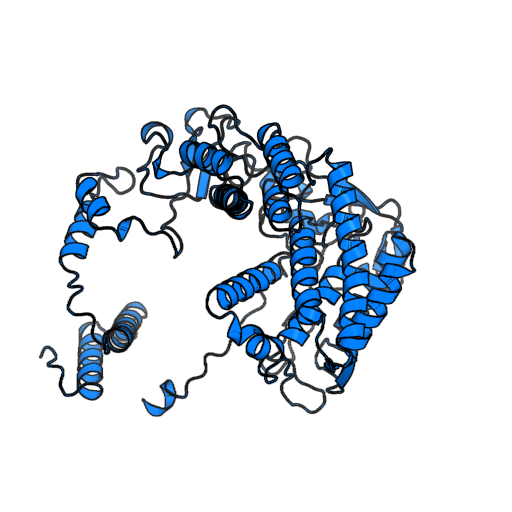44 319 LEU A N 1
ATOM 2458 C CA . LEU A 1 319 ? 6.202 -2.135 -18.606 1.00 98.44 319 LEU A CA 1
ATOM 2459 C C . LEU A 1 319 ? 6.807 -3.417 -19.185 1.00 98.44 319 LEU A C 1
ATOM 2461 O O . LEU A 1 319 ? 7.531 -4.098 -18.471 1.00 98.44 319 LEU A O 1
ATOM 2465 N N . TYR A 1 320 ? 6.539 -3.768 -20.442 1.00 98.56 320 TYR A N 1
ATOM 2466 C CA . TYR A 1 320 ? 7.099 -4.970 -21.051 1.00 98.56 320 TYR A CA 1
ATOM 2467 C C . TYR A 1 320 ? 8.370 -4.642 -21.838 1.00 98.56 320 TYR A C 1
ATOM 2469 O O . TYR A 1 320 ? 8.399 -3.724 -22.657 1.00 98.56 320 TYR A O 1
ATOM 2477 N N . ASP A 1 321 ? 9.435 -5.396 -21.590 1.00 98.50 321 ASP A N 1
ATOM 2478 C CA . ASP A 1 321 ? 10.681 -5.345 -22.344 1.00 98.50 321 ASP A CA 1
ATOM 2479 C C . ASP A 1 321 ? 10.626 -6.392 -23.467 1.00 98.50 321 ASP A C 1
ATOM 2481 O O . ASP A 1 321 ? 10.833 -7.578 -23.205 1.00 98.50 321 ASP A O 1
ATOM 2485 N N . PRO A 1 322 ? 10.370 -6.007 -24.731 1.00 97.38 322 PRO A N 1
ATOM 2486 C CA . PRO A 1 322 ? 10.210 -6.972 -25.815 1.00 97.38 322 PRO A CA 1
ATOM 2487 C C . PRO A 1 322 ? 11.518 -7.666 -26.212 1.00 97.38 322 PRO A C 1
ATOM 2489 O O . PRO A 1 322 ? 11.467 -8.735 -26.820 1.00 97.38 322 PRO A O 1
ATOM 2492 N N . ALA A 1 323 ? 12.677 -7.074 -25.906 1.00 96.94 323 ALA A N 1
ATOM 2493 C CA . ALA A 1 323 ? 13.970 -7.654 -26.255 1.00 96.94 323 ALA A CA 1
ATOM 2494 C C . ALA A 1 323 ? 14.363 -8.767 -25.280 1.00 96.94 323 ALA A C 1
ATOM 2496 O O . ALA A 1 323 ? 14.899 -9.786 -25.710 1.00 96.94 323 ALA A O 1
ATOM 2497 N N . LEU A 1 324 ? 14.071 -8.578 -23.989 1.00 97.19 324 LEU A N 1
ATOM 2498 C CA . LEU A 1 324 ? 14.298 -9.597 -22.961 1.00 97.19 324 LEU A CA 1
ATOM 2499 C C . LEU A 1 324 ? 13.097 -10.526 -22.760 1.00 97.19 324 LEU A C 1
ATOM 2501 O O . LEU A 1 324 ? 13.276 -11.619 -22.244 1.00 97.19 324 LEU A O 1
ATOM 2505 N N . ARG A 1 325 ? 11.901 -10.117 -23.200 1.00 97.69 325 ARG A N 1
ATOM 2506 C CA . ARG A 1 325 ? 10.614 -10.788 -22.944 1.00 97.69 325 ARG A CA 1
ATOM 2507 C C . ARG A 1 325 ? 10.271 -10.859 -21.452 1.00 97.69 325 ARG A C 1
ATOM 2509 O O . ARG A 1 325 ? 9.735 -11.846 -20.963 1.00 97.69 325 ARG A O 1
ATOM 2516 N N . MET A 1 326 ? 10.590 -9.779 -20.746 1.00 98.25 326 MET A N 1
ATOM 2517 C CA . MET A 1 326 ? 10.486 -9.645 -19.290 1.00 98.25 326 MET A CA 1
ATOM 2518 C C . MET A 1 326 ? 9.733 -8.361 -18.921 1.00 98.25 326 MET A C 1
ATOM 2520 O O . MET A 1 326 ? 9.466 -7.519 -19.781 1.00 98.25 326 MET A O 1
ATOM 2524 N N . TYR A 1 327 ? 9.394 -8.182 -17.647 1.00 98.56 327 TYR A N 1
ATOM 2525 C CA . TYR A 1 327 ? 8.623 -7.038 -17.160 1.00 98.56 327 TYR A CA 1
ATOM 2526 C C . TYR A 1 327 ? 9.499 -6.068 -16.359 1.00 98.56 327 TYR A C 1
ATOM 2528 O O . TYR A 1 327 ? 10.055 -6.401 -15.311 1.00 98.56 327 TYR A O 1
ATOM 2536 N N . LYS A 1 328 ? 9.594 -4.826 -16.838 1.00 98.75 328 LYS A N 1
ATOM 2537 C CA . LYS A 1 328 ? 10.236 -3.723 -16.124 1.00 98.75 328 LYS A CA 1
ATOM 2538 C C . LYS A 1 328 ? 9.419 -3.351 -14.891 1.00 98.75 328 LYS A C 1
ATOM 2540 O O . LYS A 1 328 ? 8.189 -3.366 -14.905 1.00 98.75 328 LYS A O 1
ATOM 2545 N N . VAL A 1 329 ? 10.105 -2.938 -13.831 1.00 98.50 329 VAL A N 1
ATOM 2546 C CA . VAL A 1 329 ? 9.458 -2.526 -12.577 1.00 98.50 329 VAL A CA 1
ATOM 2547 C C . VAL A 1 329 ? 8.665 -1.220 -12.723 1.00 98.50 329 VAL A C 1
ATOM 2549 O O . VAL A 1 329 ? 7.664 -1.026 -12.028 1.00 98.50 329 VAL A O 1
ATOM 2552 N N . ASN A 1 330 ? 9.048 -0.363 -13.672 1.00 98.75 330 ASN A N 1
ATOM 2553 C CA . ASN A 1 330 ? 8.340 0.861 -14.033 1.00 98.75 330 ASN A CA 1
ATOM 2554 C C . ASN A 1 330 ? 8.575 1.265 -15.495 1.00 98.75 330 ASN A C 1
ATOM 2556 O O . ASN A 1 330 ? 9.556 0.863 -16.123 1.00 98.75 330 ASN A O 1
ATOM 2560 N N . ALA A 1 331 ? 7.659 2.078 -16.015 1.00 98.38 331 ALA A N 1
ATOM 2561 C CA . ALA A 1 331 ? 7.797 2.819 -17.261 1.00 98.38 331 ALA A CA 1
ATOM 2562 C C . ALA A 1 331 ? 8.696 4.051 -17.062 1.00 98.38 331 ALA A C 1
ATOM 2564 O O . ALA A 1 331 ? 9.059 4.398 -15.935 1.00 98.38 331 ALA A O 1
ATOM 2565 N N . SER A 1 332 ? 9.060 4.725 -18.154 1.00 98.06 332 SER A N 1
ATOM 2566 C CA . SER A 1 332 ? 10.101 5.750 -18.097 1.00 98.06 332 SER A CA 1
ATOM 2567 C C . SER A 1 332 ? 9.765 6.936 -17.200 1.00 98.06 332 SER A C 1
ATOM 2569 O O . SER A 1 332 ? 8.722 7.568 -17.336 1.00 98.06 332 SER A O 1
ATOM 2571 N N . LEU A 1 333 ? 10.705 7.269 -16.311 1.00 97.25 333 LEU A N 1
ATOM 2572 C CA . LEU A 1 333 ? 10.619 8.427 -15.419 1.00 97.25 333 LEU A CA 1
ATOM 2573 C C . LEU A 1 333 ? 11.256 9.685 -16.022 1.00 97.25 333 LEU A C 1
ATOM 2575 O O . LEU A 1 333 ? 11.385 10.680 -15.318 1.00 97.25 333 LEU A O 1
ATOM 2579 N N . ASN A 1 334 ? 11.683 9.679 -17.290 1.00 94.31 334 ASN A N 1
ATOM 2580 C CA . ASN A 1 334 ? 12.460 10.782 -17.872 1.00 94.31 334 ASN A CA 1
ATOM 2581 C C . ASN A 1 334 ? 11.792 12.160 -17.726 1.00 94.31 334 ASN A C 1
ATOM 2583 O O . ASN A 1 334 ? 12.477 13.126 -17.382 1.00 94.31 334 ASN A O 1
ATOM 2587 N N . ASP A 1 335 ? 10.470 12.221 -17.875 1.00 93.44 335 ASP A N 1
ATOM 2588 C CA . ASP A 1 335 ? 9.686 13.457 -17.750 1.00 93.44 335 ASP A CA 1
ATOM 2589 C C . ASP A 1 335 ? 9.167 13.707 -16.320 1.00 93.44 335 ASP A C 1
ATOM 2591 O O . ASP A 1 335 ? 8.418 14.647 -16.066 1.00 93.44 335 ASP A O 1
ATOM 2595 N N . THR A 1 336 ? 9.568 12.871 -15.359 1.00 94.75 336 THR A N 1
ATOM 2596 C CA . THR A 1 336 ? 9.209 13.007 -13.943 1.00 94.75 336 THR A CA 1
ATOM 2597 C C . THR A 1 336 ? 10.236 13.867 -13.199 1.00 94.75 336 THR A C 1
ATOM 2599 O O . THR A 1 336 ? 11.443 13.773 -13.439 1.00 94.75 336 THR A O 1
ATOM 2602 N N . SER A 1 337 ? 9.759 14.695 -12.264 1.00 93.38 337 SER A N 1
ATOM 2603 C CA . SER A 1 337 ? 10.603 15.518 -11.387 1.00 93.38 337 SER A CA 1
ATOM 2604 C C . SER A 1 337 ? 11.537 14.666 -10.521 1.00 93.38 337 SER A C 1
ATOM 2606 O O . SER A 1 337 ? 11.154 13.597 -10.055 1.00 93.38 337 SER A O 1
ATOM 2608 N N . PHE A 1 338 ? 12.733 15.174 -10.213 1.00 94.88 338 PHE A N 1
ATOM 2609 C CA . PHE A 1 338 ? 13.622 14.564 -9.215 1.00 94.88 338 PHE A CA 1
ATOM 2610 C C . PHE A 1 338 ? 13.042 14.595 -7.791 1.00 94.88 338 PHE A C 1
ATOM 2612 O O . PHE A 1 338 ? 13.484 13.820 -6.945 1.00 94.88 338 PHE A O 1
ATOM 2619 N N . GLU A 1 339 ? 12.030 15.433 -7.526 1.00 95.44 339 GLU A N 1
ATOM 2620 C CA . GLU A 1 339 ? 11.348 15.481 -6.225 1.00 95.44 339 GLU A CA 1
ATOM 2621 C C . GLU A 1 339 ? 10.649 14.162 -5.866 1.00 95.44 339 GLU A C 1
ATOM 2623 O O . GLU A 1 339 ? 10.391 13.926 -4.691 1.00 95.44 339 GLU A O 1
ATOM 2628 N N . VAL A 1 340 ? 10.359 13.276 -6.830 1.00 95.00 340 VAL A N 1
ATOM 2629 C CA . VAL A 1 340 ? 9.701 11.990 -6.526 1.00 95.00 340 VAL A CA 1
ATOM 2630 C C . VAL A 1 340 ? 10.605 11.027 -5.757 1.00 95.00 340 VAL A C 1
ATOM 2632 O O . VAL A 1 340 ? 10.107 10.124 -5.088 1.00 95.00 340 VAL A O 1
ATOM 2635 N N . GLY A 1 341 ? 11.925 11.219 -5.808 1.00 95.06 341 GLY A N 1
ATOM 2636 C CA . GLY A 1 341 ? 12.896 10.405 -5.085 1.00 95.06 341 GLY A CA 1
ATOM 2637 C C . GLY A 1 341 ? 14.046 9.901 -5.949 1.00 95.06 341 GLY A C 1
ATOM 2638 O O . GLY A 1 341 ? 14.151 10.182 -7.148 1.00 95.06 341 GLY A O 1
ATOM 2639 N N . ARG A 1 342 ? 14.928 9.118 -5.319 1.00 93.69 342 ARG A N 1
ATOM 2640 C CA . ARG A 1 342 ? 16.173 8.618 -5.932 1.00 93.69 342 ARG A CA 1
ATOM 2641 C C . ARG A 1 342 ? 15.954 7.767 -7.186 1.00 93.69 342 ARG A C 1
ATOM 2643 O O . ARG A 1 342 ? 16.856 7.702 -8.013 1.00 93.69 342 ARG A O 1
ATOM 2650 N N . ALA A 1 343 ? 14.764 7.186 -7.362 1.00 92.56 343 ALA A N 1
ATOM 2651 C CA . ALA A 1 343 ? 14.400 6.430 -8.560 1.00 92.56 343 ALA A CA 1
ATOM 2652 C C . ALA A 1 343 ? 14.687 7.215 -9.846 1.00 92.56 343 ALA A C 1
ATOM 2654 O O . ALA A 1 343 ? 15.303 6.692 -10.768 1.00 92.56 343 ALA A O 1
ATOM 2655 N N . ARG A 1 344 ? 14.325 8.505 -9.882 1.00 93.12 344 ARG A N 1
ATOM 2656 C CA . ARG A 1 344 ? 14.551 9.363 -11.051 1.00 93.12 344 ARG A CA 1
ATOM 2657 C C . ARG A 1 344 ? 16.037 9.586 -11.359 1.00 93.12 344 ARG A C 1
ATOM 2659 O O . ARG A 1 344 ? 16.380 9.876 -12.505 1.00 93.12 344 ARG A O 1
ATOM 2666 N N . ALA A 1 345 ? 16.906 9.489 -10.352 1.00 92.50 345 ALA A N 1
ATOM 2667 C CA . ALA A 1 345 ? 18.344 9.697 -10.491 1.00 92.50 345 ALA A CA 1
ATOM 2668 C C . ALA A 1 345 ? 19.089 8.467 -11.016 1.00 92.50 345 ALA A C 1
ATOM 2670 O O . ALA A 1 345 ? 20.204 8.607 -11.520 1.00 92.50 345 ALA A O 1
ATOM 2671 N N . PHE A 1 346 ? 18.495 7.277 -10.923 1.00 93.38 346 PHE A N 1
ATOM 2672 C CA . PHE A 1 346 ? 19.088 6.085 -11.509 1.00 93.38 346 PHE A CA 1
ATOM 2673 C C . PHE A 1 346 ? 18.973 6.113 -13.029 1.00 93.38 346 PHE A C 1
ATOM 2675 O O . PHE A 1 346 ? 17.963 6.531 -13.599 1.00 93.38 346 PHE A O 1
ATOM 2682 N N . THR A 1 347 ? 20.027 5.645 -13.688 1.00 95.44 347 THR A N 1
ATOM 2683 C CA . THR A 1 347 ? 20.045 5.426 -15.133 1.00 95.44 347 THR A CA 1
ATOM 2684 C C . THR A 1 347 ? 18.883 4.505 -15.533 1.00 95.44 347 THR A C 1
ATOM 2686 O O . THR A 1 347 ? 18.665 3.509 -14.846 1.00 95.44 347 THR A O 1
ATOM 2689 N N . PRO A 1 348 ? 18.143 4.784 -16.622 1.00 97.12 348 PRO A N 1
ATOM 2690 C CA . PRO A 1 348 ? 17.136 3.856 -17.132 1.00 97.12 348 PRO A CA 1
ATOM 2691 C C . PRO A 1 348 ? 17.705 2.446 -17.325 1.00 97.12 348 PRO A C 1
ATOM 2693 O O . PRO A 1 348 ? 18.818 2.282 -17.823 1.00 97.12 348 PRO A O 1
ATOM 2696 N N . GLY A 1 349 ? 16.951 1.432 -16.912 1.00 97.25 349 GLY A N 1
ATOM 2697 C CA . GLY A 1 349 ? 17.365 0.034 -16.932 1.00 97.25 349 GLY A CA 1
ATOM 2698 C C . GLY A 1 349 ? 18.376 -0.330 -15.851 1.00 97.25 349 GLY A C 1
ATOM 2699 O O . GLY A 1 349 ? 19.119 -1.298 -16.021 1.00 97.25 349 GLY A O 1
ATOM 2700 N N . TRP A 1 350 ? 18.445 0.436 -14.761 1.00 96.31 350 TRP A N 1
ATOM 2701 C CA . TRP A 1 350 ? 19.379 0.216 -13.661 1.00 96.31 350 TRP A CA 1
ATOM 2702 C C . TRP A 1 350 ? 18.722 0.423 -12.300 1.00 96.31 350 TRP A C 1
ATOM 2704 O O . TRP A 1 350 ? 17.983 1.389 -12.099 1.00 96.31 350 TRP A O 1
ATOM 2714 N N . LEU A 1 351 ? 19.061 -0.453 -11.345 1.00 93.38 351 LEU A N 1
ATOM 2715 C CA . LEU A 1 351 ? 18.498 -0.440 -9.993 1.00 93.38 351 LEU A CA 1
ATOM 2716 C C . LEU A 1 351 ? 16.969 -0.350 -10.057 1.00 93.38 351 LEU A C 1
ATOM 2718 O O . LEU A 1 351 ? 16.365 -1.041 -10.865 1.00 93.38 351 LEU A O 1
ATOM 2722 N N . GLU A 1 352 ? 16.315 0.455 -9.234 1.00 92.38 352 GLU A N 1
ATOM 2723 C CA . GLU A 1 352 ? 14.865 0.537 -9.254 1.00 92.38 352 GLU A CA 1
ATOM 2724 C C . GLU A 1 352 ? 14.319 1.205 -10.530 1.00 92.38 352 GLU A C 1
ATOM 2726 O O . GLU A 1 352 ? 13.152 1.021 -10.792 1.00 92.38 352 GLU A O 1
ATOM 2731 N N . ASN A 1 353 ? 15.089 1.909 -11.375 1.00 97.25 353 ASN A N 1
ATOM 2732 C CA . ASN A 1 353 ? 14.528 2.627 -12.534 1.00 97.25 353 ASN A CA 1
ATOM 2733 C C . ASN A 1 353 ? 14.551 1.817 -13.841 1.00 97.25 353 ASN A C 1
ATOM 2735 O O . ASN A 1 353 ? 15.605 1.620 -14.447 1.00 97.25 353 ASN A O 1
ATOM 2739 N N . GLU A 1 354 ? 13.376 1.407 -14.319 1.00 98.38 354 GLU A N 1
ATOM 2740 C CA . GLU A 1 354 ? 13.142 0.685 -15.578 1.00 98.38 354 GLU A CA 1
ATOM 2741 C C . GLU A 1 354 ? 13.905 -0.648 -15.705 1.00 98.38 354 GLU A C 1
ATOM 2743 O O . GLU A 1 354 ? 13.996 -1.202 -16.799 1.00 98.38 354 GLU A O 1
ATOM 2748 N N . SER A 1 355 ? 14.478 -1.189 -14.629 1.00 98.31 355 SER A N 1
ATOM 2749 C CA . SER A 1 355 ? 15.117 -2.509 -14.651 1.00 98.31 355 SER A CA 1
ATOM 2750 C C . SER A 1 355 ? 14.088 -3.639 -14.585 1.00 98.31 355 SER A C 1
ATOM 2752 O O . SER A 1 355 ? 12.915 -3.411 -14.271 1.00 98.31 355 SER A O 1
ATOM 2754 N N . ILE A 1 356 ? 14.531 -4.873 -14.835 1.00 98.56 356 ILE A N 1
ATOM 2755 C CA . ILE A 1 356 ? 13.736 -6.061 -14.518 1.00 98.56 356 ILE A CA 1
ATOM 2756 C C . ILE A 1 356 ? 13.968 -6.402 -13.044 1.00 98.56 356 ILE A C 1
ATOM 2758 O O . ILE A 1 356 ? 14.966 -7.031 -12.688 1.00 98.56 356 ILE A O 1
ATOM 2762 N N . TRP A 1 357 ? 13.075 -5.946 -12.166 1.00 97.31 357 TRP A N 1
ATOM 2763 C CA . TRP A 1 357 ? 13.195 -6.182 -10.727 1.00 97.31 357 TRP A CA 1
ATOM 2764 C C . TRP A 1 357 ? 12.524 -7.502 -10.343 1.00 97.31 357 TRP A C 1
ATOM 2766 O O . TRP A 1 357 ? 11.303 -7.559 -10.163 1.00 97.31 357 TRP A O 1
ATOM 2776 N N . LEU A 1 358 ? 13.329 -8.558 -10.188 1.00 95.62 358 LEU A N 1
ATOM 2777 C CA . LEU A 1 358 ? 12.850 -9.945 -10.111 1.00 95.62 358 LEU A CA 1
ATOM 2778 C C . LEU A 1 358 ? 11.802 -10.171 -9.021 1.00 95.62 358 LEU A C 1
ATOM 2780 O O . LEU A 1 358 ? 10.843 -10.902 -9.231 1.00 95.62 358 LEU A O 1
ATOM 2784 N N . HIS A 1 359 ? 11.919 -9.503 -7.869 1.00 92.81 359 HIS A N 1
ATOM 2785 C CA . HIS A 1 359 ? 10.913 -9.623 -6.809 1.00 92.81 359 HIS A CA 1
ATOM 2786 C C . HIS A 1 359 ? 9.516 -9.169 -7.279 1.00 92.81 359 HIS A C 1
ATOM 2788 O O . HIS A 1 359 ? 8.526 -9.835 -6.983 1.00 92.81 359 HIS A O 1
ATOM 2794 N N . MET A 1 360 ? 9.410 -8.060 -8.016 1.00 96.50 360 MET A N 1
ATOM 2795 C CA . MET A 1 360 ? 8.108 -7.582 -8.495 1.00 96.50 360 MET A CA 1
ATOM 2796 C C . MET A 1 360 ? 7.629 -8.375 -9.711 1.00 96.50 360 MET A C 1
ATOM 2798 O O . MET A 1 360 ? 6.447 -8.698 -9.801 1.00 96.50 360 MET A O 1
ATOM 2802 N N . GLU A 1 361 ? 8.540 -8.752 -10.608 1.00 97.44 361 GLU A N 1
ATOM 2803 C CA . GLU A 1 361 ? 8.208 -9.613 -11.743 1.00 97.44 361 GLU A CA 1
ATOM 2804 C C . GLU A 1 361 ? 7.678 -10.973 -11.277 1.00 97.44 361 GLU A C 1
ATOM 2806 O O . GLU A 1 361 ? 6.635 -11.426 -11.736 1.00 97.44 361 GLU A O 1
ATOM 2811 N N . TYR A 1 362 ? 8.315 -11.601 -10.290 1.00 96.12 362 TYR A N 1
ATOM 2812 C CA . TYR A 1 362 ? 7.860 -12.891 -9.775 1.00 96.12 362 TYR A CA 1
ATOM 2813 C C . TYR A 1 362 ? 6.533 -12.777 -9.027 1.00 96.12 362 TYR A C 1
ATOM 2815 O O . TYR A 1 362 ? 5.708 -13.684 -9.123 1.00 96.12 362 TYR A O 1
ATOM 2823 N N . LYS A 1 363 ? 6.272 -11.653 -8.343 1.00 95.25 363 LYS A N 1
ATOM 2824 C CA . LYS A 1 363 ? 4.933 -11.358 -7.813 1.00 95.25 363 LYS A CA 1
ATOM 2825 C C . LYS A 1 363 ? 3.902 -11.264 -8.936 1.00 95.25 363 LYS A C 1
ATOM 2827 O O . LYS A 1 363 ? 2.825 -11.830 -8.804 1.00 95.25 363 LYS A O 1
ATOM 2832 N N . TYR A 1 364 ? 4.232 -10.617 -10.051 1.00 97.88 364 TYR A N 1
ATOM 2833 C CA . TYR A 1 364 ? 3.352 -10.565 -11.217 1.00 97.88 364 TYR A CA 1
ATOM 2834 C C . TYR A 1 364 ? 3.071 -11.951 -11.797 1.00 97.88 364 TYR A C 1
ATOM 2836 O O . TYR A 1 364 ? 1.906 -12.316 -11.946 1.00 97.88 364 TYR A O 1
ATOM 2844 N N . LEU A 1 365 ? 4.105 -12.766 -12.022 1.00 97.00 365 LEU A N 1
ATOM 2845 C CA . LEU A 1 365 ? 3.947 -14.145 -12.493 1.00 97.00 365 LEU A CA 1
ATOM 2846 C C . LEU A 1 365 ? 3.096 -14.981 -11.522 1.00 97.00 365 LEU A C 1
ATOM 2848 O O . LEU A 1 365 ? 2.190 -15.695 -11.954 1.00 97.00 365 LEU A O 1
ATOM 2852 N N . LEU A 1 366 ? 3.322 -14.855 -10.211 1.00 95.19 366 LEU A N 1
ATOM 2853 C CA . LEU A 1 366 ? 2.505 -15.522 -9.197 1.00 95.19 366 LEU A CA 1
ATOM 2854 C C . LEU A 1 366 ? 1.032 -15.106 -9.290 1.00 95.19 366 LEU A C 1
ATOM 2856 O O . LEU A 1 366 ? 0.149 -15.958 -9.190 1.00 95.19 366 LEU A O 1
ATOM 2860 N N . GLU A 1 367 ? 0.747 -13.826 -9.516 1.00 95.56 367 GLU A N 1
ATOM 2861 C CA . GLU A 1 367 ? -0.631 -13.358 -9.659 1.00 95.56 367 GLU A CA 1
ATOM 2862 C C . GLU A 1 367 ? -1.275 -13.784 -10.984 1.00 95.56 367 GLU A C 1
ATOM 2864 O O . GLU A 1 367 ? -2.482 -14.029 -11.001 1.00 95.56 367 GLU A O 1
ATOM 2869 N N . LEU A 1 368 ? -0.514 -13.998 -12.066 1.00 95.38 368 LEU A N 1
ATOM 2870 C CA . LEU A 1 368 ? -1.029 -14.670 -13.271 1.00 95.38 368 LEU A CA 1
ATOM 2871 C C . LEU A 1 368 ? -1.445 -16.115 -12.967 1.00 95.38 368 LEU A C 1
ATOM 2873 O O . LEU A 1 368 ? -2.531 -16.546 -13.372 1.00 95.38 368 LEU A O 1
ATOM 2877 N N . LEU A 1 369 ? -0.614 -16.847 -12.218 1.00 94.31 369 LEU A N 1
ATOM 2878 C CA . LEU A 1 369 ? -0.895 -18.219 -11.792 1.00 94.31 369 LEU A CA 1
ATOM 2879 C C . LEU A 1 369 ? -2.150 -18.285 -10.909 1.00 94.31 369 LEU A C 1
ATOM 2881 O O . LEU A 1 369 ? -3.077 -19.040 -11.212 1.00 94.31 369 LEU A O 1
ATOM 2885 N N . LYS A 1 370 ? -2.219 -17.459 -9.857 1.00 90.75 370 LYS A N 1
ATOM 2886 C CA . LYS A 1 370 ? -3.380 -17.371 -8.950 1.00 90.75 370 LYS A CA 1
ATOM 2887 C C . LYS A 1 370 ? -4.648 -16.891 -9.654 1.00 90.75 370 LYS A C 1
ATOM 2889 O O . LYS A 1 370 ? -5.754 -17.237 -9.251 1.00 90.75 370 LYS A O 1
ATOM 2894 N N . SER A 1 371 ? -4.498 -16.126 -10.730 1.00 93.00 371 SER A N 1
ATOM 2895 C CA . SER A 1 371 ? -5.598 -15.650 -11.568 1.00 93.00 371 SER A CA 1
ATOM 2896 C C . SER A 1 371 ? -6.139 -16.685 -12.555 1.00 93.00 371 SER A C 1
ATOM 2898 O O . SER A 1 371 ? -7.085 -16.380 -13.278 1.00 93.00 371 SER A O 1
ATOM 2900 N N . GLY A 1 372 ? -5.565 -17.892 -12.611 1.00 91.88 372 GLY A N 1
ATOM 2901 C CA . GLY A 1 372 ? -5.980 -18.935 -13.551 1.00 91.88 372 GLY A CA 1
ATOM 2902 C C . GLY A 1 372 ? -5.523 -18.689 -14.992 1.00 91.88 372 GLY A C 1
ATOM 2903 O O . GLY A 1 372 ? -5.952 -19.395 -15.905 1.00 91.88 372 GLY A O 1
ATOM 2904 N N . LEU A 1 373 ? -4.625 -17.725 -15.226 1.00 93.62 373 LEU A N 1
ATOM 2905 C CA . LEU A 1 373 ? -4.077 -17.403 -16.547 1.00 93.62 373 LEU A CA 1
ATOM 2906 C C . LEU A 1 373 ? -2.927 -18.357 -16.912 1.00 93.62 373 LEU A C 1
ATOM 2908 O O . LEU A 1 373 ? -1.863 -17.926 -17.350 1.00 93.62 373 LEU A O 1
ATOM 2912 N N . TYR A 1 374 ? -3.129 -19.667 -16.739 1.00 93.06 374 TYR A N 1
ATOM 2913 C CA . TYR A 1 374 ? -2.065 -20.679 -16.743 1.00 93.06 374 TYR A CA 1
ATOM 2914 C C . TYR A 1 374 ? -1.198 -20.665 -18.002 1.00 93.06 374 TYR A C 1
ATOM 2916 O O . TYR A 1 374 ? 0.023 -20.678 -17.902 1.00 93.06 374 TYR A O 1
ATOM 2924 N N . HIS A 1 375 ? -1.803 -20.596 -19.192 1.00 93.19 375 HIS A N 1
ATOM 2925 C CA . HIS A 1 375 ? -1.034 -20.561 -20.439 1.00 93.19 375 HIS A CA 1
ATOM 2926 C C . HIS A 1 375 ? -0.152 -19.308 -20.530 1.00 93.19 375 HIS A C 1
ATOM 2928 O O . HIS A 1 375 ? 0.989 -19.385 -20.979 1.00 93.19 375 HIS A O 1
ATOM 2934 N N . ARG A 1 376 ? -0.671 -18.152 -20.096 1.00 93.25 376 ARG A N 1
ATOM 2935 C CA . ARG A 1 376 ? 0.088 -16.895 -20.084 1.00 93.25 376 ARG A CA 1
ATOM 2936 C C . ARG A 1 376 ? 1.204 -16.946 -19.042 1.00 93.25 376 ARG A C 1
ATOM 2938 O O . ARG A 1 376 ? 2.331 -16.590 -19.357 1.00 93.25 376 ARG A O 1
ATOM 2945 N N . PHE A 1 377 ? 0.909 -17.488 -17.860 1.00 96.19 377 PHE A N 1
ATOM 2946 C CA . PHE A 1 377 ? 1.895 -17.741 -16.814 1.00 96.19 377 PHE A CA 1
ATOM 2947 C C . PHE A 1 377 ? 3.044 -18.625 -17.306 1.00 96.19 377 PHE A C 1
ATOM 2949 O O . PHE A 1 377 ? 4.184 -18.200 -17.212 1.00 96.19 377 PHE A O 1
ATOM 2956 N N . PHE A 1 378 ? 2.779 -19.817 -17.854 1.00 93.38 378 PHE A N 1
ATOM 2957 C CA . PHE A 1 378 ? 3.853 -20.723 -18.282 1.00 93.38 378 PHE A CA 1
ATOM 2958 C C . PHE A 1 378 ? 4.704 -20.129 -19.405 1.00 93.38 378 PHE A C 1
ATOM 2960 O O . PHE A 1 378 ? 5.921 -20.278 -19.377 1.00 93.38 378 PHE A O 1
ATOM 2967 N N . ALA A 1 379 ? 4.085 -19.423 -20.357 1.00 94.19 379 ALA A N 1
ATOM 2968 C CA . ALA A 1 379 ? 4.823 -18.725 -21.404 1.00 94.19 379 ALA A CA 1
ATOM 2969 C C . ALA A 1 379 ? 5.765 -17.661 -20.813 1.00 94.19 379 ALA A C 1
ATOM 2971 O O . ALA A 1 379 ? 6.962 -17.694 -21.081 1.00 94.19 379 ALA A O 1
ATOM 2972 N N . ALA A 1 380 ? 5.244 -16.776 -19.958 1.00 95.44 380 ALA A N 1
ATOM 2973 C CA . ALA A 1 380 ? 6.034 -15.724 -19.324 1.00 95.44 380 ALA A CA 1
ATOM 2974 C C . ALA A 1 380 ? 7.085 -16.278 -18.344 1.00 95.44 380 ALA A C 1
ATOM 2976 O O . ALA A 1 380 ? 8.193 -15.765 -18.266 1.00 95.44 380 ALA A O 1
ATOM 2977 N N . PHE A 1 381 ? 6.774 -17.353 -17.619 1.00 94.19 381 PHE A N 1
ATOM 2978 C CA . PHE A 1 381 ? 7.691 -17.991 -16.675 1.00 94.19 381 PHE A CA 1
ATOM 2979 C C . PHE A 1 381 ? 8.890 -18.628 -17.383 1.00 94.19 381 PHE A C 1
ATOM 2981 O O . PHE A 1 381 ? 10.011 -18.499 -16.903 1.00 94.19 381 PHE A O 1
ATOM 2988 N N . CYS A 1 382 ? 8.676 -19.273 -18.535 1.00 93.44 382 CYS A N 1
ATOM 2989 C CA . CYS A 1 382 ? 9.768 -19.799 -19.353 1.00 93.44 382 CYS A CA 1
ATOM 2990 C C . CYS A 1 382 ? 10.662 -18.697 -19.935 1.00 93.44 382 CYS A C 1
ATOM 2992 O O . CYS A 1 382 ? 11.845 -18.943 -20.140 1.00 93.44 382 CYS A O 1
ATOM 2994 N N . ASP A 1 383 ? 10.110 -17.510 -20.192 1.00 94.31 383 ASP A N 1
ATOM 2995 C CA . ASP A 1 383 ? 10.879 -16.367 -20.687 1.00 94.31 383 ASP A CA 1
ATOM 2996 C C . ASP A 1 383 ? 11.652 -15.649 -19.562 1.00 94.31 383 ASP A C 1
ATOM 2998 O O . ASP A 1 383 ? 12.773 -15.199 -19.784 1.00 94.31 383 ASP A O 1
ATOM 3002 N N . ALA A 1 384 ? 11.072 -15.544 -18.360 1.00 93.06 384 ALA A N 1
ATOM 3003 C CA . ALA A 1 384 ? 11.563 -14.647 -17.309 1.00 93.06 384 ALA A CA 1
ATOM 3004 C C . ALA A 1 384 ? 12.240 -15.335 -16.110 1.00 93.06 384 ALA A C 1
ATOM 3006 O O . ALA A 1 384 ? 13.053 -14.715 -15.423 1.00 93.06 384 ALA A O 1
ATOM 3007 N N . ALA A 1 385 ? 11.917 -16.592 -15.790 1.00 91.25 385 ALA A N 1
ATOM 3008 C CA . ALA A 1 385 ? 12.486 -17.210 -14.596 1.00 91.25 385 ALA A CA 1
ATOM 3009 C C . ALA A 1 385 ? 13.982 -17.495 -14.789 1.00 91.25 385 ALA A C 1
ATOM 3011 O O . ALA A 1 385 ? 14.386 -18.131 -15.762 1.00 91.25 385 ALA A O 1
ATOM 3012 N N . VAL A 1 386 ? 14.791 -17.071 -13.810 1.00 91.81 386 VAL A N 1
ATOM 3013 C CA . VAL A 1 386 ? 16.264 -17.158 -13.825 1.00 91.81 386 VAL A CA 1
ATOM 3014 C C . VAL A 1 386 ? 16.812 -18.508 -14.327 1.00 91.81 386 VAL A C 1
ATOM 3016 O O . VAL A 1 386 ? 17.716 -18.468 -15.159 1.00 91.81 386 VAL A O 1
ATOM 3019 N N . PRO A 1 387 ? 16.268 -19.684 -13.941 1.00 89.12 387 PRO A N 1
ATOM 3020 C CA . PRO A 1 387 ? 16.758 -20.978 -14.430 1.00 89.12 387 PRO A CA 1
ATOM 3021 C C . PRO A 1 387 ? 16.689 -21.198 -15.950 1.00 89.12 387 PRO A C 1
ATOM 3023 O O . PRO A 1 387 ? 17.373 -22.086 -16.455 1.00 89.12 387 PRO A O 1
ATOM 3026 N N . PHE A 1 388 ? 15.868 -20.435 -16.679 1.00 91.38 388 PHE A N 1
ATOM 3027 C CA . PHE A 1 388 ? 15.718 -20.544 -18.137 1.00 91.38 388 PHE A CA 1
ATOM 3028 C C . PHE A 1 388 ? 16.504 -19.486 -18.916 1.00 91.38 388 PHE A C 1
ATOM 3030 O O . PHE A 1 388 ? 16.520 -19.522 -20.147 1.00 91.38 388 PHE A O 1
ATOM 3037 N N . LEU A 1 389 ? 17.165 -18.557 -18.224 1.00 92.00 389 LEU A N 1
ATOM 3038 C CA . LEU A 1 389 ? 17.946 -17.509 -18.869 1.00 92.00 389 LEU A CA 1
ATOM 3039 C C . LEU A 1 389 ? 19.257 -18.067 -19.435 1.00 92.00 389 LEU A C 1
ATOM 3041 O O . LEU A 1 389 ? 19.883 -18.947 -18.843 1.00 92.00 389 LEU A O 1
ATOM 3045 N N . ASP A 1 390 ? 19.707 -17.506 -20.560 1.00 93.31 390 ASP A N 1
ATOM 3046 C CA . ASP A 1 390 ? 21.028 -17.803 -21.121 1.00 93.31 390 ASP A CA 1
ATOM 3047 C C . ASP A 1 390 ? 22.123 -17.351 -20.130 1.00 93.31 390 ASP A C 1
ATOM 3049 O O . ASP A 1 390 ? 22.258 -16.143 -19.897 1.00 93.31 390 ASP A O 1
ATOM 3053 N N . PRO A 1 391 ? 22.941 -18.270 -19.570 1.00 91.56 391 PRO A N 1
ATOM 3054 C CA . PRO A 1 391 ? 24.005 -17.924 -18.628 1.00 91.56 391 PRO A CA 1
ATOM 3055 C C . PRO A 1 391 ? 24.990 -16.883 -19.172 1.00 91.56 391 PRO A C 1
ATOM 3057 O O . PRO A 1 391 ? 25.542 -16.097 -18.400 1.00 91.56 391 PRO A O 1
ATOM 3060 N N . ALA A 1 392 ? 25.224 -16.861 -20.490 1.00 91.69 392 ALA A N 1
ATOM 3061 C CA . ALA A 1 392 ? 26.146 -15.921 -21.118 1.00 91.69 392 ALA A CA 1
ATOM 3062 C C . ALA A 1 392 ? 25.607 -14.483 -21.094 1.00 91.69 392 ALA A C 1
ATOM 3064 O O . ALA A 1 392 ? 26.380 -13.545 -20.901 1.00 91.69 392 ALA A O 1
ATOM 3065 N N . VAL A 1 393 ? 24.289 -14.314 -21.246 1.00 92.75 393 VAL A N 1
ATOM 3066 C CA . VAL A 1 393 ? 23.607 -13.012 -21.162 1.00 92.75 393 VAL A CA 1
ATOM 3067 C C . VAL A 1 393 ? 23.374 -12.624 -19.703 1.00 92.75 393 VAL A C 1
ATOM 3069 O O . VAL A 1 393 ? 23.705 -11.511 -19.295 1.00 92.75 393 VAL A O 1
ATOM 3072 N N . TYR A 1 394 ? 22.884 -13.566 -18.894 1.00 93.00 394 TYR A N 1
ATOM 3073 C CA . TYR A 1 394 ? 22.670 -13.381 -17.460 1.00 93.00 394 TYR A CA 1
ATOM 3074 C C . TYR A 1 394 ? 23.975 -13.048 -16.719 1.00 93.00 394 TYR A C 1
ATOM 3076 O O . TYR A 1 394 ? 23.978 -12.311 -15.729 1.00 93.00 394 TYR A O 1
ATOM 3084 N N . GLY A 1 395 ? 25.105 -13.542 -17.234 1.00 88.88 395 GLY A N 1
ATOM 3085 C CA . GLY A 1 395 ? 26.452 -13.254 -16.752 1.00 88.88 395 GLY A CA 1
ATOM 3086 C C . GLY A 1 395 ? 26.792 -13.935 -15.426 1.00 88.88 395 GLY A C 1
ATOM 3087 O O . GLY A 1 395 ? 27.749 -13.517 -14.769 1.00 88.88 395 GLY A O 1
ATOM 3088 N N . ARG A 1 396 ? 25.989 -14.927 -15.013 1.00 88.00 396 ARG A N 1
ATOM 3089 C CA . ARG A 1 396 ? 26.074 -15.678 -13.749 1.00 88.00 396 ARG A CA 1
ATOM 3090 C C . ARG A 1 396 ? 25.491 -17.086 -13.927 1.00 88.00 396 ARG A C 1
ATOM 3092 O O . ARG A 1 396 ? 24.926 -17.398 -14.972 1.00 88.00 396 ARG A O 1
ATOM 3099 N N . SER A 1 397 ? 25.589 -17.919 -12.889 1.00 86.38 397 SER A N 1
ATOM 3100 C CA . SER A 1 397 ? 24.891 -19.209 -12.851 1.00 86.38 397 SER A CA 1
ATOM 3101 C C . SER A 1 397 ? 23.371 -18.999 -12.779 1.00 86.38 397 SER A C 1
ATOM 3103 O O . SER A 1 397 ? 22.933 -18.315 -11.856 1.00 86.38 397 SER A O 1
ATOM 3105 N N . PRO A 1 398 ? 22.555 -19.629 -13.647 1.00 85.00 398 PRO A N 1
ATOM 3106 C CA . PRO A 1 398 ? 21.087 -19.633 -13.542 1.00 85.00 398 PRO A CA 1
ATOM 3107 C C . PRO A 1 398 ? 20.523 -20.299 -12.275 1.00 85.00 398 PRO A C 1
ATOM 3109 O O . PRO A 1 398 ? 19.312 -20.353 -12.083 1.00 85.00 398 PRO A O 1
ATOM 3112 N N . LEU A 1 399 ? 21.383 -20.842 -11.415 1.00 80.62 399 LEU A N 1
ATOM 3113 C CA . LEU A 1 399 ? 21.009 -21.351 -10.095 1.00 80.62 399 LEU A CA 1
ATOM 3114 C C . LEU A 1 399 ? 21.115 -20.287 -9.000 1.00 80.62 399 LEU A C 1
ATOM 3116 O O . LEU A 1 399 ? 20.629 -20.482 -7.890 1.00 80.62 399 LEU A O 1
ATOM 3120 N N . GLU A 1 400 ? 21.753 -19.158 -9.302 1.00 78.31 400 GLU A N 1
ATOM 3121 C CA . GLU A 1 400 ? 21.893 -18.035 -8.392 1.00 78.31 400 GLU A CA 1
ATOM 3122 C C . GLU A 1 400 ? 20.889 -16.944 -8.760 1.00 78.31 400 GLU A C 1
ATOM 3124 O O . GLU A 1 400 ? 20.894 -16.430 -9.880 1.00 78.31 400 GLU A O 1
ATOM 3129 N N . ASN A 1 401 ? 20.059 -16.546 -7.798 1.00 84.50 401 ASN A N 1
ATOM 3130 C CA . ASN A 1 401 ? 19.105 -15.463 -7.990 1.00 84.50 401 ASN A CA 1
ATOM 3131 C C . ASN A 1 401 ? 19.734 -14.090 -7.672 1.00 84.50 401 ASN A C 1
ATOM 3133 O O . ASN A 1 401 ? 20.742 -13.963 -6.969 1.00 84.50 401 ASN A O 1
ATOM 3137 N N . VAL A 1 402 ? 19.129 -13.031 -8.198 1.00 87.38 402 VAL A N 1
ATOM 3138 C CA . VAL A 1 402 ? 19.602 -11.650 -8.066 1.00 87.38 402 VAL A CA 1
ATOM 3139 C C . VAL A 1 402 ? 18.463 -10.711 -7.695 1.00 87.38 402 VAL A C 1
ATOM 3141 O O . VAL A 1 402 ? 17.299 -11.094 -7.643 1.00 87.38 402 VAL A O 1
ATOM 3144 N N . SER A 1 403 ? 18.790 -9.456 -7.394 1.00 87.38 403 SER A N 1
ATOM 3145 C CA . SER A 1 403 ? 17.753 -8.454 -7.127 1.00 87.38 403 SER A CA 1
ATOM 3146 C C . SER A 1 403 ? 17.097 -7.966 -8.417 1.00 87.38 403 SER A C 1
ATOM 3148 O O . SER A 1 403 ? 15.878 -7.812 -8.462 1.00 87.38 403 SER A O 1
ATOM 3150 N N . PHE A 1 404 ? 17.903 -7.716 -9.452 1.00 95.25 404 PHE A N 1
ATOM 3151 C CA . PHE A 1 404 ? 17.420 -7.194 -10.727 1.00 95.25 404 PHE A CA 1
ATOM 3152 C C . PHE A 1 404 ? 18.330 -7.570 -11.897 1.00 95.25 404 PHE A C 1
ATOM 3154 O O . PHE A 1 404 ? 19.505 -7.901 -11.700 1.00 95.25 404 PHE A O 1
ATOM 3161 N N . LEU A 1 405 ? 17.787 -7.468 -13.111 1.00 97.62 405 LEU A N 1
ATOM 3162 C CA . LEU A 1 405 ? 18.543 -7.495 -14.361 1.00 97.62 405 LEU A CA 1
ATOM 3163 C C . LEU A 1 405 ? 18.506 -6.117 -15.022 1.00 97.62 405 LEU A C 1
ATOM 3165 O O . LEU A 1 405 ? 17.487 -5.420 -14.979 1.00 97.62 405 LEU A O 1
ATOM 3169 N N . GLY A 1 406 ? 19.606 -5.727 -15.667 1.00 97.94 406 GLY A N 1
ATOM 3170 C CA . GLY A 1 406 ? 19.600 -4.537 -16.514 1.00 97.94 406 GLY A CA 1
ATOM 3171 C C . GLY A 1 406 ? 18.667 -4.748 -17.707 1.00 97.94 406 GLY A C 1
ATOM 3172 O O . GLY A 1 406 ? 18.821 -5.720 -18.438 1.00 97.94 406 GLY A O 1
ATOM 3173 N N . SER A 1 407 ? 17.684 -3.875 -17.911 1.00 98.25 407 SER A N 1
ATOM 3174 C CA . SER A 1 407 ? 16.743 -4.017 -19.033 1.00 98.25 407 SER A CA 1
ATOM 3175 C C . SER A 1 407 ? 17.355 -3.541 -20.354 1.00 98.25 407 SER A C 1
ATOM 3177 O O . SER A 1 407 ? 18.437 -2.945 -20.390 1.00 98.25 407 SER A O 1
ATOM 3179 N N . SER A 1 408 ? 16.665 -3.778 -21.467 1.00 97.81 408 SER A N 1
ATOM 3180 C CA . SER A 1 408 ? 17.127 -3.406 -22.807 1.00 97.81 408 SER A CA 1
ATOM 3181 C C . SER A 1 408 ? 17.235 -1.896 -23.033 1.00 97.81 408 SER A C 1
ATOM 3183 O O . SER A 1 408 ? 17.969 -1.472 -23.930 1.00 97.81 408 SER A O 1
ATOM 3185 N N . VAL A 1 409 ? 16.584 -1.082 -22.193 1.00 97.50 409 VAL A N 1
ATOM 3186 C CA . VAL A 1 409 ? 16.694 0.386 -22.231 1.00 97.50 409 VAL A CA 1
ATOM 3187 C C . VAL A 1 409 ? 17.976 0.914 -21.580 1.00 97.50 409 VAL A C 1
ATOM 3189 O O . VAL A 1 409 ? 18.272 2.102 -21.709 1.00 97.50 409 VAL A O 1
ATOM 3192 N N . ASN A 1 410 ? 18.769 0.059 -20.920 1.00 98.06 410 ASN A N 1
ATOM 3193 C CA . ASN A 1 410 ? 20.034 0.483 -20.329 1.00 98.06 410 ASN A CA 1
ATOM 3194 C C . ASN A 1 410 ? 20.998 1.006 -21.416 1.00 98.06 410 ASN A C 1
ATOM 3196 O O . ASN A 1 410 ? 21.199 0.329 -22.437 1.00 98.06 410 ASN A O 1
ATOM 3200 N N . PRO A 1 411 ? 21.601 2.200 -21.248 1.00 96.25 411 PRO A N 1
ATOM 3201 C CA . PRO A 1 411 ? 22.507 2.765 -22.243 1.00 96.25 411 PRO A CA 1
ATOM 3202 C C . PRO A 1 411 ? 23.790 1.948 -22.423 1.00 96.25 411 PRO A C 1
ATOM 3204 O O . PRO A 1 411 ? 24.367 2.010 -23.505 1.00 96.25 411 PRO A O 1
ATOM 3207 N N . ASP A 1 412 ? 24.215 1.175 -21.419 1.00 96.75 412 ASP A N 1
ATOM 3208 C CA . ASP A 1 412 ? 25.333 0.238 -21.530 1.00 96.75 412 ASP A CA 1
ATOM 3209 C C . ASP A 1 412 ? 24.844 -1.124 -22.060 1.00 96.75 412 ASP A C 1
ATOM 3211 O O . ASP A 1 412 ? 24.145 -1.851 -21.345 1.00 96.75 412 ASP A O 1
ATOM 3215 N N . PRO A 1 413 ? 25.218 -1.527 -23.292 1.00 95.31 413 PRO A N 1
ATOM 3216 C CA . PRO A 1 413 ? 24.837 -2.824 -23.838 1.00 95.31 413 PRO A CA 1
ATOM 3217 C C . PRO A 1 413 ? 25.337 -4.013 -23.010 1.00 95.31 413 PRO A C 1
ATOM 3219 O O . PRO A 1 413 ? 24.695 -5.059 -23.035 1.00 95.31 413 PRO A O 1
ATOM 3222 N N . ALA A 1 414 ? 26.441 -3.871 -22.269 1.00 94.12 414 ALA A N 1
ATOM 3223 C CA . ALA A 1 414 ? 27.006 -4.947 -21.453 1.00 94.12 414 ALA A CA 1
ATOM 3224 C C . ALA A 1 414 ? 26.196 -5.235 -20.174 1.00 94.12 414 ALA A C 1
ATOM 3226 O O . ALA A 1 414 ? 26.384 -6.282 -19.550 1.00 94.12 414 ALA A O 1
ATOM 3227 N N . ALA A 1 415 ? 25.304 -4.320 -19.781 1.00 94.12 415 ALA A N 1
ATOM 3228 C CA . ALA A 1 415 ? 24.417 -4.485 -18.634 1.00 94.12 415 ALA A CA 1
ATOM 3229 C C . ALA A 1 415 ? 23.077 -5.152 -18.994 1.00 94.12 415 ALA A C 1
ATOM 3231 O O . ALA A 1 415 ? 22.375 -5.629 -18.103 1.00 94.12 415 ALA A O 1
ATOM 3232 N N . ARG A 1 416 ? 22.705 -5.191 -20.280 1.00 97.25 416 ARG A N 1
ATOM 3233 C CA . ARG A 1 416 ? 21.390 -5.664 -20.741 1.00 97.25 416 ARG A CA 1
ATOM 3234 C C . ARG A 1 416 ? 21.255 -7.178 -20.564 1.00 97.25 416 ARG A C 1
ATOM 3236 O O . ARG A 1 416 ? 22.082 -7.932 -21.063 1.00 97.25 416 ARG A O 1
ATOM 3243 N N . GLY A 1 417 ? 20.216 -7.609 -19.856 1.00 96.06 417 GLY A N 1
ATOM 3244 C CA . GLY A 1 417 ? 19.952 -9.002 -19.489 1.00 96.06 417 GLY A CA 1
ATOM 3245 C C . GLY A 1 417 ? 20.848 -9.549 -18.372 1.00 96.06 417 GLY A C 1
ATOM 3246 O O . GLY A 1 417 ? 20.631 -10.670 -17.920 1.00 96.06 417 GLY A O 1
ATOM 3247 N N . ARG A 1 418 ? 21.827 -8.774 -17.888 1.00 96.12 418 ARG A N 1
ATOM 3248 C CA . ARG A 1 418 ? 22.784 -9.222 -16.871 1.00 96.12 418 ARG A CA 1
ATOM 3249 C C . ARG A 1 418 ? 22.206 -9.089 -15.465 1.00 96.12 418 ARG A C 1
ATOM 3251 O O . ARG A 1 418 ? 21.593 -8.071 -15.155 1.00 96.12 418 ARG A O 1
ATOM 3258 N N . GLY A 1 419 ? 22.433 -10.086 -14.609 1.00 93.31 419 GLY A N 1
ATOM 3259 C CA . GLY A 1 419 ? 21.959 -10.103 -13.223 1.00 93.31 419 GLY A CA 1
ATOM 3260 C C . GLY A 1 419 ? 22.872 -9.363 -12.237 1.00 93.31 419 GLY A C 1
ATOM 3261 O O . GLY A 1 419 ? 24.089 -9.565 -12.234 1.00 93.31 419 GLY A O 1
ATOM 3262 N N . PHE A 1 420 ? 22.288 -8.558 -11.341 1.00 89.38 420 PHE A N 1
ATOM 3263 C CA . PHE A 1 420 ? 23.013 -7.708 -10.387 1.00 89.38 420 PHE A CA 1
ATOM 3264 C C . PHE A 1 420 ? 22.495 -7.812 -8.948 1.00 89.38 420 PHE A C 1
ATOM 3266 O O . PHE A 1 420 ? 21.302 -7.973 -8.696 1.00 89.38 420 PHE A O 1
ATOM 3273 N N . VAL A 1 421 ? 23.419 -7.641 -7.993 1.00 84.00 421 VAL A N 1
ATOM 3274 C CA . VAL A 1 421 ? 23.195 -7.809 -6.546 1.00 84.00 421 VAL A CA 1
ATOM 3275 C C . VAL A 1 421 ? 22.743 -9.235 -6.238 1.00 84.00 421 VAL A C 1
ATOM 3277 O O . VAL A 1 421 ? 21.551 -9.546 -6.241 1.00 84.00 421 VAL A O 1
ATOM 3280 N N . ALA A 1 422 ? 23.737 -10.097 -5.997 1.00 72.12 422 ALA A N 1
ATOM 3281 C CA . ALA A 1 422 ? 23.538 -11.479 -5.575 1.00 72.12 422 ALA A CA 1
ATOM 3282 C C . ALA A 1 422 ? 22.584 -11.536 -4.381 1.00 72.12 422 ALA A C 1
ATOM 3284 O O . ALA A 1 422 ? 22.795 -10.823 -3.397 1.00 72.12 422 ALA A O 1
ATOM 3285 N N . ARG A 1 423 ? 21.562 -12.383 -4.453 1.00 62.75 423 ARG A N 1
ATOM 3286 C CA . ARG A 1 423 ? 20.794 -12.761 -3.273 1.00 62.75 423 ARG A CA 1
ATOM 3287 C C . ARG A 1 423 ? 20.939 -14.257 -3.078 1.00 62.75 423 ARG A C 1
ATOM 3289 O O . ARG A 1 423 ? 20.638 -15.030 -3.981 1.00 62.75 423 ARG A O 1
ATOM 3296 N N . LEU A 1 424 ? 21.329 -14.654 -1.871 1.00 45.16 424 LEU A N 1
ATOM 3297 C CA . LEU A 1 424 ? 20.903 -15.951 -1.368 1.00 45.16 424 LEU A CA 1
ATOM 3298 C C . LEU A 1 424 ? 19.384 -15.836 -1.211 1.00 45.16 424 LEU A C 1
ATOM 3300 O O . LEU A 1 424 ? 18.894 -14.882 -0.603 1.00 45.16 424 LEU A O 1
ATOM 3304 N N . ILE A 1 425 ? 18.653 -16.709 -1.893 1.00 38.88 425 ILE A N 1
ATOM 3305 C CA . ILE A 1 425 ? 17.192 -16.683 -1.982 1.00 38.88 425 ILE A CA 1
ATOM 3306 C C . ILE A 1 425 ? 16.610 -16.588 -0.561 1.00 38.88 425 ILE A C 1
ATOM 3308 O O . ILE A 1 425 ? 16.904 -17.456 0.260 1.00 38.88 425 ILE A O 1
ATOM 3312 N N . PRO A 1 426 ? 15.793 -15.569 -0.227 1.00 33.47 426 PRO A N 1
ATOM 3313 C CA . PRO A 1 426 ? 15.075 -15.578 1.036 1.00 33.47 426 PRO A CA 1
ATOM 3314 C C . PRO A 1 426 ? 14.023 -16.702 1.048 1.00 33.47 426 PRO A C 1
ATOM 3316 O O . PRO A 1 426 ? 13.026 -16.653 0.333 1.00 33.47 426 PRO A O 1
ATOM 3319 N N . ALA A 1 427 ? 14.310 -17.699 1.882 1.00 36.09 427 ALA A N 1
ATOM 3320 C CA . ALA A 1 427 ? 13.442 -18.596 2.651 1.00 36.09 427 ALA A CA 1
ATOM 3321 C C . ALA A 1 427 ? 12.499 -19.630 1.997 1.00 36.09 427 ALA A C 1
ATOM 3323 O O . ALA A 1 427 ? 12.338 -20.660 2.635 1.00 36.09 427 ALA A O 1
ATOM 3324 N N . ASP A 1 428 ? 11.953 -19.490 0.781 1.00 34.06 428 ASP A N 1
ATOM 3325 C CA . ASP A 1 428 ? 10.912 -20.458 0.324 1.00 34.06 428 ASP A CA 1
ATOM 3326 C C . ASP A 1 428 ? 11.179 -21.161 -1.022 1.00 34.06 428 ASP A C 1
ATOM 3328 O O . ASP A 1 428 ? 10.293 -21.795 -1.595 1.00 34.06 428 ASP A O 1
ATOM 3332 N N . GLY A 1 429 ? 12.400 -21.085 -1.556 1.00 39.16 429 GLY A N 1
ATOM 3333 C CA . GLY A 1 429 ? 12.697 -21.647 -2.879 1.00 39.16 429 GLY A CA 1
ATOM 3334 C C . GLY A 1 429 ? 14.160 -21.976 -3.110 1.00 39.16 429 GLY A C 1
ATOM 3335 O O . GLY A 1 429 ? 14.692 -21.642 -4.167 1.00 39.16 429 GLY A O 1
ATOM 3336 N N . ASP A 1 430 ? 14.824 -22.580 -2.126 1.00 44.25 430 ASP A N 1
ATOM 3337 C CA . ASP A 1 430 ? 16.214 -22.984 -2.297 1.00 44.25 430 ASP A CA 1
ATOM 3338 C C . ASP A 1 430 ? 16.330 -24.224 -3.198 1.00 44.25 430 ASP A C 1
ATOM 3340 O O . ASP A 1 430 ? 15.944 -25.334 -2.831 1.00 44.25 430 ASP A O 1
ATOM 3344 N N . VAL A 1 431 ? 16.875 -24.032 -4.399 1.00 48.84 431 VAL A N 1
ATOM 3345 C CA . VAL A 1 431 ? 17.208 -25.128 -5.319 1.00 48.84 431 VAL A CA 1
ATOM 3346 C C . VAL A 1 431 ? 18.521 -25.814 -4.891 1.00 48.84 431 VAL A C 1
ATOM 3348 O O . VAL A 1 431 ? 18.759 -26.969 -5.247 1.00 48.84 431 VAL A O 1
ATOM 3351 N N . VAL A 1 432 ? 19.352 -25.152 -4.071 1.00 50.34 432 VAL A N 1
ATOM 3352 C CA . VAL A 1 432 ? 20.615 -25.685 -3.521 1.00 50.34 432 VAL A CA 1
ATOM 3353 C C . VAL A 1 432 ? 20.352 -26.805 -2.507 1.00 50.34 432 VAL A C 1
ATOM 3355 O O . VAL A 1 432 ? 21.195 -27.676 -2.323 1.00 50.34 432 VAL A O 1
ATOM 3358 N N . ALA A 1 433 ? 19.146 -26.885 -1.937 1.00 54.19 433 ALA A N 1
ATOM 3359 C CA . ALA A 1 433 ? 18.728 -28.003 -1.089 1.00 54.19 433 ALA A CA 1
ATOM 3360 C C . ALA A 1 433 ? 18.471 -29.318 -1.865 1.00 54.19 433 ALA A C 1
ATOM 3362 O O . ALA A 1 433 ? 18.301 -30.378 -1.259 1.00 54.19 433 ALA A O 1
ATOM 3363 N N . MET A 1 434 ? 18.428 -29.294 -3.205 1.00 60.03 434 MET A N 1
ATOM 3364 C CA . MET A 1 434 ? 18.178 -30.489 -4.016 1.00 60.03 434 MET A CA 1
ATOM 3365 C C . MET A 1 434 ? 19.484 -31.191 -4.409 1.00 60.03 434 MET A C 1
ATOM 3367 O O . MET A 1 434 ? 20.241 -30.691 -5.241 1.00 60.03 434 MET A O 1
ATOM 3371 N N . LYS A 1 435 ? 19.700 -32.421 -3.915 1.00 63.38 435 LYS A N 1
ATOM 3372 C CA . LYS A 1 435 ? 20.890 -33.243 -4.242 1.00 63.38 435 LYS A CA 1
ATOM 3373 C C . LYS A 1 435 ? 21.150 -33.373 -5.745 1.00 63.38 435 LYS A C 1
ATOM 3375 O O . LYS A 1 435 ? 22.290 -33.289 -6.180 1.00 63.38 435 LYS A O 1
ATOM 3380 N N . SER A 1 436 ? 20.102 -33.526 -6.555 1.00 67.88 436 SER A N 1
ATOM 3381 C CA . SER A 1 436 ? 20.236 -33.621 -8.015 1.00 67.88 436 SER A CA 1
ATOM 3382 C C . SER A 1 436 ? 20.823 -32.360 -8.654 1.00 67.88 436 SER A C 1
ATOM 3384 O O . SER A 1 436 ? 21.475 -32.446 -9.690 1.00 67.88 436 SER A O 1
ATOM 3386 N N . VAL A 1 437 ? 20.582 -31.195 -8.055 1.00 65.62 437 VAL A N 1
ATOM 3387 C CA . VAL A 1 437 ? 21.054 -29.899 -8.554 1.00 65.62 437 VAL A CA 1
ATOM 3388 C C . VAL A 1 437 ? 22.489 -29.652 -8.107 1.00 65.62 437 VAL A C 1
ATOM 3390 O O . VAL A 1 437 ? 23.299 -29.226 -8.928 1.00 65.62 437 VAL A O 1
ATOM 3393 N N . LEU A 1 438 ? 22.820 -30.004 -6.861 1.00 74.25 438 LEU A N 1
ATOM 3394 C CA . LEU A 1 438 ? 24.194 -29.997 -6.353 1.00 74.25 438 LEU A CA 1
ATOM 3395 C C . LEU A 1 438 ? 25.111 -30.881 -7.212 1.00 74.25 438 LEU A C 1
ATOM 3397 O O . LEU A 1 438 ? 26.119 -30.409 -7.728 1.00 74.25 438 LEU A O 1
ATOM 3401 N N . GLU A 1 439 ? 24.707 -32.128 -7.463 1.00 76.00 439 GLU A N 1
ATOM 3402 C CA . GLU A 1 439 ? 25.487 -33.080 -8.266 1.00 76.00 439 GLU A CA 1
ATOM 3403 C C . GLU A 1 439 ? 25.670 -32.634 -9.719 1.00 76.00 439 GLU A C 1
ATOM 3405 O O . GLU A 1 439 ? 26.768 -32.720 -10.269 1.00 76.00 439 GLU A O 1
ATOM 3410 N N . ALA A 1 440 ? 24.614 -32.111 -10.350 1.00 74.94 440 ALA A N 1
ATOM 3411 C CA . ALA A 1 440 ? 24.681 -31.657 -11.737 1.00 74.94 440 ALA A CA 1
ATOM 3412 C C . ALA A 1 440 ? 25.613 -30.448 -11.937 1.00 74.94 440 ALA A C 1
ATOM 3414 O O . ALA A 1 440 ? 26.043 -30.194 -13.061 1.00 74.94 440 ALA A O 1
ATOM 3415 N N . ASN A 1 441 ? 25.923 -29.706 -10.868 1.00 72.38 441 ASN A N 1
ATOM 3416 C CA . ASN A 1 441 ? 26.639 -28.432 -10.942 1.00 72.38 441 ASN A CA 1
ATOM 3417 C C . ASN A 1 441 ? 27.906 -28.386 -10.088 1.00 72.38 441 ASN A C 1
ATOM 3419 O O . ASN A 1 441 ? 28.530 -27.330 -10.008 1.00 72.38 441 ASN A O 1
ATOM 3423 N N . LYS A 1 442 ? 28.323 -29.508 -9.491 1.00 77.50 442 LYS A N 1
ATOM 3424 C CA . LYS A 1 442 ? 29.504 -29.582 -8.620 1.00 77.50 442 LYS A CA 1
ATOM 3425 C C . LYS A 1 442 ? 30.762 -28.988 -9.264 1.00 77.50 442 LYS A C 1
ATOM 3427 O O . LYS A 1 442 ? 31.527 -28.295 -8.616 1.00 77.50 442 LYS A O 1
ATOM 3432 N N . ASP A 1 443 ? 30.932 -29.152 -10.573 1.00 82.62 443 ASP A N 1
ATOM 3433 C CA . ASP A 1 443 ? 32.112 -28.661 -11.291 1.00 82.62 443 ASP A CA 1
ATOM 3434 C C . ASP A 1 443 ? 32.040 -27.178 -11.710 1.00 82.62 443 ASP A C 1
ATOM 3436 O O . ASP A 1 443 ? 32.970 -26.681 -12.345 1.00 82.62 443 ASP A O 1
ATOM 3440 N N . TYR A 1 444 ? 30.967 -26.455 -11.366 1.00 74.56 444 TYR A N 1
ATOM 3441 C CA . TYR A 1 444 ? 30.814 -25.035 -11.684 1.00 74.56 444 TYR A CA 1
ATOM 3442 C C . TYR A 1 444 ? 31.782 -24.166 -10.869 1.00 74.56 444 TYR A C 1
ATOM 3444 O O . TYR A 1 444 ? 31.678 -24.077 -9.646 1.00 74.56 444 TYR A O 1
ATOM 3452 N N . GLU A 1 445 ? 32.680 -23.463 -11.559 1.00 75.88 445 GLU A N 1
ATOM 3453 C CA . GLU A 1 445 ? 33.599 -22.487 -10.967 1.00 75.88 445 GLU A CA 1
ATOM 3454 C C . GLU A 1 445 ? 33.014 -21.074 -11.047 1.00 75.88 445 GLU A C 1
ATOM 3456 O O . GLU A 1 445 ? 32.541 -20.646 -12.102 1.00 75.88 445 GLU A O 1
ATOM 3461 N N . ASN A 1 446 ? 33.065 -20.321 -9.942 1.00 58.38 446 ASN A N 1
ATOM 3462 C CA . ASN A 1 446 ? 32.591 -18.937 -9.899 1.00 58.38 446 ASN A CA 1
ATOM 3463 C C . ASN A 1 446 ? 33.760 -17.926 -9.899 1.00 58.38 446 ASN A C 1
ATOM 3465 O O . ASN A 1 446 ? 34.387 -17.722 -8.852 1.00 58.38 446 ASN A O 1
ATOM 3469 N N . PRO A 1 447 ? 34.033 -17.220 -11.017 1.00 59.56 447 PRO A N 1
ATOM 3470 C CA . PRO A 1 447 ? 35.123 -16.244 -11.100 1.00 59.56 447 PRO A CA 1
ATOM 3471 C C . PRO A 1 447 ? 34.987 -15.068 -10.134 1.00 59.56 447 PRO A C 1
ATOM 3473 O O . PRO A 1 447 ? 35.992 -14.529 -9.672 1.00 59.56 447 PRO A O 1
ATOM 3476 N N . SER A 1 448 ? 33.758 -14.689 -9.773 1.00 46.72 448 SER A N 1
ATOM 3477 C CA . SER A 1 448 ? 33.499 -13.620 -8.803 1.00 46.72 448 SER A CA 1
ATOM 3478 C C . SER A 1 448 ? 33.862 -14.013 -7.369 1.00 46.72 448 SER A C 1
ATOM 3480 O O . SER A 1 448 ? 34.100 -13.129 -6.551 1.00 46.72 448 SER A O 1
ATOM 3482 N N . PHE A 1 449 ? 33.977 -15.312 -7.078 1.00 48.22 449 PHE A N 1
ATOM 3483 C CA . PHE A 1 449 ? 34.459 -15.840 -5.798 1.00 48.22 449 PHE A CA 1
ATOM 3484 C C . PHE A 1 449 ? 35.868 -16.444 -5.897 1.00 48.22 449 PHE A C 1
ATOM 3486 O O . PHE A 1 449 ? 36.253 -17.265 -5.070 1.00 48.22 449 PHE A O 1
ATOM 3493 N N . GLY A 1 450 ? 36.664 -16.049 -6.897 1.00 66.75 450 GLY A N 1
ATOM 3494 C CA . GLY A 1 450 ? 38.028 -16.563 -7.066 1.00 66.75 450 GLY A CA 1
ATOM 3495 C C . GLY A 1 450 ? 38.077 -17.998 -7.597 1.00 66.75 450 GLY A C 1
ATOM 3496 O O . GLY A 1 450 ? 38.943 -18.765 -7.189 1.00 66.75 450 GLY A O 1
ATOM 3497 N N . ASN A 1 451 ? 37.148 -18.347 -8.494 1.00 77.44 451 ASN A N 1
ATOM 3498 C CA . ASN A 1 451 ? 36.980 -19.675 -9.102 1.00 77.44 451 ASN A CA 1
ATOM 3499 C C . ASN A 1 451 ? 36.643 -20.788 -8.095 1.00 77.44 451 ASN A C 1
ATOM 3501 O O . ASN A 1 451 ? 36.959 -21.952 -8.318 1.00 77.44 451 ASN A O 1
ATOM 3505 N N . GLN A 1 452 ? 35.985 -20.449 -6.984 1.00 67.62 452 GLN A N 1
ATOM 3506 C CA . GLN A 1 452 ? 35.491 -21.453 -6.040 1.00 67.62 452 GLN A CA 1
ATOM 3507 C C . GLN A 1 452 ? 34.385 -22.310 -6.668 1.00 67.62 452 GLN A C 1
ATOM 3509 O O . GLN A 1 452 ? 33.506 -21.787 -7.362 1.00 67.62 452 GLN A O 1
ATOM 3514 N N . LYS A 1 453 ? 34.404 -23.610 -6.358 1.00 79.31 453 LYS A N 1
ATOM 3515 C CA . LYS A 1 453 ? 33.364 -24.583 -6.708 1.00 79.31 453 LYS A CA 1
ATOM 3516 C C . LYS A 1 453 ? 32.367 -24.744 -5.566 1.00 79.31 453 LYS A C 1
ATOM 3518 O O . LYS A 1 453 ? 32.338 -25.745 -4.859 1.00 79.31 453 LYS A O 1
ATOM 3523 N N . THR A 1 454 ? 31.552 -23.720 -5.342 1.00 73.81 454 THR A N 1
ATOM 3524 C CA . THR A 1 454 ? 30.653 -23.677 -4.177 1.00 73.81 454 THR A CA 1
ATOM 3525 C C . THR A 1 454 ? 29.634 -24.829 -4.171 1.00 73.81 454 THR A C 1
ATOM 3527 O O . THR A 1 454 ? 29.260 -25.306 -3.107 1.00 73.81 454 THR A O 1
ATOM 3530 N N . TYR A 1 455 ? 29.228 -25.331 -5.343 1.00 73.25 455 TYR A N 1
ATOM 3531 C CA . TYR A 1 455 ? 28.332 -26.488 -5.451 1.00 73.25 455 TYR A CA 1
ATOM 3532 C C . TYR A 1 455 ? 29.016 -27.825 -5.154 1.00 73.25 455 TYR A C 1
ATOM 3534 O O . TYR A 1 455 ? 28.346 -28.713 -4.648 1.00 73.25 455 TYR A O 1
ATOM 3542 N N . GLU A 1 456 ? 30.319 -27.972 -5.430 1.00 80.88 456 GLU A N 1
ATOM 3543 C CA . GLU A 1 456 ? 31.101 -29.140 -4.988 1.00 80.88 456 GLU A CA 1
ATOM 3544 C C . GLU A 1 456 ? 31.122 -29.195 -3.466 1.00 80.88 456 GLU A C 1
ATOM 3546 O O . GLU A 1 456 ? 30.734 -30.203 -2.889 1.00 80.88 456 GLU A O 1
ATOM 3551 N N . PHE A 1 457 ? 31.440 -28.063 -2.832 1.00 79.94 457 PHE A N 1
ATOM 3552 C CA . PHE A 1 457 ? 31.383 -27.929 -1.381 1.00 79.94 457 PHE A CA 1
ATOM 3553 C C . PHE A 1 457 ? 29.992 -28.289 -0.836 1.00 79.94 457 PHE A C 1
ATOM 3555 O O . PHE A 1 457 ? 29.870 -29.163 0.012 1.00 79.94 457 PHE A O 1
ATOM 3562 N N . PHE A 1 458 ? 28.914 -27.692 -1.355 1.00 73.88 458 PHE A N 1
ATOM 3563 C CA . PHE A 1 458 ? 27.566 -28.016 -0.875 1.00 73.88 458 PHE A CA 1
ATOM 3564 C C . PHE A 1 458 ? 27.133 -29.458 -1.182 1.00 73.88 458 PHE A C 1
ATOM 3566 O O . PHE A 1 458 ? 26.392 -30.030 -0.388 1.00 73.88 458 PHE A O 1
ATOM 3573 N N . ALA A 1 459 ? 27.577 -30.062 -2.290 1.00 78.88 459 ALA A N 1
ATOM 3574 C CA . ALA A 1 459 ? 27.328 -31.472 -2.595 1.00 78.88 459 ALA A CA 1
ATOM 3575 C C . ALA A 1 459 ? 28.018 -32.395 -1.580 1.00 78.88 459 ALA A C 1
ATOM 3577 O O . ALA A 1 459 ? 27.389 -33.330 -1.075 1.00 78.88 459 ALA A O 1
ATOM 3578 N N . GLU A 1 460 ? 29.276 -32.103 -1.239 1.00 80.62 460 GLU A N 1
ATOM 3579 C CA . GLU A 1 460 ? 30.033 -32.810 -0.204 1.00 80.62 460 GLU A CA 1
ATOM 3580 C C . GLU A 1 460 ? 29.341 -32.682 1.158 1.00 80.62 460 GLU A C 1
ATOM 3582 O O . GLU A 1 460 ? 29.043 -33.697 1.791 1.00 80.62 460 GLU A O 1
ATOM 3587 N N . GLU A 1 461 ? 28.968 -31.467 1.561 1.00 76.38 461 GLU A N 1
ATOM 3588 C CA . GLU A 1 461 ? 28.251 -31.221 2.817 1.00 76.38 461 GLU A CA 1
ATOM 3589 C C . GLU A 1 461 ? 26.879 -31.920 2.840 1.00 76.38 461 GLU A C 1
ATOM 3591 O O . GLU A 1 461 ? 26.537 -32.601 3.805 1.00 76.38 461 GLU A O 1
ATOM 3596 N N . ALA A 1 462 ? 26.103 -31.860 1.753 1.00 70.50 462 ALA A N 1
ATOM 3597 C CA . ALA A 1 462 ? 24.800 -32.525 1.655 1.00 70.50 462 ALA A CA 1
ATOM 3598 C C . ALA A 1 462 ? 24.892 -34.063 1.671 1.00 70.50 462 ALA A C 1
ATOM 3600 O O . ALA A 1 462 ? 23.908 -34.744 1.991 1.00 70.50 462 ALA A O 1
ATOM 3601 N N . SER A 1 463 ? 26.047 -34.629 1.309 1.00 70.75 463 SER A N 1
ATOM 3602 C CA . SER A 1 463 ? 26.326 -36.066 1.419 1.00 70.75 463 SER A CA 1
ATOM 3603 C C . SER A 1 463 ? 26.592 -36.495 2.865 1.00 70.75 463 SER A C 1
ATOM 3605 O O . SER A 1 463 ? 26.261 -37.623 3.231 1.00 70.75 463 SER A O 1
ATOM 3607 N N . ALA A 1 464 ? 27.100 -35.576 3.691 1.00 67.56 464 ALA A N 1
ATOM 3608 C CA . ALA A 1 464 ? 27.312 -35.768 5.121 1.00 67.56 464 ALA A CA 1
ATOM 3609 C C . ALA A 1 464 ? 26.025 -35.597 5.953 1.00 67.56 464 ALA A C 1
ATOM 3611 O O . ALA A 1 464 ? 25.988 -36.006 7.114 1.00 67.56 464 ALA A O 1
ATOM 3612 N N . VAL A 1 465 ? 24.957 -35.037 5.370 1.00 60.62 465 VAL A N 1
ATOM 3613 C CA . VAL A 1 465 ? 23.642 -34.936 6.019 1.00 60.62 465 VAL A CA 1
ATOM 3614 C C . VAL A 1 465 ? 22.922 -36.288 5.965 1.00 60.62 465 VAL A C 1
ATOM 3616 O O . VAL A 1 465 ? 22.371 -36.691 4.932 1.00 60.62 465 VAL A O 1
ATOM 3619 N N . ASP A 1 466 ? 22.900 -36.989 7.099 1.00 57.84 466 ASP A N 1
ATOM 3620 C CA . ASP A 1 466 ? 22.113 -38.207 7.288 1.00 57.84 466 ASP A CA 1
ATOM 3621 C C . ASP A 1 466 ? 20.660 -37.871 7.667 1.00 57.84 466 ASP A C 1
ATOM 3623 O O . ASP A 1 466 ? 20.318 -37.627 8.823 1.00 57.84 466 ASP A O 1
ATOM 3627 N N . TYR A 1 467 ? 19.774 -37.897 6.671 1.00 51.38 467 TYR A N 1
ATOM 3628 C CA . TYR A 1 467 ? 18.339 -37.652 6.853 1.00 51.38 467 TYR A CA 1
ATOM 3629 C C . TYR A 1 467 ? 17.605 -38.770 7.615 1.00 51.38 467 TYR A C 1
ATOM 3631 O O . TYR A 1 467 ? 16.436 -38.598 7.960 1.00 51.38 467 TYR A O 1
ATOM 3639 N N . SER A 1 468 ? 18.247 -39.916 7.870 1.00 53.47 468 SER A N 1
ATOM 3640 C CA . SER A 1 468 ? 17.667 -41.000 8.674 1.00 53.47 468 SER A CA 1
ATOM 3641 C C . SER A 1 468 ? 17.793 -40.763 10.182 1.00 53.47 468 SER A C 1
ATOM 3643 O O . SER A 1 468 ? 17.132 -41.448 10.964 1.00 53.47 468 SER A O 1
ATOM 3645 N N . LEU A 1 469 ? 18.585 -39.761 10.578 1.00 52.25 469 LEU A N 1
ATOM 3646 C CA . LEU A 1 469 ? 18.851 -39.398 11.966 1.00 52.25 469 LEU A CA 1
ATOM 3647 C C . LEU A 1 469 ? 17.999 -38.234 12.471 1.00 52.25 469 LEU A C 1
ATOM 3649 O O . LEU A 1 469 ? 18.237 -37.798 13.591 1.00 52.25 469 LEU A O 1
ATOM 3653 N N . VAL A 1 470 ? 16.991 -37.771 11.713 1.00 50.38 470 VAL A N 1
ATOM 3654 C CA . VAL A 1 470 ? 16.076 -36.751 12.238 1.00 50.38 470 VAL A CA 1
ATOM 3655 C C . VAL A 1 470 ? 15.232 -37.343 13.356 1.00 50.38 470 VAL A C 1
ATOM 3657 O O . VAL A 1 470 ? 14.228 -38.022 13.122 1.00 50.38 470 VAL A O 1
ATOM 3660 N N . THR A 1 471 ? 15.657 -37.111 14.590 1.00 61.31 471 THR A N 1
ATOM 3661 C CA . THR A 1 471 ? 14.953 -37.583 15.774 1.00 61.31 471 THR A CA 1
ATOM 3662 C C . THR A 1 471 ? 14.051 -36.488 16.331 1.00 61.31 471 THR A C 1
ATOM 3664 O O . THR A 1 471 ? 14.146 -35.310 15.993 1.00 61.31 471 THR A O 1
ATOM 3667 N N . ARG A 1 472 ? 13.176 -36.856 17.271 1.00 60.66 472 ARG A N 1
ATOM 3668 C CA . ARG A 1 472 ? 12.371 -35.887 18.036 1.00 60.66 472 ARG A CA 1
ATOM 3669 C C . ARG A 1 472 ? 13.206 -34.889 18.863 1.00 60.66 472 ARG A C 1
ATOM 3671 O O . ARG A 1 472 ? 12.620 -34.005 19.481 1.00 60.66 472 ARG A O 1
ATOM 3678 N N . TYR A 1 473 ? 14.525 -35.073 18.949 1.00 70.56 473 TYR A N 1
ATOM 3679 C CA . TYR A 1 473 ? 15.439 -34.277 19.770 1.00 70.56 473 TYR A CA 1
ATOM 3680 C C . TYR A 1 473 ? 16.143 -33.166 18.977 1.00 70.56 473 TYR A C 1
ATOM 3682 O O . TYR A 1 473 ? 16.665 -32.226 19.571 1.00 70.56 473 TYR A O 1
ATOM 3690 N N . ASP A 1 474 ? 16.131 -33.248 17.647 1.00 66.88 474 ASP A N 1
ATOM 3691 C CA . ASP A 1 474 ? 17.022 -32.488 16.769 1.00 66.88 474 ASP A CA 1
ATOM 3692 C C . ASP A 1 474 ? 16.814 -30.981 16.820 1.00 66.88 474 ASP A C 1
ATOM 3694 O O . ASP A 1 474 ? 17.787 -30.236 16.829 1.00 66.88 474 ASP A O 1
ATOM 3698 N N . THR A 1 475 ? 15.566 -30.515 16.912 1.00 69.06 475 THR A N 1
ATOM 3699 C CA . THR A 1 475 ? 15.290 -29.079 17.067 1.00 69.06 475 THR A CA 1
ATOM 3700 C C . THR A 1 475 ? 15.899 -28.550 18.365 1.00 69.06 475 THR A C 1
ATOM 3702 O O . THR A 1 475 ? 16.576 -27.532 18.356 1.00 69.06 475 THR A O 1
ATOM 3705 N N . ALA A 1 476 ? 15.745 -29.283 19.470 1.00 75.19 476 ALA A N 1
ATOM 3706 C CA . ALA A 1 476 ? 16.260 -28.860 20.769 1.00 75.19 476 ALA A CA 1
ATOM 3707 C C . ALA A 1 476 ? 17.795 -28.924 20.846 1.00 75.19 476 ALA A C 1
ATOM 3709 O O . ALA A 1 476 ? 18.424 -28.023 21.398 1.00 75.19 476 ALA A O 1
ATOM 3710 N N . ILE A 1 477 ? 18.410 -29.966 20.274 1.00 82.94 477 ILE A N 1
ATOM 3711 C CA . ILE A 1 477 ? 19.873 -30.086 20.196 1.00 82.94 477 ILE A CA 1
ATOM 3712 C C . ILE A 1 477 ? 20.444 -29.026 19.242 1.00 82.94 477 ILE A C 1
ATOM 3714 O O . ILE A 1 477 ? 21.464 -28.413 19.551 1.00 82.94 477 ILE A O 1
ATOM 3718 N N . GLY A 1 478 ? 19.771 -28.765 18.119 1.00 77.19 478 GLY A N 1
ATOM 3719 C CA . GLY A 1 478 ? 20.136 -27.726 17.156 1.00 77.19 478 GLY A CA 1
ATOM 3720 C C . GLY A 1 478 ? 20.096 -26.325 17.763 1.00 77.19 478 GLY A C 1
ATOM 3721 O O . GLY A 1 478 ? 21.047 -25.563 17.595 1.00 77.19 478 GLY A O 1
ATOM 3722 N N . ASP A 1 479 ? 19.060 -26.015 18.543 1.00 77.75 479 ASP A N 1
ATOM 3723 C CA . ASP A 1 479 ? 18.948 -24.746 19.267 1.00 77.75 479 ASP A CA 1
ATOM 3724 C C . ASP A 1 479 ? 20.072 -24.583 20.305 1.00 77.75 479 ASP A C 1
ATOM 3726 O O . ASP A 1 479 ? 20.701 -23.524 20.380 1.00 77.75 479 ASP A O 1
ATOM 3730 N N . ALA A 1 480 ? 20.373 -25.634 21.078 1.00 81.69 480 ALA A N 1
ATOM 3731 C CA . ALA A 1 480 ? 21.461 -25.623 22.060 1.00 81.69 480 ALA A CA 1
ATOM 3732 C C . ALA A 1 480 ? 22.838 -25.446 21.391 1.00 81.69 480 ALA A C 1
ATOM 3734 O O . ALA A 1 480 ? 23.691 -24.698 21.876 1.00 81.69 480 ALA A O 1
ATOM 3735 N N . PHE A 1 481 ? 23.050 -26.077 20.234 1.00 86.44 481 PHE A N 1
ATOM 3736 C CA . PHE A 1 481 ? 24.284 -25.917 19.469 1.00 86.44 481 PHE A CA 1
ATOM 3737 C C . PHE A 1 481 ? 24.403 -24.513 18.863 1.00 86.44 481 PHE A C 1
ATOM 3739 O O . PHE A 1 481 ? 25.473 -23.903 18.917 1.00 86.44 481 PHE A O 1
ATOM 3746 N N . GLY A 1 482 ? 23.298 -23.958 18.356 1.00 78.69 482 GLY A N 1
ATOM 3747 C CA . GLY A 1 482 ? 23.225 -22.581 17.867 1.00 78.69 482 GLY A CA 1
ATOM 3748 C C . GLY A 1 482 ? 23.619 -21.561 18.938 1.00 78.69 482 GLY A C 1
ATOM 3749 O O . GLY A 1 482 ? 24.417 -20.664 18.666 1.00 78.69 482 GLY A O 1
ATOM 3750 N N . GLN A 1 483 ? 23.158 -21.745 20.177 1.00 84.31 483 GLN A N 1
ATOM 3751 C CA . GLN A 1 483 ? 23.544 -20.898 21.313 1.00 84.31 483 GLN A CA 1
ATOM 3752 C C . GLN A 1 483 ? 25.038 -21.002 21.645 1.00 84.31 483 GLN A C 1
ATOM 3754 O O . GLN A 1 483 ? 25.683 -19.990 21.927 1.00 84.31 483 GLN A O 1
ATOM 3759 N N . ALA A 1 484 ? 25.615 -22.205 21.581 1.00 84.75 484 ALA A N 1
ATOM 3760 C CA . ALA A 1 484 ? 27.047 -22.398 21.793 1.00 84.75 484 ALA A CA 1
ATOM 3761 C C . ALA A 1 484 ? 27.884 -21.685 20.717 1.00 84.75 484 ALA A C 1
ATOM 3763 O O . ALA A 1 484 ? 28.884 -21.041 21.041 1.00 84.75 484 ALA A O 1
ATOM 3764 N N . ILE A 1 485 ? 27.455 -21.739 19.451 1.00 77.19 485 ILE A N 1
ATOM 3765 C CA . ILE A 1 485 ? 28.083 -20.996 18.348 1.00 77.19 485 ILE A CA 1
ATOM 3766 C C . ILE A 1 485 ? 27.984 -19.487 18.591 1.00 77.19 485 ILE A C 1
ATOM 3768 O O . ILE A 1 485 ? 28.979 -18.773 18.456 1.00 77.19 485 ILE A O 1
ATOM 3772 N N . GLU A 1 486 ? 26.806 -18.998 18.969 1.00 79.25 486 GLU A N 1
ATOM 3773 C CA . GLU A 1 486 ? 26.560 -17.574 19.179 1.00 79.25 486 GLU A CA 1
ATOM 3774 C C . GLU A 1 486 ? 27.410 -17.010 20.331 1.00 79.25 486 GLU A C 1
ATOM 3776 O O . GLU A 1 486 ? 28.001 -15.936 20.194 1.00 79.25 486 GLU A O 1
ATOM 3781 N N . ALA A 1 487 ? 27.569 -17.764 21.424 1.00 85.12 487 ALA A N 1
ATOM 3782 C CA . ALA A 1 487 ? 28.440 -17.396 22.542 1.00 85.12 487 ALA A CA 1
ATOM 3783 C C . ALA A 1 487 ? 29.916 -17.259 22.118 1.00 85.12 487 ALA A C 1
ATOM 3785 O O . ALA A 1 487 ? 30.621 -16.364 22.589 1.00 85.12 487 ALA A O 1
ATOM 3786 N N . VAL A 1 488 ? 30.387 -18.106 21.195 1.00 83.38 488 VAL A N 1
ATOM 3787 C CA . VAL A 1 488 ? 31.742 -17.994 20.629 1.00 83.38 488 VAL A CA 1
ATOM 3788 C C . VAL A 1 488 ? 31.853 -16.773 19.717 1.00 83.38 488 VAL A C 1
ATOM 3790 O O . VAL A 1 488 ? 32.814 -16.013 19.819 1.00 83.38 488 VAL A O 1
ATOM 3793 N N . GLN A 1 489 ? 30.865 -16.543 18.849 1.00 66.19 489 GLN A N 1
ATOM 3794 C CA . GLN A 1 489 ? 30.855 -15.403 17.922 1.00 66.19 489 GLN A CA 1
ATOM 3795 C C . GLN A 1 489 ? 30.823 -14.053 18.645 1.00 66.19 489 GLN A C 1
ATOM 3797 O O . GLN A 1 489 ? 31.476 -13.105 18.211 1.00 66.19 489 GLN A O 1
ATOM 3802 N N . LYS A 1 490 ? 30.100 -13.972 19.765 1.00 81.12 490 LYS A N 1
ATOM 3803 C CA . LYS A 1 490 ? 30.026 -12.776 20.616 1.00 81.12 490 LYS A CA 1
ATOM 3804 C C . LYS A 1 490 ? 31.244 -12.604 21.532 1.00 81.12 490 LYS A C 1
ATOM 3806 O O . LYS A 1 490 ? 31.349 -11.584 22.208 1.00 81.12 490 LYS A O 1
ATOM 3811 N N . GLY A 1 491 ? 32.169 -13.568 21.549 1.00 83.50 491 GLY A N 1
ATOM 3812 C CA . GLY A 1 491 ? 33.349 -13.555 22.418 1.00 83.50 491 GLY A CA 1
ATOM 3813 C C . GLY A 1 491 ? 33.029 -13.786 23.898 1.00 83.50 491 GLY A C 1
ATOM 3814 O O . GLY A 1 491 ? 33.840 -13.454 24.759 1.00 83.50 491 GLY A O 1
ATOM 3815 N N . GLU A 1 492 ? 31.853 -14.334 24.204 1.00 87.00 492 GLU A N 1
ATOM 3816 C CA . GLU A 1 492 ? 31.391 -14.613 25.568 1.00 87.00 492 GLU A CA 1
ATOM 3817 C C . GLU A 1 492 ? 32.051 -15.872 26.142 1.00 87.00 492 GLU A C 1
ATOM 3819 O O . GLU A 1 492 ? 32.244 -15.977 27.355 1.00 87.00 492 GLU A O 1
ATOM 3824 N N . LYS A 1 493 ? 32.411 -16.824 25.273 1.00 90.69 493 LYS A N 1
ATOM 3825 C CA . LYS A 1 493 ? 33.121 -18.062 25.617 1.00 90.69 493 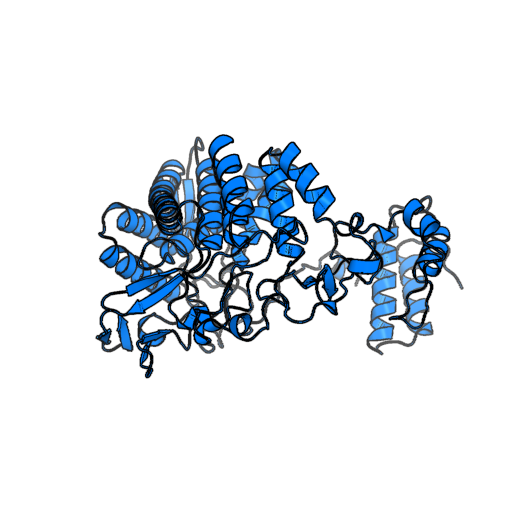LYS A CA 1
ATOM 3826 C C . LYS A 1 493 ? 34.137 -18.413 24.537 1.00 90.69 493 LYS A C 1
ATOM 3828 O O . LYS A 1 493 ? 33.940 -18.110 23.362 1.00 90.69 493 LYS A O 1
ATOM 3833 N N . ASP A 1 494 ? 35.205 -19.102 24.925 1.00 92.31 494 ASP A N 1
ATOM 3834 C CA . ASP A 1 494 ? 36.032 -19.804 23.949 1.00 92.31 494 ASP A CA 1
ATOM 3835 C C . ASP A 1 494 ? 35.322 -21.068 23.432 1.00 92.31 494 ASP A C 1
ATOM 3837 O O . ASP A 1 494 ? 34.358 -21.570 24.019 1.00 92.31 494 ASP A O 1
ATOM 3841 N N . LYS A 1 495 ? 35.803 -21.575 22.292 1.00 84.06 495 LYS A N 1
ATOM 3842 C CA . LYS A 1 495 ? 35.223 -22.734 21.602 1.00 84.06 495 LYS A CA 1
ATOM 3843 C C . LYS A 1 495 ? 35.170 -23.981 22.489 1.00 84.06 495 LYS A C 1
ATOM 3845 O O . LYS A 1 495 ? 34.209 -24.741 22.406 1.00 84.06 495 LYS A O 1
ATOM 3850 N N . GLU A 1 496 ? 36.198 -24.209 23.300 1.00 90.12 496 GLU A N 1
ATOM 3851 C CA . GLU A 1 496 ? 36.321 -25.415 24.123 1.00 90.12 496 GLU A CA 1
ATOM 3852 C C . GLU A 1 496 ? 35.299 -25.403 25.266 1.00 90.12 496 GLU A C 1
ATOM 3854 O O . GLU A 1 496 ? 34.593 -26.386 25.493 1.00 90.12 496 GLU A O 1
ATOM 3859 N N . THR A 1 497 ? 35.132 -24.247 25.904 1.00 88.75 497 THR A N 1
ATOM 3860 C CA . THR A 1 497 ? 34.139 -24.017 26.955 1.00 88.75 497 THR A CA 1
ATOM 3861 C C . THR A 1 497 ? 32.715 -24.094 26.404 1.00 88.75 497 THR A C 1
ATOM 3863 O O . THR A 1 497 ? 31.865 -24.756 26.996 1.00 88.75 497 THR A O 1
ATOM 3866 N N . ALA A 1 498 ? 32.447 -23.481 25.246 1.00 89.06 498 ALA A N 1
ATOM 3867 C CA . ALA A 1 498 ? 31.125 -23.517 24.621 1.00 89.06 498 ALA A CA 1
ATOM 3868 C C . ALA A 1 498 ? 30.696 -24.940 24.219 1.00 89.06 498 ALA A C 1
ATOM 3870 O O . ALA A 1 498 ? 29.546 -25.317 24.435 1.00 89.06 498 ALA A O 1
ATOM 3871 N N . LEU A 1 499 ? 31.623 -25.750 23.695 1.00 86.75 499 LEU A N 1
ATOM 3872 C CA . LEU A 1 499 ? 31.354 -27.148 23.346 1.00 86.75 499 LEU A CA 1
ATOM 3873 C C . LEU A 1 499 ? 31.105 -28.017 24.579 1.00 86.75 499 LEU A C 1
ATOM 3875 O O . LEU A 1 499 ? 30.185 -28.832 24.580 1.00 86.75 499 LEU A O 1
ATOM 3879 N N . LYS A 1 500 ? 31.888 -27.829 25.645 1.00 90.69 500 LYS A N 1
ATOM 3880 C CA . LYS A 1 500 ? 31.701 -28.571 26.895 1.00 90.69 500 LYS A CA 1
ATOM 3881 C C . LYS A 1 500 ? 30.346 -28.280 27.539 1.00 90.69 500 LYS A C 1
ATOM 3883 O O . LYS A 1 500 ? 29.688 -29.202 28.026 1.00 90.69 500 LYS A O 1
ATOM 3888 N N . ASP A 1 501 ? 29.933 -27.017 27.531 1.00 87.12 501 ASP A N 1
ATOM 3889 C CA . ASP A 1 501 ? 28.636 -26.604 28.063 1.00 87.12 501 ASP A CA 1
ATOM 3890 C C . ASP A 1 501 ? 27.489 -27.175 27.224 1.00 87.12 501 ASP A C 1
ATOM 3892 O O . ASP A 1 501 ? 26.549 -27.727 27.790 1.00 87.12 501 ASP A O 1
ATOM 3896 N N . PHE A 1 502 ? 27.616 -27.144 25.894 1.00 90.69 502 PHE A N 1
ATOM 3897 C CA . PHE A 1 502 ? 26.665 -27.772 24.977 1.00 90.69 502 PHE A CA 1
ATOM 3898 C C . PHE A 1 502 ? 26.509 -29.276 25.240 1.00 90.69 502 PHE A C 1
ATOM 3900 O O . PHE A 1 502 ? 25.391 -29.753 25.423 1.00 90.69 502 PHE A O 1
ATOM 3907 N N . TYR A 1 503 ? 27.605 -30.037 25.325 1.00 91.38 503 TYR A N 1
ATOM 3908 C CA . TYR A 1 503 ? 27.522 -31.478 25.601 1.00 91.38 503 TYR A CA 1
ATOM 3909 C C . TYR A 1 503 ? 26.937 -31.772 26.983 1.00 91.38 503 TYR A C 1
ATOM 3911 O O . TYR A 1 503 ? 26.134 -32.693 27.130 1.00 91.38 503 TYR A O 1
ATOM 3919 N N . SER A 1 504 ? 27.285 -30.960 27.985 1.00 87.75 504 SER A N 1
ATOM 3920 C CA . SER A 1 504 ? 26.711 -31.073 29.330 1.00 87.75 504 SER A CA 1
ATOM 3921 C C . SER A 1 504 ? 25.203 -30.810 29.322 1.00 87.75 504 SER A C 1
ATOM 3923 O O . SER A 1 504 ? 24.456 -31.484 30.028 1.00 87.75 504 SER A O 1
ATOM 3925 N N . GLU A 1 505 ? 24.743 -29.853 28.516 1.00 84.19 505 GLU A N 1
ATOM 3926 C CA . GLU A 1 505 ? 23.328 -29.532 28.339 1.00 84.19 505 GLU A CA 1
ATOM 3927 C C . GLU A 1 505 ? 22.576 -30.662 27.627 1.00 84.19 505 GLU A C 1
ATOM 3929 O O . GLU A 1 505 ? 21.557 -31.127 28.138 1.00 84.19 505 GLU A O 1
ATOM 3934 N N . VAL A 1 506 ? 23.110 -31.178 26.517 1.00 83.19 506 VAL A N 1
ATOM 3935 C CA . VAL A 1 506 ? 22.505 -32.299 25.779 1.00 83.19 506 VAL A CA 1
ATOM 3936 C C . VAL A 1 506 ? 22.395 -33.540 26.663 1.00 83.19 506 VAL A C 1
ATOM 3938 O O . VAL A 1 506 ? 21.323 -34.136 26.737 1.00 83.19 506 VAL A O 1
ATOM 3941 N N . GLN A 1 507 ? 23.450 -33.892 27.402 1.00 86.12 507 GLN A N 1
ATOM 3942 C CA . GLN A 1 507 ? 23.443 -35.057 28.290 1.00 86.12 507 GLN A CA 1
ATOM 3943 C C . GLN A 1 507 ? 22.533 -34.870 29.517 1.00 86.12 507 GLN A C 1
ATOM 3945 O O . GLN A 1 507 ? 21.972 -35.837 30.031 1.00 86.12 507 GLN A O 1
ATOM 3950 N N . ALA A 1 508 ? 22.353 -33.636 29.995 1.00 81.12 508 ALA A N 1
ATOM 3951 C CA . ALA A 1 508 ? 21.429 -33.343 31.090 1.00 81.12 508 ALA A CA 1
ATOM 3952 C C . ALA A 1 508 ? 19.957 -33.430 30.659 1.00 81.12 508 ALA A C 1
ATOM 3954 O O . ALA A 1 508 ? 19.107 -33.833 31.457 1.00 81.12 508 ALA A O 1
ATOM 3955 N N . VAL A 1 509 ? 19.648 -33.031 29.423 1.00 76.06 509 VAL A N 1
ATOM 3956 C CA . VAL A 1 509 ? 18.282 -33.024 28.877 1.00 76.06 509 VAL A CA 1
ATOM 3957 C C . VAL A 1 509 ? 17.895 -34.397 28.322 1.00 76.06 509 VAL A C 1
ATOM 3959 O O . VAL A 1 509 ? 16.753 -34.824 28.501 1.00 76.06 509 VAL A O 1
ATOM 3962 N N . TYR A 1 510 ? 18.847 -35.106 27.718 1.00 83.31 510 TYR A N 1
ATOM 3963 C CA . TYR A 1 510 ? 18.666 -36.423 27.113 1.00 83.31 510 TYR A CA 1
ATOM 3964 C C . TYR A 1 510 ? 19.739 -37.392 27.636 1.00 83.31 510 TYR A C 1
ATOM 3966 O O . TYR A 1 510 ? 20.740 -37.636 26.959 1.00 83.31 510 TYR A O 1
ATOM 3974 N N . PRO A 1 511 ? 19.563 -37.952 28.850 1.00 81.38 511 PRO A N 1
ATOM 3975 C CA . PRO A 1 511 ? 20.559 -38.817 29.491 1.00 81.38 511 PRO A CA 1
ATOM 3976 C C . PRO A 1 511 ? 20.873 -40.096 28.709 1.00 81.38 511 PRO A C 1
ATOM 3978 O O . PRO A 1 511 ? 21.889 -40.740 28.960 1.00 81.38 511 PRO A O 1
ATOM 3981 N N . GLU A 1 512 ? 19.982 -40.490 27.800 1.00 78.44 512 GLU A N 1
ATOM 3982 C CA . GLU A 1 512 ? 20.159 -41.620 26.895 1.00 78.44 512 GLU A CA 1
ATOM 3983 C C . GLU A 1 512 ? 21.095 -41.332 25.710 1.00 78.44 512 GLU A C 1
ATOM 3985 O O . GLU A 1 512 ? 21.488 -42.271 25.021 1.00 78.44 512 GLU A O 1
ATOM 3990 N N . ILE A 1 513 ? 21.437 -40.064 25.454 1.00 80.19 513 ILE A N 1
ATOM 3991 C CA . ILE A 1 513 ? 22.328 -39.664 24.363 1.00 80.19 513 ILE A CA 1
ATOM 3992 C C . ILE A 1 513 ? 23.777 -39.721 24.853 1.00 80.19 513 ILE A C 1
ATOM 3994 O O . ILE A 1 513 ? 24.175 -39.017 25.783 1.00 80.19 513 ILE A O 1
ATOM 3998 N N . GLU A 1 514 ? 24.586 -40.557 24.203 1.00 83.00 514 GLU A N 1
ATOM 3999 C CA . GLU A 1 514 ? 26.035 -40.560 24.399 1.00 83.00 514 GLU A CA 1
ATOM 4000 C C . GLU A 1 514 ? 26.642 -39.310 23.747 1.00 83.00 514 GLU A C 1
ATOM 4002 O O . GLU A 1 514 ? 26.521 -39.106 22.539 1.00 83.00 514 GLU A O 1
ATOM 4007 N N . VAL A 1 515 ? 27.291 -38.464 24.550 1.00 81.94 515 VAL A N 1
ATOM 4008 C CA . VAL A 1 515 ? 27.993 -37.261 24.076 1.00 81.94 515 VAL A CA 1
ATOM 4009 C C . VAL A 1 515 ? 29.508 -37.508 24.001 1.00 81.94 515 VAL A C 1
ATOM 4011 O O . VAL A 1 515 ? 30.028 -38.313 24.780 1.00 81.94 515 VAL A O 1
ATOM 4014 N N . PRO A 1 516 ? 30.239 -36.837 23.089 1.00 77.81 516 PRO A N 1
ATOM 4015 C CA . PRO A 1 516 ? 31.699 -36.900 23.035 1.00 77.81 516 PRO A CA 1
ATOM 4016 C C . PRO A 1 516 ? 32.349 -36.473 24.361 1.00 77.81 516 PRO A C 1
ATOM 4018 O O . PRO A 1 516 ? 31.872 -35.543 25.012 1.00 77.81 516 PRO A O 1
ATOM 4021 N N . ALA A 1 517 ? 33.430 -37.162 24.740 1.00 64.31 517 ALA A N 1
ATOM 4022 C CA . ALA A 1 517 ? 34.211 -36.876 25.946 1.00 64.31 517 ALA A CA 1
ATOM 4023 C C . ALA A 1 517 ? 35.100 -35.633 25.810 1.00 64.31 517 ALA A C 1
ATOM 4025 O O . ALA A 1 517 ? 35.654 -35.427 24.703 1.00 64.31 517 ALA A O 1
#